Protein AF-A0A7W0UU88-F1 (afdb_monomer)

Secondary structure (DSSP, 8-state):
-HHHHHHHHHHHHHHHHHHHHH-TT-HHHHHHHHHHHHHHHHHHHHHHH-SS-SS-HHHHH-HHHHHHHHHHHHHHHHHHHHHHHHHHIIIIIS---HHHHHHHTTHHHHHHHHHHHHHHHHTTTS-THHHHHHHHHHHHHHHHHHTT--SS--STTHHHHHHHHHHHHHHHHHHHHHHHHHHHHTT--TTHHHHHHHHHHHHHHHHHHHHHHHHHHHHHHHHHHHHHHHHHHHHHHHHHTT--HHHHHHHHHHHHHHHHT---SS-----TT--HHHHHHHHHHHHHHHHHHHHHHHHHHHHHHHHHTT--S-HHHHHHHHHHHHHHTTPPPTT--------------HHHHHHHHHHHHHHHHHHHHHHHHHHHHHHHTTSPPPPPP--------PPPPPPS-------PPPPP---

Foldseek 3Di:
DVVLQVLLLCLLLVLLVCCLVQPCPDPSSVVSPVSSVVSVVVLVCCQVPPPDHPQDPLQVPQLLQVLLLLLLLLLLLLLLLLLVLQLLQCCQQANDDNVRSVVLLVLQQVLLVVCLVVCVVAQQPAQLLVQQQVLLLLLLVLLLLLLPQALYPPDPVSSVSNSSSSNSSSSNCSRNLVSSLSSNQLSDDDPCNVVSNVSSVSSSSNSNSNSNSVLLVLLVVLLVVLCVVLVVVQQVLLVVLVDDSVVSSVLLVQSLCRNSVVDPDPRDDRDPRRDPSSNSSSSVSSSNSSSSSSNVSSVSSNVSSVSSVSSGDRSNNSVVVVVVVCVVVVHPPPPDDDPDDDPDPPPPPPVPVVVVVVVVVVVVVVVVVVVVVVVVVVVVVPDDDDDDDDDDDDDDDDDDDDDDDDDDDDDDDDDDDDD

Structure (mmCIF, N/CA/C/O backbone):
data_AF-A0A7W0UU88-F1
#
_entry.id   AF-A0A7W0UU88-F1
#
loop_
_atom_site.group_PDB
_atom_site.id
_atom_site.type_symbol
_atom_site.label_atom_id
_atom_site.label_alt_id
_atom_site.label_comp_id
_atom_site.label_asym_id
_atom_site.label_entity_id
_atom_site.label_seq_id
_atom_site.pdbx_PDB_ins_code
_atom_site.Cartn_x
_atom_site.Cartn_y
_atom_site.Cartn_z
_atom_site.occupancy
_atom_site.B_iso_or_equiv
_atom_site.auth_seq_id
_atom_site.auth_comp_id
_atom_site.auth_asym_id
_atom_site.auth_atom_id
_atom_site.pdbx_PDB_model_num
ATOM 1 N N . GLY A 1 1 ? -21.255 -17.410 9.764 1.00 83.88 1 GLY A N 1
ATOM 2 C CA . GLY A 1 1 ? -20.301 -16.397 10.251 1.00 83.88 1 GLY A CA 1
ATOM 3 C C . GLY A 1 1 ? -18.876 -16.774 9.902 1.00 83.88 1 GLY A C 1
ATOM 4 O O . GLY A 1 1 ? -18.501 -16.599 8.755 1.00 83.88 1 GLY A O 1
ATOM 5 N N . MET A 1 2 ? -18.113 -17.323 10.853 1.00 85.94 2 MET A N 1
ATOM 6 C CA . MET A 1 2 ? -16.671 -17.599 10.703 1.00 85.94 2 MET A CA 1
ATOM 7 C C . MET A 1 2 ? -16.312 -18.380 9.433 1.00 85.94 2 MET A C 1
ATOM 9 O O . MET A 1 2 ? -15.515 -17.887 8.651 1.00 85.94 2 MET A O 1
ATOM 13 N N . ALA A 1 3 ? -16.967 -19.516 9.167 1.00 91.12 3 ALA A N 1
ATOM 14 C CA . ALA A 1 3 ? -16.687 -20.323 7.974 1.00 91.12 3 ALA A CA 1
ATOM 15 C C . ALA A 1 3 ? -16.827 -19.541 6.652 1.00 91.12 3 ALA A C 1
ATOM 17 O O . ALA A 1 3 ? -15.998 -19.694 5.763 1.00 91.12 3 ALA A O 1
ATOM 18 N N . LEU A 1 4 ? -17.831 -18.658 6.543 1.00 91.94 4 LEU A N 1
ATOM 19 C CA . LEU A 1 4 ? -18.024 -17.814 5.356 1.00 91.94 4 LEU A CA 1
ATOM 20 C C . LEU A 1 4 ? -16.860 -16.837 5.177 1.00 91.94 4 LEU A C 1
ATOM 22 O O . LEU A 1 4 ? -16.365 -16.682 4.069 1.00 91.94 4 LEU A O 1
ATOM 26 N N . LEU A 1 5 ? -16.407 -16.208 6.267 1.00 89.06 5 LEU A N 1
ATOM 27 C CA . LEU A 1 5 ? -15.272 -15.287 6.230 1.00 89.06 5 LEU A CA 1
ATOM 28 C C . LEU A 1 5 ? -13.972 -16.020 5.882 1.00 89.06 5 LEU A C 1
ATOM 30 O O . LEU A 1 5 ? -13.231 -15.557 5.024 1.00 89.06 5 LEU A O 1
ATOM 34 N N . THR A 1 6 ? -13.715 -17.169 6.513 1.00 90.06 6 THR A N 1
ATOM 35 C CA . THR A 1 6 ? -12.522 -17.984 6.251 1.00 90.06 6 THR A CA 1
ATOM 36 C C . THR A 1 6 ? -12.465 -18.422 4.793 1.00 90.06 6 THR A C 1
ATOM 38 O O . THR A 1 6 ? -11.439 -18.232 4.150 1.00 90.06 6 THR A O 1
ATOM 41 N N . LEU A 1 7 ? -13.566 -18.949 4.250 1.00 94.06 7 LEU A N 1
ATOM 42 C CA . LEU A 1 7 ? -13.629 -19.365 2.849 1.00 94.06 7 LEU A CA 1
ATOM 43 C C . LEU A 1 7 ? -13.529 -18.173 1.891 1.00 94.06 7 LEU A C 1
ATOM 45 O O . LEU A 1 7 ? -12.870 -18.294 0.861 1.00 94.06 7 LEU A O 1
ATOM 49 N N . ALA A 1 8 ? -14.129 -17.023 2.223 1.00 91.62 8 ALA A N 1
ATOM 50 C CA . ALA A 1 8 ? -14.027 -15.817 1.402 1.00 91.62 8 ALA A CA 1
ATOM 51 C C . ALA A 1 8 ? -12.578 -15.326 1.308 1.00 91.62 8 ALA A C 1
ATOM 53 O O . ALA A 1 8 ? -12.080 -15.096 0.206 1.00 91.62 8 ALA A O 1
ATOM 54 N N . VAL A 1 9 ? -11.900 -15.200 2.454 1.00 88.50 9 VAL A N 1
ATOM 55 C CA . VAL A 1 9 ? -10.503 -14.754 2.518 1.00 88.50 9 VAL A CA 1
ATOM 56 C C . VAL A 1 9 ? -9.596 -15.770 1.838 1.00 88.50 9 VAL A C 1
ATOM 58 O O . VAL A 1 9 ? -8.817 -15.366 0.988 1.00 88.50 9 VAL A O 1
ATOM 61 N N . PHE A 1 10 ? -9.748 -17.067 2.130 1.00 91.25 10 PHE A N 1
ATOM 62 C CA . PHE A 1 10 ? -8.966 -18.128 1.491 1.00 91.25 10 PHE A CA 1
ATOM 63 C C . PHE A 1 10 ? -9.099 -18.094 -0.034 1.00 91.25 10 PHE A C 1
ATOM 65 O O . PHE A 1 10 ? -8.087 -18.051 -0.728 1.00 91.25 10 PHE A O 1
ATOM 72 N N . SER A 1 11 ? -10.334 -18.057 -0.547 1.00 92.75 11 SER A N 1
ATOM 73 C CA . SER A 1 11 ? -10.597 -18.039 -1.992 1.00 92.75 11 SER A CA 1
ATOM 74 C C . SER A 1 11 ? -9.972 -16.814 -2.653 1.00 92.75 11 SER A C 1
ATOM 76 O O . SER A 1 11 ? -9.356 -16.941 -3.704 1.00 92.75 11 SER A O 1
ATOM 78 N N . LEU A 1 12 ? -10.065 -15.644 -2.009 1.00 89.25 12 LEU A N 1
ATOM 79 C CA . LEU A 1 12 ? -9.449 -14.420 -2.515 1.00 89.25 12 LEU A CA 1
ATOM 80 C C . LEU A 1 12 ? -7.927 -14.510 -2.519 1.00 89.25 12 LEU A C 1
ATOM 82 O O . LEU A 1 12 ? -7.304 -14.269 -3.543 1.00 89.25 12 LEU A O 1
ATOM 86 N N . THR A 1 13 ? -7.316 -14.858 -1.386 1.00 85.31 13 THR A N 1
ATOM 87 C CA . THR A 1 13 ? -5.855 -14.913 -1.271 1.00 85.31 13 THR A CA 1
ATOM 88 C C . THR A 1 13 ? -5.257 -15.973 -2.184 1.00 85.31 13 THR A C 1
ATOM 90 O O . THR A 1 13 ? -4.215 -15.731 -2.779 1.00 85.31 13 THR A O 1
ATOM 93 N N . PHE A 1 14 ? -5.924 -17.122 -2.330 1.00 88.62 14 PHE A N 1
ATOM 94 C CA . PHE A 1 14 ? -5.486 -18.185 -3.228 1.00 88.62 14 PHE A CA 1
ATOM 95 C C . PHE A 1 14 ? -5.596 -17.747 -4.688 1.00 88.62 14 PHE A C 1
ATOM 97 O O . PHE A 1 14 ? -4.634 -17.894 -5.434 1.00 88.62 14 PHE A O 1
ATOM 104 N N . ALA A 1 15 ? -6.733 -17.162 -5.084 1.00 88.69 15 ALA A N 1
ATOM 105 C CA . ALA A 1 15 ? -6.911 -16.649 -6.438 1.00 88.69 15 ALA A CA 1
ATOM 106 C C . ALA A 1 15 ? -5.844 -15.603 -6.779 1.00 88.69 15 ALA A C 1
ATOM 108 O O . ALA A 1 15 ? -5.222 -15.695 -7.825 1.00 88.69 15 ALA A O 1
ATOM 109 N N . LEU A 1 16 ? -5.577 -14.654 -5.878 1.00 82.38 16 LEU A N 1
ATOM 110 C CA . LEU A 1 16 ? -4.577 -13.609 -6.108 1.00 82.38 16 LEU A CA 1
ATOM 111 C C . LEU A 1 16 ? -3.139 -14.144 -6.157 1.00 82.38 16 LEU A C 1
ATOM 113 O O . LEU A 1 16 ? -2.336 -13.631 -6.929 1.00 82.38 16 LEU A O 1
ATOM 117 N N . ALA A 1 17 ? -2.808 -15.157 -5.354 1.00 80.12 17 ALA A N 1
ATOM 118 C CA . ALA A 1 17 ? -1.478 -15.762 -5.363 1.00 80.12 17 ALA A CA 1
ATOM 119 C C . ALA A 1 17 ? -1.219 -16.572 -6.644 1.00 80.12 17 ALA A C 1
ATOM 121 O O . ALA A 1 17 ? -0.128 -16.515 -7.205 1.00 80.12 17 ALA A O 1
ATOM 122 N N . GLU A 1 18 ? -2.227 -17.306 -7.111 1.00 82.94 18 GLU A N 1
ATOM 123 C CA . GLU A 1 18 ? -2.096 -18.244 -8.224 1.00 82.94 18 GLU A CA 1
ATOM 124 C C . GLU A 1 18 ? -2.415 -17.601 -9.589 1.00 82.94 18 GLU A C 1
ATOM 126 O O . GLU A 1 18 ? -2.012 -18.125 -10.628 1.00 82.94 18 GLU A O 1
ATOM 131 N N . ALA A 1 19 ? -3.086 -16.441 -9.608 1.00 76.75 19 ALA A N 1
ATOM 132 C CA . ALA A 1 19 ? -3.447 -15.717 -10.831 1.00 76.75 19 ALA A CA 1
ATOM 133 C C . ALA A 1 19 ? -2.236 -15.400 -11.716 1.00 76.75 19 ALA A C 1
ATOM 135 O O . ALA A 1 19 ? -2.334 -15.493 -12.936 1.00 76.75 19 ALA A O 1
ATOM 136 N N . ASN A 1 20 ? -1.082 -15.082 -11.123 1.00 66.94 20 ASN A N 1
ATOM 137 C CA . ASN A 1 20 ? 0.130 -14.800 -11.897 1.00 66.94 20 ASN A CA 1
ATOM 138 C C . ASN A 1 20 ? 0.717 -16.059 -12.555 1.00 66.94 20 ASN A C 1
ATOM 140 O O . ASN A 1 20 ? 1.281 -15.960 -13.635 1.00 66.94 20 ASN A O 1
ATOM 144 N N . ALA A 1 21 ? 0.566 -17.237 -11.941 1.00 71.44 21 ALA A N 1
ATOM 145 C CA . ALA A 1 21 ? 1.092 -18.490 -12.488 1.00 71.44 21 ALA A CA 1
ATOM 146 C C . ALA A 1 21 ? 0.139 -19.148 -13.501 1.00 71.44 21 ALA A C 1
ATOM 148 O O . ALA A 1 21 ? 0.590 -19.763 -14.464 1.00 71.44 21 ALA A O 1
ATOM 149 N N . ARG A 1 22 ? -1.179 -19.049 -13.278 1.00 78.56 22 ARG A N 1
ATOM 150 C CA . ARG A 1 22 ? -2.211 -19.679 -14.129 1.00 78.56 22 ARG A CA 1
ATOM 151 C C . ARG A 1 22 ? -2.808 -18.753 -15.181 1.00 78.56 22 ARG A C 1
ATOM 153 O O . ARG A 1 22 ? -3.421 -19.234 -16.127 1.00 78.56 22 ARG A O 1
ATOM 160 N N . GLY A 1 23 ? -2.625 -17.448 -15.020 1.00 73.94 23 GLY A N 1
ATOM 161 C CA . GLY A 1 23 ? -3.303 -16.429 -15.805 1.00 73.94 23 GLY A CA 1
ATOM 162 C C . GLY A 1 23 ? -4.611 -15.977 -15.156 1.00 73.94 23 GLY A C 1
ATOM 163 O O . GLY A 1 23 ? -5.307 -16.729 -14.471 1.00 73.94 23 GLY A O 1
ATOM 164 N N . TRP A 1 24 ? -4.951 -14.712 -15.390 1.00 77.56 24 TRP A N 1
ATOM 165 C CA . TRP A 1 24 ? -6.129 -14.057 -14.815 1.00 77.56 24 TRP A CA 1
ATOM 166 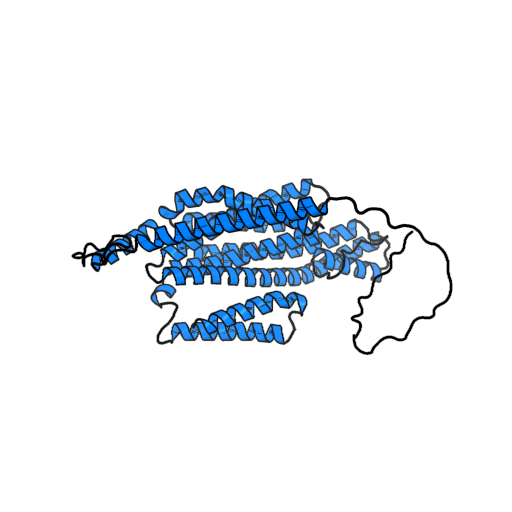C C . TRP A 1 24 ? -7.454 -14.527 -15.437 1.00 77.56 24 TRP A C 1
ATOM 168 O O . TRP A 1 24 ? -8.496 -14.426 -14.790 1.00 77.56 24 TRP A O 1
ATOM 178 N N . ASP A 1 25 ? -7.403 -15.093 -16.646 1.00 85.56 25 ASP A N 1
ATOM 179 C CA . ASP A 1 25 ? -8.559 -15.631 -17.377 1.00 85.56 25 ASP A CA 1
ATOM 180 C C . ASP A 1 25 ? -8.863 -17.104 -17.049 1.00 85.56 25 ASP A C 1
ATOM 182 O O . ASP A 1 25 ? -9.797 -17.695 -17.598 1.00 85.56 25 ASP A O 1
ATOM 186 N N . ASP A 1 26 ? -8.086 -17.725 -16.155 1.00 89.94 26 ASP A N 1
ATOM 187 C CA . ASP A 1 26 ? -8.308 -19.108 -15.747 1.00 89.94 26 ASP A CA 1
ATOM 188 C C . ASP A 1 26 ? -9.662 -19.259 -15.025 1.00 89.94 26 ASP A C 1
ATOM 190 O O . ASP A 1 26 ? -10.012 -18.514 -14.102 1.00 89.94 26 ASP A O 1
ATOM 194 N N . ALA A 1 27 ? -10.441 -20.262 -15.442 1.00 93.31 27 ALA A N 1
ATOM 195 C CA . ALA A 1 27 ? -11.796 -20.479 -14.945 1.00 93.31 27 ALA A CA 1
ATOM 196 C C . ALA A 1 27 ? -11.852 -20.713 -13.424 1.00 93.31 27 ALA A C 1
ATOM 198 O O . ALA A 1 27 ? -12.820 -20.300 -12.781 1.00 93.31 27 ALA A O 1
ATOM 199 N N . LEU A 1 28 ? -10.828 -21.341 -12.829 1.00 92.56 28 LEU A N 1
ATOM 200 C CA . LEU A 1 28 ? -10.741 -21.528 -11.381 1.00 92.56 28 LEU A CA 1
ATOM 201 C C . LEU A 1 28 ? -10.487 -20.193 -10.677 1.00 92.56 28 LEU A C 1
ATOM 203 O O . LEU A 1 28 ? -11.112 -19.931 -9.650 1.00 92.56 28 LEU A O 1
ATOM 207 N N . ILE A 1 29 ? -9.606 -19.347 -11.217 1.00 92.25 29 ILE A N 1
ATOM 208 C CA . ILE A 1 29 ? -9.311 -18.022 -10.652 1.00 92.25 29 ILE A CA 1
ATOM 209 C C . ILE A 1 29 ? -10.574 -17.158 -10.660 1.00 92.25 29 ILE A C 1
ATOM 211 O O . ILE A 1 29 ? -10.965 -16.628 -9.617 1.00 92.25 29 ILE A O 1
ATOM 215 N N . LEU A 1 30 ? -11.282 -17.099 -11.791 1.00 91.75 30 LEU A N 1
ATOM 216 C CA . LEU A 1 30 ? -12.551 -16.374 -11.902 1.00 91.75 30 LEU A CA 1
ATOM 217 C C . LEU A 1 30 ? -13.620 -16.931 -10.952 1.00 91.75 30 LEU A C 1
ATOM 219 O O . LEU A 1 30 ? -14.304 -16.158 -10.274 1.00 91.75 30 LEU A O 1
ATOM 223 N N . PHE A 1 31 ? -13.734 -18.259 -10.846 1.00 94.88 31 PHE A N 1
ATOM 224 C CA . PHE A 1 31 ? -14.651 -18.914 -9.912 1.00 94.88 31 PHE A CA 1
ATOM 225 C C . PHE A 1 31 ? -14.337 -18.562 -8.454 1.00 94.88 31 PHE A C 1
ATOM 227 O O . PHE A 1 31 ? -15.247 -18.245 -7.689 1.00 94.88 31 PHE A O 1
ATOM 234 N N . LEU A 1 32 ? -13.063 -18.575 -8.056 1.00 94.12 32 LEU A N 1
ATOM 235 C CA . LEU A 1 32 ? -12.641 -18.247 -6.694 1.00 94.12 32 LEU A CA 1
ATOM 236 C C . LEU A 1 32 ? -12.815 -16.759 -6.369 1.00 94.12 32 LEU A C 1
ATOM 238 O O . LEU A 1 32 ? -13.223 -16.433 -5.252 1.00 94.12 32 LEU A O 1
ATOM 242 N N . LEU A 1 33 ? -12.573 -15.858 -7.327 1.00 91.12 33 LEU A N 1
ATOM 243 C CA . LEU A 1 33 ? -12.826 -14.423 -7.164 1.00 91.12 33 LEU A CA 1
ATOM 244 C C . LEU A 1 33 ? -14.322 -14.144 -6.976 1.00 91.12 33 LEU A C 1
ATOM 246 O O . LEU A 1 33 ? -14.715 -13.497 -6.003 1.00 91.12 33 LEU A O 1
ATOM 250 N N . GLN A 1 34 ? -15.174 -14.688 -7.850 1.00 92.88 34 GLN A N 1
ATOM 251 C CA . GLN A 1 34 ? -16.630 -14.559 -7.730 1.00 92.88 34 GLN A CA 1
ATOM 252 C C . GLN A 1 34 ? -17.143 -15.217 -6.444 1.00 92.88 34 GLN A C 1
ATOM 254 O O . GLN A 1 34 ? -17.921 -14.617 -5.700 1.00 92.88 34 GLN A O 1
ATOM 259 N N . GLY A 1 35 ? -16.658 -16.423 -6.140 1.00 94.38 35 GLY A N 1
ATOM 260 C CA . GLY A 1 35 ? -16.965 -17.155 -4.917 1.00 94.38 35 GLY A CA 1
ATOM 261 C C . GLY A 1 35 ? -16.590 -16.362 -3.669 1.00 94.38 35 GLY A C 1
ATOM 262 O O . GLY A 1 35 ? -17.391 -16.281 -2.741 1.00 94.38 35 GLY A O 1
ATOM 263 N N . SER A 1 36 ? -15.432 -15.698 -3.660 1.00 92.56 36 SER A N 1
ATOM 264 C CA . SER A 1 36 ? -15.028 -14.826 -2.558 1.00 92.56 36 SER A CA 1
ATOM 265 C C . SER A 1 36 ? -15.994 -13.657 -2.362 1.00 92.56 36 SER A C 1
ATOM 267 O O . SER A 1 36 ? -16.445 -13.425 -1.238 1.00 92.56 36 SER A O 1
ATOM 269 N N . VAL A 1 37 ? -16.379 -12.964 -3.441 1.00 91.62 37 VAL A N 1
ATOM 270 C CA . VAL A 1 37 ? -17.346 -11.854 -3.379 1.00 91.62 37 VAL A CA 1
ATOM 271 C C . VAL A 1 37 ? -18.696 -12.334 -2.840 1.00 91.62 37 VAL A C 1
ATOM 273 O O . VAL A 1 37 ? -19.267 -11.706 -1.945 1.00 91.62 37 VAL A O 1
ATOM 276 N N . LEU A 1 38 ? -19.188 -13.480 -3.320 1.00 95.00 38 LEU A N 1
ATOM 277 C CA . LEU A 1 38 ? -20.444 -14.075 -2.858 1.00 95.00 38 LEU A CA 1
ATOM 278 C C . LEU A 1 38 ? -20.373 -14.502 -1.386 1.00 95.00 38 LEU A C 1
ATOM 280 O O . LEU A 1 38 ? -21.288 -14.207 -0.616 1.00 95.00 38 LEU A O 1
ATOM 284 N N . LEU A 1 39 ? -19.282 -15.147 -0.963 1.00 94.88 39 LEU A N 1
ATOM 285 C CA . LEU A 1 39 ? -19.062 -15.567 0.424 1.00 94.88 39 LEU A CA 1
ATOM 286 C C . LEU A 1 39 ? -18.913 -14.366 1.367 1.00 94.88 39 LEU A C 1
ATOM 288 O O . LEU A 1 39 ? -19.453 -14.392 2.476 1.00 94.88 39 LEU A O 1
ATOM 292 N N . ALA A 1 40 ? -18.249 -13.294 0.930 1.00 89.50 40 ALA A N 1
ATOM 293 C CA . ALA A 1 40 ? -18.153 -12.038 1.668 1.00 89.50 40 ALA A CA 1
ATOM 294 C C . ALA A 1 40 ? -19.526 -11.355 1.801 1.00 89.50 40 ALA A C 1
ATOM 296 O O . ALA A 1 40 ? -19.892 -10.906 2.891 1.00 89.50 40 ALA A O 1
ATOM 297 N N . GLY A 1 41 ? -20.329 -11.345 0.732 1.00 90.31 41 GLY A N 1
ATOM 298 C CA . GLY A 1 41 ? -21.714 -10.871 0.757 1.00 90.31 41 GLY A CA 1
ATOM 299 C C . GLY A 1 41 ? -22.594 -11.697 1.701 1.00 90.31 41 GLY A C 1
ATOM 300 O O . GLY A 1 41 ? -23.303 -11.143 2.544 1.00 90.31 41 GLY A O 1
ATOM 301 N N . ALA A 1 42 ? -22.486 -13.025 1.645 1.00 92.31 42 ALA A N 1
ATOM 302 C CA . ALA A 1 42 ? -23.179 -13.936 2.551 1.00 92.31 42 ALA A CA 1
ATOM 303 C C . ALA A 1 42 ? -22.738 -13.739 4.010 1.00 92.31 42 ALA A C 1
ATOM 305 O O . ALA A 1 42 ? -23.571 -13.753 4.919 1.00 92.31 42 ALA A O 1
ATOM 306 N N . PHE A 1 43 ? -21.445 -13.502 4.255 1.00 89.75 43 PHE A N 1
ATOM 307 C CA . PHE A 1 43 ? -20.937 -13.140 5.575 1.00 89.75 43 PHE A CA 1
ATOM 308 C C . PHE A 1 43 ? -21.565 -11.834 6.063 1.00 89.75 43 PHE A C 1
ATOM 310 O O . PHE A 1 43 ? -22.091 -11.800 7.175 1.00 89.75 43 PHE A O 1
ATOM 317 N N . TYR A 1 44 ? -21.578 -10.788 5.234 1.00 88.75 44 TYR A N 1
ATOM 318 C CA . TYR A 1 44 ? -22.187 -9.503 5.572 1.00 88.75 44 TYR A CA 1
ATOM 319 C C . TYR A 1 44 ? -23.675 -9.647 5.924 1.00 88.75 44 TYR A C 1
ATOM 321 O O . TYR A 1 44 ? -24.115 -9.166 6.971 1.00 88.75 44 TYR A O 1
ATOM 329 N N . LEU A 1 45 ? -24.444 -10.375 5.109 1.00 89.62 45 LEU A N 1
ATOM 330 C CA . LEU A 1 45 ? -25.856 -10.663 5.379 1.00 89.62 45 LEU A CA 1
ATOM 331 C C . LEU A 1 45 ? -26.032 -11.480 6.668 1.00 89.62 45 LEU A C 1
ATOM 333 O O . LEU A 1 45 ? -26.908 -11.170 7.476 1.00 89.62 45 LEU A O 1
ATOM 337 N N . SER A 1 46 ? -25.160 -12.464 6.909 1.00 89.44 46 SER A N 1
ATOM 338 C CA . SER A 1 46 ? -25.146 -13.266 8.138 1.00 89.44 46 SER A CA 1
ATOM 339 C C . SER A 1 46 ? -24.871 -12.416 9.382 1.00 89.44 46 SER A C 1
ATOM 341 O O . SER A 1 46 ? -25.516 -12.641 10.405 1.00 89.44 46 SER A O 1
ATOM 343 N N . GLN A 1 47 ? -23.981 -11.420 9.312 1.00 88.19 47 GLN A N 1
ATOM 344 C CA . GLN A 1 47 ? -23.743 -10.486 10.422 1.00 88.19 47 GLN A CA 1
ATOM 345 C C . GLN A 1 47 ? -24.886 -9.476 10.591 1.00 88.19 47 GLN A C 1
ATOM 347 O O . GLN A 1 47 ? -25.204 -9.072 11.709 1.00 88.19 47 GLN A O 1
ATOM 352 N N . ARG A 1 48 ? -25.535 -9.063 9.496 1.00 85.00 48 ARG A N 1
ATOM 353 C CA . ARG A 1 48 ? -26.622 -8.076 9.534 1.00 85.00 48 ARG A CA 1
ATOM 354 C C . ARG A 1 48 ? -27.933 -8.662 10.064 1.00 85.00 48 ARG A C 1
ATOM 356 O O . ARG A 1 48 ? -28.599 -7.999 10.864 1.00 85.00 48 ARG A O 1
ATOM 363 N N . TYR A 1 49 ? -28.296 -9.873 9.641 1.00 85.88 49 TYR A N 1
ATOM 364 C CA . TYR A 1 49 ? -29.605 -10.490 9.900 1.00 85.88 49 TYR A CA 1
ATOM 365 C C . TYR A 1 49 ? -29.562 -11.736 10.804 1.00 85.88 49 TYR A C 1
ATOM 367 O O . TYR A 1 49 ? -30.614 -12.252 11.171 1.00 85.88 49 TYR A O 1
ATOM 375 N N . GLY A 1 50 ? -28.379 -12.236 11.178 1.00 82.06 50 GLY A N 1
ATOM 376 C CA . GLY A 1 50 ? -28.241 -13.434 12.013 1.00 82.06 50 GLY A CA 1
ATOM 377 C C . GLY A 1 50 ? -28.670 -13.243 13.475 1.00 82.06 50 GLY A C 1
ATOM 378 O O . GLY A 1 50 ? -28.596 -12.143 14.018 1.00 82.06 50 GLY A O 1
ATOM 379 N N . ARG A 1 51 ? -29.077 -14.344 14.130 1.00 79.75 51 ARG A N 1
ATOM 380 C CA . ARG A 1 51 ? -29.495 -14.372 15.553 1.00 79.75 51 ARG A CA 1
ATOM 381 C C . ARG A 1 51 ? -28.338 -14.152 16.535 1.00 79.75 51 ARG A C 1
ATOM 383 O O . ARG A 1 51 ? -28.557 -13.573 17.589 1.00 79.75 51 ARG A O 1
ATOM 390 N N . TRP A 1 52 ? -27.127 -14.580 16.173 1.00 79.25 52 TRP A N 1
ATOM 391 C CA . TRP A 1 52 ? -25.916 -14.481 16.999 1.00 79.25 52 TRP A CA 1
ATOM 392 C C . TRP A 1 52 ? -24.749 -13.939 16.157 1.00 79.25 52 TRP A C 1
ATOM 394 O O . TRP A 1 52 ? -23.895 -14.714 15.715 1.00 79.25 52 TRP A O 1
ATOM 404 N N . PRO A 1 53 ? -24.747 -12.635 15.819 1.00 81.44 53 PRO A N 1
ATOM 405 C CA . PRO A 1 53 ? -23.689 -12.052 15.006 1.00 81.44 53 PRO A CA 1
ATOM 406 C C . PRO A 1 53 ? -22.366 -12.071 15.774 1.00 81.44 53 PRO A C 1
ATOM 408 O O . PRO A 1 53 ? -22.309 -11.713 16.947 1.00 81.44 53 PRO A O 1
ATOM 411 N N . MET A 1 54 ? -21.301 -12.475 15.084 1.00 82.12 54 MET A N 1
ATOM 412 C CA . MET A 1 54 ? -19.945 -12.472 15.631 1.00 82.12 54 MET A CA 1
ATOM 413 C C . MET A 1 54 ? -19.464 -11.037 15.843 1.00 82.12 54 MET A C 1
ATOM 415 O O . MET A 1 54 ? -18.853 -10.741 16.857 1.00 82.12 54 MET A O 1
ATOM 419 N N . ILE A 1 55 ? -19.761 -10.145 14.892 1.00 83.38 55 ILE A N 1
ATOM 420 C CA . ILE A 1 55 ? -19.445 -8.720 14.993 1.00 83.38 55 ILE A CA 1
ATOM 421 C C . ILE A 1 55 ? -20.696 -8.006 15.498 1.00 83.38 55 ILE A C 1
ATOM 423 O O . ILE A 1 55 ? -21.692 -7.896 14.777 1.00 83.38 55 ILE A O 1
ATOM 427 N N . THR A 1 56 ? -20.664 -7.525 16.740 1.00 82.50 56 THR A N 1
ATOM 428 C CA . THR A 1 56 ? -21.818 -6.850 17.337 1.00 82.50 56 THR A CA 1
ATOM 429 C C . THR A 1 56 ? -22.170 -5.579 16.557 1.00 82.50 56 THR A C 1
ATOM 431 O O . THR A 1 56 ? -21.316 -4.861 16.028 1.00 82.50 56 THR A O 1
ATOM 434 N N . ARG A 1 57 ? -23.468 -5.251 16.473 1.00 80.75 57 ARG A N 1
ATOM 435 C CA . ARG A 1 57 ? -23.921 -4.015 15.802 1.00 80.75 57 ARG A CA 1
ATOM 436 C C . ARG A 1 57 ? -23.343 -2.757 16.457 1.00 80.75 57 ARG A C 1
ATOM 438 O O . ARG A 1 57 ? -23.174 -1.751 15.773 1.00 80.75 57 ARG A O 1
ATOM 445 N N . ALA A 1 58 ? -23.056 -2.814 17.758 1.00 81.94 58 ALA A N 1
ATOM 446 C CA . ALA A 1 58 ? -22.381 -1.748 18.490 1.00 81.94 58 ALA A CA 1
ATOM 447 C C . ALA A 1 58 ? -20.965 -1.513 17.943 1.00 81.94 58 ALA A C 1
ATOM 449 O O . ALA A 1 58 ? -20.607 -0.371 17.654 1.00 81.94 58 ALA A O 1
ATOM 450 N N . LEU A 1 59 ? -20.216 -2.592 17.694 1.00 82.69 59 LEU A N 1
ATOM 451 C CA . LEU A 1 59 ? -18.866 -2.531 17.151 1.00 82.69 59 LEU A CA 1
ATOM 452 C C . LEU A 1 59 ? -18.832 -1.979 15.718 1.00 82.69 59 LEU A C 1
ATOM 454 O O . LEU A 1 59 ? -18.048 -1.078 15.424 1.00 82.69 59 LEU A O 1
ATOM 458 N N . MET A 1 60 ? -19.750 -2.418 14.849 1.00 83.31 60 MET A N 1
ATOM 459 C CA . MET A 1 60 ? -19.872 -1.865 13.488 1.00 83.31 60 MET A CA 1
ATOM 460 C C . MET A 1 60 ? -20.288 -0.385 13.469 1.00 83.31 60 MET A C 1
ATOM 462 O O . MET A 1 60 ? -19.937 0.353 12.555 1.00 83.31 60 MET A O 1
ATOM 466 N N . LYS A 1 61 ? -21.056 0.073 14.466 1.00 86.12 61 LYS A N 1
ATOM 467 C CA . LYS A 1 61 ? -21.441 1.489 14.596 1.00 86.12 61 LYS A CA 1
ATOM 468 C C . LYS A 1 61 ? -20.347 2.345 15.234 1.00 86.12 61 LYS A C 1
ATOM 470 O O . LYS A 1 61 ? -20.416 3.574 15.160 1.00 86.12 61 LYS A O 1
ATOM 475 N N . ASN A 1 62 ? -19.339 1.730 15.850 1.00 89.25 62 ASN A N 1
ATOM 476 C CA . ASN A 1 62 ? -18.224 2.449 16.436 1.00 89.25 62 ASN A CA 1
ATOM 477 C C . ASN A 1 62 ? -17.334 3.018 15.318 1.00 89.25 62 ASN A C 1
ATOM 479 O O . ASN A 1 62 ? -16.598 2.299 14.638 1.00 89.25 62 ASN A O 1
ATOM 483 N N . LYS A 1 63 ? -17.410 4.341 15.130 1.00 89.94 63 LYS A N 1
ATOM 484 C CA . LYS A 1 63 ? -16.663 5.070 14.092 1.00 89.94 63 LYS A CA 1
ATOM 485 C C . LYS A 1 63 ? -15.148 4.935 14.242 1.00 89.94 63 LYS A C 1
ATOM 487 O O . LYS A 1 63 ? -14.446 4.971 13.234 1.00 89.94 63 LYS A O 1
ATOM 492 N N . GLN A 1 64 ? -14.648 4.786 15.469 1.00 90.69 64 GLN A N 1
ATOM 493 C CA . GLN A 1 64 ? -13.223 4.593 15.720 1.00 90.69 64 GLN A CA 1
ATOM 494 C C . GLN A 1 64 ? -12.786 3.188 15.303 1.00 90.69 64 GLN A C 1
ATOM 496 O O . GLN A 1 64 ? -11.803 3.062 14.583 1.00 90.69 64 GLN A O 1
ATOM 501 N N . PHE A 1 65 ? -13.548 2.152 15.664 1.00 90.94 65 PHE A N 1
ATOM 502 C CA . PHE A 1 65 ? -13.253 0.779 15.246 1.00 90.94 65 PHE A CA 1
ATOM 503 C C . PHE A 1 65 ? -13.339 0.613 13.724 1.00 90.94 65 PHE A C 1
ATOM 505 O O . PHE A 1 65 ? -12.412 0.113 13.089 1.00 90.94 65 PHE A O 1
ATOM 512 N N . THR A 1 66 ? -14.434 1.072 13.118 1.00 92.00 66 THR A N 1
ATOM 513 C CA . THR A 1 66 ? -14.648 0.952 11.669 1.00 92.00 66 THR A CA 1
ATOM 514 C C . THR A 1 66 ? -13.640 1.788 10.885 1.00 92.00 66 THR A C 1
ATOM 516 O O . THR A 1 66 ? -13.088 1.315 9.894 1.00 92.00 66 THR A O 1
ATOM 519 N N . GLY A 1 67 ? -13.340 3.008 11.345 1.00 93.62 67 GLY A N 1
ATOM 520 C CA . GLY A 1 67 ? -12.331 3.853 10.712 1.00 93.62 67 GLY A CA 1
ATOM 521 C C . GLY A 1 67 ? -10.914 3.308 10.861 1.00 93.62 67 GLY A C 1
ATOM 522 O O . GLY A 1 67 ? -10.180 3.312 9.882 1.00 93.62 67 GLY A O 1
ATOM 523 N N . ALA A 1 68 ? -10.549 2.742 12.016 1.00 94.12 68 ALA A N 1
ATOM 524 C CA . ALA A 1 68 ? -9.258 2.078 12.186 1.00 94.12 68 ALA A CA 1
ATOM 525 C C . ALA A 1 68 ? -9.111 0.879 11.236 1.00 94.12 68 ALA A C 1
ATOM 527 O O . ALA A 1 68 ? -8.122 0.778 10.520 1.00 94.12 68 ALA A O 1
ATOM 528 N N . ASN A 1 69 ? -10.115 0.003 11.147 1.00 94.94 69 ASN A N 1
ATOM 529 C CA . ASN A 1 69 ? -10.051 -1.143 10.236 1.00 94.94 69 ASN A CA 1
ATOM 530 C C . ASN A 1 69 ? -10.038 -0.725 8.758 1.00 94.94 69 ASN A C 1
ATOM 532 O O . ASN A 1 69 ? -9.269 -1.276 7.979 1.00 94.94 69 ASN A O 1
ATOM 536 N N . THR A 1 70 ? -10.824 0.284 8.373 1.00 96.25 70 THR A N 1
ATOM 537 C CA . THR A 1 70 ? -10.824 0.799 6.991 1.00 96.25 70 THR A CA 1
ATOM 538 C C . THR A 1 70 ? -9.486 1.454 6.645 1.00 96.25 70 THR A C 1
ATOM 540 O O . THR A 1 70 ? -8.924 1.192 5.583 1.00 96.25 70 THR A O 1
ATOM 543 N N . ALA A 1 71 ? -8.934 2.250 7.567 1.00 96.75 71 ALA A N 1
ATOM 544 C CA . ALA A 1 71 ? -7.600 2.816 7.423 1.00 96.75 71 ALA A CA 1
ATOM 545 C C . ALA A 1 71 ? -6.540 1.715 7.306 1.00 96.75 71 ALA A C 1
ATOM 547 O O . ALA A 1 71 ? -5.658 1.843 6.469 1.00 96.75 71 ALA A O 1
ATOM 548 N N . MET A 1 72 ? -6.649 0.624 8.078 1.00 96.94 72 MET A N 1
ATOM 549 C CA . MET A 1 72 ? -5.730 -0.517 8.010 1.00 96.94 72 MET A CA 1
ATOM 550 C C . MET A 1 72 ? -5.762 -1.204 6.643 1.00 96.94 72 MET A C 1
ATOM 552 O O . MET A 1 72 ? -4.697 -1.503 6.116 1.00 96.94 72 MET A O 1
ATOM 556 N N . VAL A 1 73 ? -6.946 -1.436 6.058 1.00 96.75 73 VAL A N 1
ATOM 557 C CA . VAL A 1 73 ? -7.067 -2.033 4.713 1.00 96.75 73 VAL A CA 1
ATOM 558 C C . VAL A 1 73 ? -6.359 -1.161 3.677 1.00 96.75 73 VAL A C 1
ATOM 560 O O . VAL A 1 73 ? -5.522 -1.656 2.931 1.00 96.75 73 VAL A O 1
ATOM 563 N N . LEU A 1 74 ? -6.662 0.139 3.657 1.00 98.00 74 LEU A N 1
ATOM 564 C CA . LEU A 1 74 ? -6.114 1.091 2.685 1.00 98.00 74 LEU A CA 1
ATOM 565 C C . LEU A 1 74 ? -4.605 1.307 2.861 1.00 98.00 74 LEU A C 1
ATOM 567 O O . LEU A 1 74 ? -3.850 1.294 1.890 1.00 98.00 74 LEU A O 1
ATOM 571 N N . PHE A 1 75 ? -4.159 1.437 4.111 1.00 97.94 75 PHE A N 1
ATOM 572 C CA . PHE A 1 75 ? -2.746 1.486 4.473 1.00 97.94 75 PHE A CA 1
ATOM 573 C C . PHE A 1 75 ? -2.012 0.223 4.021 1.00 97.94 75 PHE A C 1
ATOM 575 O O . PHE A 1 75 ? -0.981 0.330 3.367 1.00 97.94 75 PHE A O 1
ATOM 582 N N . ALA A 1 76 ? -2.535 -0.963 4.345 1.00 97.12 76 ALA A N 1
ATOM 583 C CA . ALA A 1 76 ? -1.908 -2.227 3.984 1.00 97.12 76 ALA A CA 1
ATOM 584 C C . ALA A 1 76 ? -1.868 -2.417 2.463 1.00 97.12 76 ALA A C 1
ATOM 586 O O . ALA A 1 76 ? -0.861 -2.889 1.943 1.00 97.12 76 ALA A O 1
ATOM 587 N N . ALA A 1 77 ? -2.918 -1.994 1.754 1.00 96.25 77 ALA A N 1
ATOM 588 C CA . ALA A 1 77 ? -2.962 -2.052 0.302 1.00 96.25 77 ALA A CA 1
ATOM 589 C C . ALA A 1 77 ? -1.847 -1.224 -0.343 1.00 96.25 77 ALA A C 1
ATOM 591 O O . ALA A 1 77 ? -1.079 -1.745 -1.150 1.00 96.25 77 ALA A O 1
ATOM 592 N N . GLY A 1 78 ? -1.705 0.040 0.057 1.00 96.62 78 GLY A N 1
ATOM 593 C CA . GLY A 1 78 ? -0.640 0.885 -0.474 1.00 96.62 78 GLY A CA 1
ATOM 594 C C . GLY A 1 78 ? 0.752 0.464 -0.001 1.00 96.62 78 GLY A C 1
ATOM 595 O O . GLY A 1 78 ? 1.667 0.391 -0.810 1.00 96.62 78 GLY A O 1
ATOM 596 N N . ALA A 1 79 ? 0.927 0.138 1.283 1.00 96.31 79 ALA A N 1
ATOM 597 C CA . ALA A 1 79 ? 2.239 -0.174 1.848 1.00 96.31 79 ALA A CA 1
ATOM 598 C C . ALA A 1 79 ? 2.805 -1.509 1.343 1.00 96.31 79 ALA A C 1
ATOM 600 O O . ALA A 1 79 ? 3.918 -1.543 0.825 1.00 96.31 79 ALA A O 1
ATOM 601 N N . PHE A 1 80 ? 2.060 -2.613 1.472 1.00 94.75 80 PHE A N 1
ATOM 602 C CA . PHE A 1 80 ? 2.563 -3.930 1.061 1.00 94.75 80 PHE A CA 1
ATOM 603 C C . PHE A 1 80 ? 2.578 -4.088 -0.458 1.00 94.75 80 PHE A C 1
ATOM 605 O O . PHE A 1 80 ? 3.507 -4.692 -0.989 1.00 94.75 80 PHE A O 1
ATOM 612 N N . GLY A 1 81 ? 1.609 -3.489 -1.156 1.00 93.88 81 GLY A N 1
ATOM 613 C CA . GLY A 1 81 ? 1.642 -3.416 -2.611 1.00 93.88 81 GLY A CA 1
ATOM 614 C C . GLY A 1 81 ? 2.867 -2.645 -3.117 1.00 93.88 81 GLY A C 1
ATOM 615 O O . GLY A 1 81 ? 3.551 -3.113 -4.021 1.00 93.88 81 GLY A O 1
ATOM 616 N N . ALA A 1 82 ? 3.201 -1.505 -2.504 1.00 95.25 82 ALA A N 1
ATOM 617 C CA . ALA A 1 82 ? 4.392 -0.751 -2.883 1.00 95.25 82 ALA A CA 1
ATOM 618 C C . ALA A 1 82 ? 5.696 -1.480 -2.557 1.00 95.25 82 ALA A C 1
ATOM 620 O O . ALA A 1 82 ? 6.618 -1.419 -3.357 1.00 95.25 82 ALA A O 1
ATOM 621 N N . LEU A 1 83 ? 5.790 -2.178 -1.419 1.00 95.19 83 LEU A N 1
ATOM 622 C CA . LEU A 1 83 ? 6.971 -2.993 -1.107 1.00 95.19 83 LEU A CA 1
ATOM 623 C C . LEU A 1 83 ? 7.175 -4.110 -2.132 1.00 95.19 83 LEU A C 1
ATOM 625 O O . LEU A 1 83 ? 8.309 -4.389 -2.512 1.00 95.19 83 LEU A O 1
ATOM 629 N N . PHE A 1 84 ? 6.083 -4.713 -2.607 1.00 93.25 84 PHE A N 1
ATOM 630 C CA . PHE A 1 84 ? 6.139 -5.683 -3.693 1.00 93.25 84 PHE A CA 1
ATOM 631 C C . PHE A 1 84 ? 6.635 -5.042 -4.997 1.00 93.25 84 PHE A C 1
ATOM 633 O O . PHE A 1 84 ? 7.601 -5.532 -5.576 1.00 93.25 84 PHE A O 1
ATOM 640 N N . LEU A 1 85 ? 6.056 -3.908 -5.416 1.00 93.00 85 LEU A N 1
ATOM 641 C CA . LEU A 1 85 ? 6.540 -3.165 -6.589 1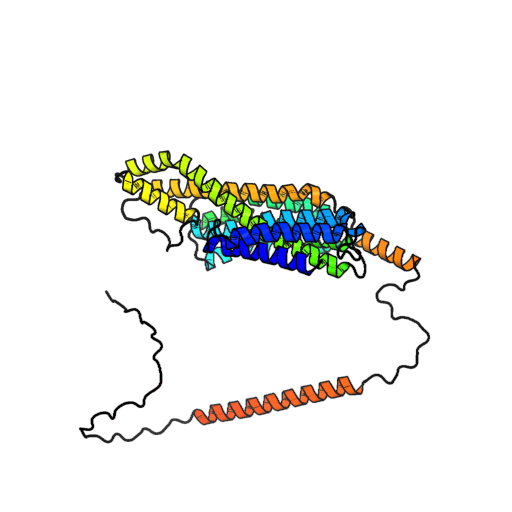.00 93.00 85 LEU A CA 1
ATOM 642 C C . LEU A 1 85 ? 8.006 -2.753 -6.454 1.00 93.00 85 LEU A C 1
ATOM 644 O O . LEU A 1 85 ? 8.741 -2.790 -7.428 1.00 93.00 85 LEU A O 1
ATOM 648 N N . LEU A 1 86 ? 8.446 -2.378 -5.258 1.00 94.00 86 LEU A N 1
ATOM 649 C CA . LEU A 1 86 ? 9.817 -1.951 -5.022 1.00 94.00 86 LEU A CA 1
ATOM 650 C C . LEU A 1 86 ? 10.811 -3.108 -5.138 1.00 94.00 86 LEU A C 1
ATOM 652 O O . LEU A 1 86 ? 11.895 -2.938 -5.686 1.00 94.00 86 LEU A O 1
ATOM 656 N N . SER A 1 87 ? 10.403 -4.301 -4.701 1.00 92.81 87 SER A N 1
ATOM 657 C CA . SER A 1 87 ? 11.136 -5.535 -4.975 1.00 92.81 87 SER A CA 1
ATOM 658 C C . SER A 1 87 ? 11.246 -5.800 -6.479 1.00 92.81 87 SER A C 1
ATOM 660 O O . SER A 1 87 ? 12.323 -6.163 -6.943 1.00 92.81 87 SER A O 1
ATOM 662 N N . LEU A 1 88 ? 10.162 -5.592 -7.239 1.00 90.75 88 LEU A N 1
ATOM 663 C CA . LEU A 1 88 ? 10.178 -5.725 -8.700 1.00 90.75 88 LEU A CA 1
ATOM 664 C C . LEU A 1 88 ? 11.061 -4.666 -9.368 1.00 90.75 88 LEU A C 1
ATOM 666 O O . LEU A 1 88 ? 11.787 -4.997 -10.292 1.00 90.75 88 LEU A O 1
ATOM 670 N N . VAL A 1 89 ? 11.070 -3.422 -8.885 1.00 90.56 89 VAL A N 1
ATOM 671 C CA . VAL A 1 89 ? 11.983 -2.381 -9.384 1.00 90.56 89 VAL A CA 1
ATOM 672 C C . VAL A 1 89 ? 13.434 -2.807 -9.193 1.00 90.56 89 VAL A C 1
ATOM 674 O O . VAL A 1 89 ? 14.206 -2.777 -10.145 1.00 90.56 89 VAL A O 1
ATOM 677 N N . PHE A 1 90 ? 13.821 -3.242 -7.993 1.00 90.81 90 PHE A N 1
ATOM 678 C CA . PHE A 1 90 ? 15.208 -3.639 -7.761 1.00 90.81 90 PHE A CA 1
ATOM 679 C C . PHE A 1 90 ? 15.617 -4.840 -8.617 1.00 90.81 90 PHE A C 1
ATOM 681 O O . PHE A 1 90 ? 16.701 -4.822 -9.189 1.00 90.81 90 PHE A O 1
ATOM 688 N N . GLN A 1 91 ? 14.746 -5.836 -8.769 1.00 90.00 91 GLN A N 1
ATOM 689 C CA . GLN A 1 91 ? 15.059 -7.037 -9.548 1.00 90.00 91 GLN A CA 1
ATOM 690 C C . GLN A 1 91 ? 15.007 -6.790 -11.059 1.00 90.00 91 GLN A C 1
ATOM 692 O O . GLN A 1 91 ? 15.976 -7.044 -11.764 1.00 90.00 91 GLN A O 1
ATOM 697 N N . ASN A 1 92 ? 13.899 -6.250 -11.560 1.00 87.62 92 ASN A N 1
ATOM 698 C CA . ASN A 1 92 ? 13.629 -6.166 -12.994 1.00 87.62 92 ASN A CA 1
ATOM 699 C C . ASN A 1 92 ? 14.248 -4.914 -13.616 1.00 87.62 92 ASN A C 1
ATOM 701 O O . ASN A 1 92 ? 14.848 -4.980 -14.684 1.00 87.62 92 ASN A O 1
ATOM 705 N N . LEU A 1 93 ? 14.123 -3.766 -12.943 1.00 85.44 93 LEU A N 1
ATOM 706 C CA . LEU A 1 93 ? 14.599 -2.489 -13.472 1.00 85.44 93 LEU A CA 1
ATOM 707 C C . LEU A 1 93 ? 16.098 -2.304 -13.203 1.00 85.44 93 LEU A C 1
ATOM 709 O O . LEU A 1 93 ? 16.869 -2.000 -14.110 1.00 85.44 93 LEU A O 1
ATOM 713 N N . TRP A 1 94 ? 16.527 -2.520 -11.958 1.00 86.75 94 TRP A N 1
ATOM 714 C CA . TRP A 1 94 ? 17.927 -2.336 -11.553 1.00 86.75 94 TRP A CA 1
ATOM 715 C C . TRP A 1 94 ? 18.771 -3.599 -11.683 1.00 86.75 94 TRP A C 1
ATOM 717 O O . TRP A 1 94 ? 19.997 -3.517 -11.643 1.00 86.75 94 TRP A O 1
ATOM 727 N N . GLY A 1 95 ? 18.145 -4.754 -11.910 1.00 85.31 95 GLY A N 1
ATOM 728 C CA . GLY A 1 95 ? 18.879 -5.976 -12.190 1.00 85.31 95 GLY A CA 1
ATOM 729 C C . GLY A 1 95 ? 19.519 -6.645 -10.989 1.00 85.31 95 GLY A C 1
ATOM 730 O O . GLY A 1 95 ? 20.459 -7.410 -11.178 1.00 85.31 95 GLY A O 1
ATOM 731 N N . TYR A 1 96 ? 19.076 -6.304 -9.783 1.00 88.44 96 TYR A N 1
ATOM 732 C CA . TYR A 1 96 ? 19.587 -6.889 -8.554 1.00 88.44 96 TYR A CA 1
ATOM 733 C C . TYR A 1 96 ? 19.170 -8.350 -8.464 1.00 88.44 96 TYR A C 1
ATOM 735 O O . TYR A 1 96 ? 18.025 -8.708 -8.757 1.00 88.44 96 TYR A O 1
ATOM 743 N N . ASP A 1 97 ? 20.067 -9.184 -7.953 1.00 88.88 97 ASP A N 1
ATOM 744 C CA . ASP A 1 97 ? 19.689 -10.533 -7.564 1.00 88.88 97 ASP A CA 1
ATOM 745 C C . ASP A 1 97 ? 18.627 -10.497 -6.453 1.00 88.88 97 ASP A C 1
ATOM 747 O O . ASP A 1 97 ? 18.510 -9.547 -5.672 1.00 88.88 97 ASP A O 1
ATOM 751 N N . HIS A 1 98 ? 17.882 -11.593 -6.297 1.00 87.94 98 HIS A N 1
ATOM 752 C CA . HIS A 1 98 ? 16.864 -11.737 -5.250 1.00 87.94 98 HIS A CA 1
ATOM 753 C C . HIS A 1 98 ? 17.390 -11.400 -3.840 1.00 87.94 98 HIS A C 1
ATOM 755 O O . HIS A 1 98 ? 16.661 -10.840 -3.017 1.00 87.94 98 HIS A O 1
ATOM 761 N N . TRP A 1 99 ? 18.653 -11.740 -3.551 1.00 91.25 99 TRP A N 1
ATOM 762 C CA . TRP A 1 99 ? 19.282 -11.449 -2.263 1.00 91.25 99 TRP A CA 1
ATOM 763 C C . TRP A 1 99 ? 19.641 -9.962 -2.121 1.00 91.25 99 TRP A C 1
ATOM 765 O O . TRP A 1 99 ? 19.411 -9.382 -1.061 1.00 91.25 99 TRP A O 1
ATOM 775 N N . GLU A 1 100 ? 20.129 -9.323 -3.184 1.00 90.00 100 GLU A N 1
ATOM 776 C CA . GLU A 1 100 ? 20.475 -7.896 -3.216 1.00 90.00 100 GLU A CA 1
ATOM 777 C C . GLU A 1 100 ? 19.229 -7.026 -3.089 1.00 90.00 100 GLU A C 1
ATOM 779 O O . GLU A 1 100 ? 19.203 -6.097 -2.283 1.00 90.00 100 GLU A O 1
ATOM 784 N N . ALA A 1 101 ? 18.155 -7.375 -3.802 1.00 90.75 101 ALA A N 1
ATOM 785 C CA . ALA A 1 101 ? 16.867 -6.697 -3.699 1.00 90.75 101 ALA A CA 1
ATOM 786 C C . ALA A 1 101 ? 16.303 -6.755 -2.269 1.00 90.75 101 ALA A C 1
ATOM 788 O O . ALA A 1 101 ? 15.766 -5.766 -1.764 1.00 90.75 101 ALA A O 1
ATOM 789 N N . ALA A 1 102 ? 16.468 -7.887 -1.577 1.00 92.12 102 ALA A N 1
ATOM 790 C CA . ALA A 1 102 ? 16.073 -8.011 -0.177 1.00 92.12 102 ALA A CA 1
ATOM 791 C C . ALA A 1 102 ? 16.924 -7.120 0.748 1.00 92.12 102 ALA A C 1
ATOM 793 O O . ALA A 1 102 ? 16.378 -6.468 1.643 1.00 92.12 102 ALA A O 1
ATOM 794 N N . LEU A 1 103 ? 18.243 -7.045 0.526 1.00 94.12 103 LEU A N 1
ATOM 795 C CA . LEU A 1 103 ? 19.130 -6.155 1.285 1.00 94.12 103 LEU A CA 1
ATOM 796 C C . LEU A 1 103 ? 18.827 -4.673 1.025 1.00 94.12 103 LEU A C 1
ATOM 798 O O . LEU A 1 103 ? 18.828 -3.875 1.963 1.00 94.12 103 LEU A O 1
ATOM 802 N N . ALA A 1 104 ? 18.499 -4.313 -0.214 1.00 92.81 104 ALA A N 1
ATOM 803 C CA . ALA A 1 104 ? 18.116 -2.960 -0.608 1.00 92.81 104 ALA A CA 1
ATOM 804 C C . ALA A 1 104 ? 16.838 -2.470 0.104 1.00 92.81 104 ALA A C 1
ATOM 806 O O . ALA A 1 104 ? 16.627 -1.270 0.266 1.00 92.81 104 ALA A O 1
ATOM 807 N N . LEU A 1 105 ? 15.989 -3.380 0.595 1.00 95.56 105 LEU A N 1
ATOM 808 C CA . LEU A 1 105 ? 14.779 -3.041 1.351 1.00 95.56 105 LEU A CA 1
ATOM 809 C C . LEU A 1 105 ? 15.007 -2.873 2.863 1.00 95.56 105 LEU A C 1
ATOM 811 O O . LEU A 1 105 ? 14.118 -2.359 3.545 1.00 95.56 105 LEU A O 1
ATOM 815 N N . ILE A 1 106 ? 16.179 -3.235 3.404 1.00 96.19 106 ILE A N 1
ATOM 816 C CA . ILE A 1 106 ? 16.510 -3.144 4.844 1.00 96.19 106 ILE A CA 1
ATOM 817 C C . ILE A 1 106 ? 16.232 -1.770 5.478 1.00 96.19 106 ILE A C 1
ATOM 819 O O . ILE A 1 106 ? 15.785 -1.738 6.632 1.00 96.19 106 ILE A O 1
ATOM 823 N N . PRO A 1 107 ? 16.446 -0.623 4.804 1.00 95.81 107 PRO A N 1
ATOM 824 C CA . PRO A 1 107 ? 16.167 0.670 5.419 1.00 95.81 107 PRO A CA 1
ATOM 825 C C . PRO A 1 107 ? 14.713 0.831 5.885 1.00 95.81 107 PRO A C 1
ATOM 827 O O . PRO A 1 107 ? 14.472 1.546 6.858 1.00 95.81 107 PRO A O 1
ATOM 830 N N . VAL A 1 108 ? 13.748 0.142 5.265 1.00 96.69 108 VAL A N 1
ATOM 831 C CA . VAL A 1 108 ? 12.329 0.201 5.651 1.00 96.69 108 VAL A CA 1
ATOM 832 C C . VAL A 1 108 ? 12.100 -0.318 7.083 1.00 96.69 108 VAL A C 1
ATOM 834 O O . VAL A 1 108 ? 11.644 0.463 7.924 1.00 96.69 108 VAL A O 1
ATOM 837 N N . PRO A 1 109 ? 12.411 -1.585 7.433 1.00 95.62 109 PRO A N 1
ATOM 838 C CA . PRO A 1 109 ? 12.250 -2.068 8.803 1.00 95.62 109 PRO A CA 1
ATOM 839 C C . PRO A 1 109 ? 13.180 -1.364 9.799 1.00 95.62 109 PRO A C 1
ATOM 841 O O . PRO A 1 109 ? 12.760 -1.124 10.930 1.00 95.62 109 PRO A O 1
ATOM 844 N N . VAL A 1 110 ? 14.400 -0.980 9.399 1.00 97.06 110 VAL A N 1
ATOM 845 C CA . VAL A 1 110 ? 15.338 -0.258 10.282 1.00 97.06 110 VAL A CA 1
ATOM 846 C C . VAL A 1 110 ? 14.758 1.089 10.707 1.00 97.06 110 VAL A C 1
ATOM 848 O O . VAL A 1 110 ? 14.677 1.385 11.898 1.00 97.06 110 VAL A O 1
ATOM 851 N N . THR A 1 111 ? 14.296 1.900 9.757 1.00 95.62 111 THR A N 1
ATOM 852 C CA . THR A 1 111 ? 13.697 3.206 10.073 1.00 95.62 111 THR A CA 1
ATOM 853 C C . THR A 1 111 ? 12.374 3.065 10.818 1.00 95.62 111 THR A C 1
ATOM 855 O O . THR A 1 111 ? 12.129 3.814 11.765 1.00 95.62 111 THR A O 1
ATOM 858 N N . GLY A 1 112 ? 11.563 2.054 10.489 1.00 93.81 112 GLY A N 1
ATOM 859 C CA . GLY A 1 112 ? 10.365 1.721 11.259 1.00 93.81 112 GLY A CA 1
ATOM 860 C C . GLY A 1 112 ? 10.673 1.398 12.726 1.00 93.81 112 GLY A C 1
ATOM 861 O O . GLY A 1 112 ? 10.008 1.917 13.624 1.00 93.81 112 GLY A O 1
ATOM 862 N N . MET A 1 113 ? 11.721 0.607 12.982 1.00 93.50 113 MET A N 1
ATOM 863 C CA . MET A 1 113 ? 12.183 0.269 14.332 1.00 93.50 113 MET A CA 1
ATOM 864 C C . MET A 1 113 ? 12.705 1.498 15.088 1.00 93.50 113 MET A C 1
ATOM 866 O O . MET A 1 113 ? 12.380 1.676 16.262 1.00 93.50 113 MET A O 1
ATOM 870 N N . LEU A 1 114 ? 13.462 2.374 14.420 1.00 94.38 114 LEU A N 1
ATOM 871 C CA . LEU A 1 114 ? 14.008 3.597 15.023 1.00 94.38 114 LEU A CA 1
ATOM 872 C C . LEU A 1 114 ? 12.921 4.572 15.486 1.00 94.38 114 LEU A C 1
ATOM 874 O O . LEU A 1 114 ? 13.094 5.276 16.480 1.00 94.38 114 LEU A O 1
ATOM 878 N N . VAL A 1 115 ? 11.790 4.606 14.785 1.00 91.06 115 VAL A N 1
ATOM 879 C CA . VAL A 1 115 ? 10.676 5.512 15.090 1.00 91.06 115 VAL A CA 1
ATOM 880 C C . VAL A 1 115 ? 9.691 4.913 16.097 1.00 91.06 115 VAL A C 1
ATOM 882 O O . VAL A 1 115 ? 8.926 5.637 16.738 1.00 91.06 115 VAL A O 1
ATOM 885 N N . TRP A 1 116 ? 9.743 3.602 16.323 1.00 82.62 116 TRP A N 1
ATOM 886 C CA . TRP A 1 116 ? 8.829 2.900 17.220 1.00 82.62 116 TRP A CA 1
ATOM 887 C C . TRP A 1 116 ? 8.766 3.453 18.665 1.00 82.62 116 TRP A C 1
ATOM 889 O O . TRP A 1 116 ? 7.659 3.553 19.207 1.00 82.62 116 TRP A O 1
ATOM 899 N N . PRO A 1 117 ? 9.864 3.929 19.297 1.00 85.00 117 PRO A N 1
ATOM 900 C CA . PRO A 1 117 ? 9.810 4.561 20.620 1.00 85.00 117 PRO A CA 1
ATOM 901 C C . PRO A 1 117 ? 8.913 5.807 20.699 1.00 85.00 117 PRO A C 1
ATOM 903 O O . PRO A 1 117 ? 8.383 6.112 21.773 1.00 85.00 117 PRO A O 1
ATOM 906 N N . LEU A 1 118 ? 8.707 6.527 19.585 1.00 78.38 118 LEU A N 1
ATOM 907 C CA . LEU A 1 118 ? 7.781 7.666 19.546 1.00 78.38 118 LEU A CA 1
ATOM 908 C C . LEU A 1 118 ? 6.331 7.224 19.767 1.00 78.38 118 LEU A C 1
ATOM 910 O O . LEU A 1 118 ? 5.545 7.974 20.350 1.00 78.38 118 LEU A O 1
ATOM 914 N N . ILE A 1 119 ? 5.991 5.998 19.360 1.00 78.44 119 ILE A N 1
ATOM 915 C CA . ILE A 1 119 ? 4.689 5.402 19.650 1.00 78.44 119 ILE A CA 1
ATOM 916 C C . ILE A 1 119 ? 4.588 5.052 21.122 1.00 78.44 119 ILE A C 1
ATOM 918 O O . ILE A 1 119 ? 3.628 5.471 21.752 1.00 78.44 119 ILE A O 1
ATOM 922 N N . GLY A 1 120 ? 5.575 4.365 21.700 1.00 72.19 120 GLY A N 1
ATOM 923 C CA . GLY A 1 120 ? 5.527 3.973 23.114 1.00 72.19 120 GLY A CA 1
ATOM 924 C C . GLY A 1 120 ? 5.285 5.154 24.066 1.00 72.19 120 GLY A C 1
ATOM 925 O O . GLY A 1 120 ? 4.474 5.057 24.980 1.00 72.19 120 GLY A O 1
ATOM 926 N N . LYS A 1 121 ? 5.914 6.309 23.803 1.00 74.31 121 LYS A N 1
ATOM 927 C CA . LYS A 1 121 ? 5.749 7.528 24.620 1.00 74.31 121 LYS A CA 1
ATOM 928 C C . LYS A 1 121 ? 4.410 8.252 24.409 1.00 74.31 121 LYS A C 1
ATOM 930 O O . LYS A 1 121 ? 3.974 8.987 25.291 1.00 74.31 121 LYS A O 1
ATOM 935 N N . GLY A 1 122 ? 3.787 8.101 23.238 1.00 71.69 122 GLY A N 1
ATOM 936 C CA . GLY A 1 122 ? 2.585 8.848 22.844 1.00 71.69 122 GLY A CA 1
ATOM 937 C C . GLY A 1 122 ? 1.298 8.025 22.772 1.00 71.69 122 GLY A C 1
ATOM 938 O O . GLY A 1 122 ? 0.221 8.613 22.767 1.00 71.69 122 GLY A O 1
ATOM 939 N N . ALA A 1 123 ? 1.387 6.696 22.714 1.00 70.06 123 ALA A N 1
ATOM 940 C CA . ALA A 1 123 ? 0.263 5.814 22.412 1.00 70.06 123 ALA A CA 1
ATOM 941 C C . ALA A 1 123 ? -0.831 5.869 23.476 1.00 70.06 123 ALA A C 1
ATOM 943 O O . ALA A 1 123 ? -2.003 5.843 23.122 1.00 70.06 123 ALA A O 1
ATOM 944 N N . ASP A 1 124 ? -0.467 5.985 24.754 1.00 70.12 124 ASP A N 1
ATOM 945 C CA . ASP A 1 124 ? -1.446 5.982 25.845 1.00 70.12 124 ASP A CA 1
ATOM 946 C C . ASP A 1 124 ? -2.105 7.351 26.062 1.00 70.12 124 ASP A C 1
ATOM 948 O O . ASP A 1 124 ? -3.275 7.422 26.445 1.00 70.12 124 ASP A O 1
ATOM 952 N N . THR A 1 125 ? -1.386 8.441 25.781 1.00 76.44 125 THR A N 1
ATOM 953 C CA . THR A 1 125 ? -1.814 9.811 26.111 1.00 76.44 125 THR A CA 1
ATOM 954 C C . THR A 1 125 ? -2.389 10.577 24.923 1.00 76.44 125 THR A C 1
ATOM 956 O O . THR A 1 125 ? -3.213 11.472 25.117 1.00 76.44 125 THR A O 1
ATOM 959 N N . ARG A 1 126 ? -1.998 10.242 23.686 1.00 84.12 126 ARG A N 1
ATOM 960 C CA . ARG A 1 126 ? -2.442 10.945 22.476 1.00 84.12 126 ARG A CA 1
ATOM 961 C C . ARG A 1 126 ? -3.483 10.135 21.701 1.00 84.12 126 ARG A C 1
ATOM 963 O O . ARG A 1 126 ? -3.378 8.914 21.605 1.00 84.12 126 ARG A O 1
ATOM 970 N N . PRO A 1 127 ? -4.472 10.798 21.075 1.00 85.81 127 PRO A N 1
ATOM 971 C CA . PRO A 1 127 ? -5.332 10.161 20.088 1.00 85.81 127 PRO A CA 1
ATOM 972 C C . PRO A 1 127 ? -4.502 9.506 18.969 1.00 85.81 127 PRO A C 1
ATOM 974 O O . PRO A 1 127 ? -3.667 10.197 18.375 1.00 85.81 127 PRO A O 1
ATOM 977 N N . PRO A 1 128 ? -4.764 8.240 18.592 1.00 87.44 128 PRO A N 1
ATOM 978 C CA . PRO A 1 128 ? -3.976 7.540 17.573 1.00 87.44 128 PRO A CA 1
ATOM 979 C C . PRO A 1 128 ? -3.903 8.267 16.225 1.00 87.44 128 PRO A C 1
ATOM 981 O O . PRO A 1 128 ? -2.881 8.217 15.539 1.00 87.44 128 PRO A O 1
ATOM 984 N N . ARG A 1 129 ? -4.946 9.033 15.868 1.00 91.38 129 ARG A N 1
ATOM 985 C CA . ARG A 1 129 ? -4.954 9.877 14.661 1.00 91.38 129 ARG A CA 1
ATOM 986 C C . ARG A 1 129 ? -3.798 10.883 14.595 1.00 91.38 129 ARG A C 1
ATOM 988 O O . ARG A 1 129 ? -3.367 11.213 13.497 1.00 91.38 129 ARG A O 1
ATOM 995 N N . GLN A 1 130 ? -3.323 11.392 15.737 1.00 91.50 130 GLN A N 1
ATOM 996 C CA . GLN A 1 130 ? -2.270 12.418 15.780 1.00 91.50 130 GLN A CA 1
ATOM 997 C C . GLN A 1 130 ? -0.912 11.862 15.353 1.00 91.50 130 GLN A C 1
ATOM 999 O O . GLN A 1 130 ? -0.074 12.621 14.883 1.00 91.50 130 GLN A O 1
ATOM 1004 N N . LEU A 1 131 ? -0.712 10.551 15.500 1.00 91.69 131 LEU A N 1
ATOM 1005 C CA . LEU A 1 131 ? 0.480 9.854 15.030 1.00 91.69 131 LEU A CA 1
ATOM 1006 C C . LEU A 1 131 ? 0.255 9.290 13.621 1.00 91.69 131 LEU A C 1
ATOM 1008 O O . LEU A 1 131 ? 1.085 9.484 12.738 1.00 91.69 131 LEU A O 1
ATOM 1012 N N . ALA A 1 132 ? -0.898 8.657 13.379 1.00 93.75 132 ALA A N 1
ATOM 1013 C CA . ALA A 1 132 ? -1.179 7.982 12.113 1.00 93.75 132 ALA A CA 1
ATOM 1014 C C . ALA A 1 132 ? -1.271 8.936 10.910 1.00 93.75 132 ALA A C 1
ATOM 1016 O O . ALA A 1 132 ? -0.695 8.654 9.867 1.00 93.75 132 ALA A O 1
ATOM 1017 N N . VAL A 1 133 ? -1.979 10.065 11.028 1.00 96.00 133 VAL A N 1
ATOM 1018 C CA . VAL A 1 133 ? -2.200 10.988 9.898 1.00 96.00 133 VAL A CA 1
ATOM 1019 C C . VAL A 1 133 ? -0.899 11.584 9.339 1.00 96.00 133 VAL A C 1
ATOM 1021 O O . VAL A 1 133 ? -0.711 11.487 8.128 1.00 96.00 133 VAL A O 1
ATOM 1024 N N . PRO A 1 134 ? 0.009 12.178 10.143 1.00 96.06 134 PRO A N 1
ATOM 1025 C CA . PRO A 1 134 ? 1.263 12.697 9.597 1.00 96.06 134 PRO A CA 1
ATOM 1026 C C . PRO A 1 134 ? 2.133 11.586 9.003 1.00 96.06 134 PRO A C 1
ATOM 1028 O O . PRO A 1 134 ? 2.725 11.788 7.950 1.00 96.06 134 PRO A O 1
ATOM 1031 N N . ALA A 1 135 ? 2.155 10.396 9.608 1.00 96.06 135 ALA A N 1
ATOM 1032 C CA . ALA A 1 135 ? 2.911 9.267 9.074 1.00 96.06 135 ALA A CA 1
ATOM 1033 C C . ALA A 1 135 ? 2.354 8.732 7.744 1.00 96.06 135 ALA A C 1
ATOM 1035 O O . ALA A 1 135 ? 3.135 8.390 6.862 1.00 96.06 135 ALA A O 1
ATOM 1036 N N . LEU A 1 136 ? 1.026 8.714 7.561 1.00 97.69 136 LEU A N 1
ATOM 1037 C CA . LEU A 1 136 ? 0.395 8.399 6.272 1.00 97.69 136 LEU A CA 1
ATOM 1038 C C . LEU A 1 136 ? 0.817 9.399 5.187 1.00 97.69 136 LEU A C 1
ATOM 1040 O O . LEU A 1 136 ? 1.112 8.993 4.069 1.00 97.69 136 LEU A O 1
ATOM 1044 N N . ILE A 1 137 ? 0.877 10.694 5.515 1.00 98.06 137 ILE A N 1
ATOM 1045 C CA . ILE A 1 137 ? 1.310 11.736 4.572 1.00 98.06 137 ILE A CA 1
ATOM 1046 C C . ILE A 1 137 ? 2.791 11.561 4.224 1.00 98.06 137 ILE A C 1
ATOM 1048 O O . ILE A 1 137 ? 3.133 11.565 3.048 1.00 98.06 137 ILE A O 1
ATOM 1052 N N . ILE A 1 138 ? 3.656 11.353 5.223 1.00 97.88 138 ILE A N 1
ATOM 1053 C CA . ILE A 1 138 ? 5.090 11.096 5.010 1.00 97.88 138 ILE A CA 1
ATOM 1054 C C . ILE A 1 138 ? 5.281 9.872 4.111 1.00 97.88 138 ILE A C 1
ATOM 1056 O O . ILE A 1 138 ? 6.028 9.935 3.140 1.00 97.88 138 ILE A O 1
ATOM 1060 N N . MET A 1 139 ? 4.559 8.783 4.381 1.00 98.25 139 MET A N 1
ATOM 1061 C CA . MET A 1 139 ? 4.619 7.582 3.554 1.00 98.25 139 MET A CA 1
ATOM 1062 C C . MET A 1 139 ? 4.152 7.847 2.125 1.00 98.25 139 MET A C 1
ATOM 1064 O O . MET A 1 139 ? 4.805 7.406 1.190 1.00 98.25 139 MET A O 1
ATOM 1068 N N . ALA A 1 140 ? 3.057 8.588 1.941 1.00 98.12 140 ALA A N 1
ATOM 1069 C CA . ALA A 1 140 ? 2.574 8.953 0.614 1.00 98.12 140 ALA A CA 1
ATOM 1070 C C . ALA A 1 140 ? 3.601 9.790 -0.163 1.00 98.12 140 ALA A C 1
ATOM 1072 O O . ALA A 1 140 ? 3.790 9.551 -1.350 1.00 98.12 140 ALA A O 1
ATOM 1073 N N . VAL A 1 141 ? 4.307 10.714 0.499 1.00 97.88 141 VAL A N 1
ATOM 1074 C CA . VAL A 1 141 ? 5.421 11.460 -0.113 1.00 97.88 141 VAL A CA 1
ATOM 1075 C C . VAL A 1 141 ? 6.554 10.514 -0.508 1.00 97.88 141 VAL A C 1
ATOM 1077 O O . VAL A 1 141 ? 7.039 10.605 -1.630 1.00 97.88 141 VAL A O 1
ATOM 1080 N N . GLY A 1 142 ? 6.925 9.566 0.357 1.00 97.00 142 GLY A N 1
ATOM 1081 C CA . GLY A 1 142 ? 7.923 8.540 0.039 1.00 97.00 142 GLY A CA 1
ATOM 1082 C C . GLY A 1 142 ? 7.527 7.666 -1.151 1.00 97.00 142 GLY A C 1
ATOM 1083 O O . GLY A 1 142 ? 8.353 7.376 -2.006 1.00 97.00 142 GLY A O 1
ATOM 1084 N N . LEU A 1 143 ? 6.252 7.295 -1.259 1.00 96.81 143 LEU A N 1
ATOM 1085 C CA . LEU A 1 143 ? 5.727 6.545 -2.401 1.00 96.81 143 LEU A CA 1
ATOM 1086 C C . LEU A 1 143 ? 5.755 7.382 -3.686 1.00 96.81 143 LEU A C 1
ATOM 1088 O O . LEU A 1 143 ? 6.213 6.909 -4.719 1.00 96.81 143 LEU A O 1
ATOM 1092 N N . VAL A 1 144 ? 5.346 8.650 -3.628 1.00 96.50 144 VAL A N 1
ATOM 1093 C CA . VAL A 1 144 ? 5.453 9.562 -4.779 1.00 96.50 144 VAL A CA 1
ATOM 1094 C C . VAL A 1 144 ? 6.914 9.780 -5.181 1.00 96.50 144 VAL A C 1
ATOM 1096 O O . VAL A 1 144 ? 7.200 9.841 -6.372 1.00 96.50 144 VAL A O 1
ATOM 1099 N N . TRP A 1 145 ? 7.849 9.820 -4.229 1.00 94.81 145 TRP A N 1
ATOM 1100 C CA . TRP A 1 145 ? 9.287 9.905 -4.506 1.00 94.81 145 TRP A CA 1
ATOM 1101 C C . TRP A 1 145 ? 9.765 8.762 -5.409 1.00 94.81 145 TRP A C 1
ATOM 1103 O O . TRP A 1 145 ? 10.491 8.999 -6.372 1.00 94.81 145 TRP A O 1
ATOM 1113 N N . PHE A 1 146 ? 9.275 7.539 -5.177 1.00 90.38 146 PHE A N 1
ATOM 1114 C CA . PHE A 1 146 ? 9.580 6.384 -6.028 1.00 90.38 146 PHE A CA 1
ATOM 1115 C C . PHE A 1 146 ? 9.060 6.499 -7.460 1.00 90.38 146 PHE A C 1
ATOM 1117 O O . PHE A 1 146 ? 9.576 5.838 -8.354 1.00 90.38 146 PHE A O 1
ATOM 1124 N N . SER A 1 147 ? 8.101 7.392 -7.711 1.00 89.06 147 SER A N 1
ATOM 1125 C CA . SER A 1 147 ? 7.633 7.675 -9.071 1.00 89.06 147 SER A CA 1
ATOM 1126 C C . SER A 1 147 ? 8.653 8.442 -9.915 1.00 89.06 147 SER A C 1
ATOM 1128 O O . SER A 1 147 ? 8.428 8.615 -11.109 1.00 89.06 147 SER A O 1
ATOM 1130 N N . PHE A 1 148 ? 9.739 8.923 -9.301 1.00 86.12 148 PHE A N 1
ATOM 1131 C CA . PHE A 1 148 ? 10.781 9.715 -9.951 1.00 86.12 148 PHE A CA 1
ATOM 1132 C C . PHE A 1 148 ? 12.155 9.028 -9.972 1.00 86.12 148 PHE A C 1
ATOM 1134 O O . PHE A 1 148 ? 13.145 9.648 -10.349 1.00 86.12 148 PHE A O 1
ATOM 1141 N N . VAL A 1 149 ? 12.230 7.748 -9.613 1.00 81.62 149 VAL A N 1
ATOM 1142 C CA . VAL A 1 149 ? 13.495 7.004 -9.487 1.00 81.62 149 VAL A CA 1
ATOM 1143 C C . VAL A 1 149 ? 14.179 6.776 -10.841 1.00 81.62 149 VAL A C 1
ATOM 1145 O O . VAL A 1 149 ? 13.470 6.710 -11.847 1.00 81.62 149 VAL A O 1
ATOM 1148 N N . PRO A 1 150 ? 15.525 6.693 -10.892 1.00 79.12 150 PRO A N 1
ATOM 1149 C CA . PRO A 1 150 ? 16.260 6.384 -12.120 1.00 79.12 150 PRO A CA 1
ATOM 1150 C C . PRO A 1 150 ? 15.808 5.077 -12.785 1.00 79.12 150 PRO A C 1
ATOM 1152 O O . PRO A 1 150 ? 15.510 4.093 -12.101 1.00 79.12 150 PRO A O 1
ATOM 1155 N N . SER A 1 151 ? 15.768 5.080 -14.120 1.00 75.75 151 SER A N 1
ATOM 1156 C CA . SER A 1 151 ? 15.388 3.926 -14.946 1.00 75.75 151 SER A CA 1
ATOM 1157 C C . SER A 1 151 ? 16.444 2.824 -14.970 1.00 75.75 151 SER A C 1
ATOM 1159 O O . SER A 1 151 ? 16.100 1.666 -15.157 1.00 75.75 151 SER A O 1
ATOM 1161 N N . THR A 1 152 ? 17.711 3.154 -14.743 1.00 69.56 152 THR A N 1
ATOM 1162 C CA . THR A 1 152 ? 18.819 2.200 -14.646 1.00 69.56 152 THR A CA 1
ATOM 1163 C C . THR A 1 152 ? 19.697 2.564 -13.450 1.00 69.56 152 THR A C 1
ATOM 1165 O O . THR A 1 152 ? 19.781 3.731 -13.065 1.00 69.56 152 THR A O 1
ATOM 1168 N N . SER A 1 153 ? 20.318 1.559 -12.825 1.00 72.62 153 SER A N 1
ATOM 1169 C CA . SER A 1 153 ? 21.378 1.777 -11.835 1.00 72.62 153 SER A CA 1
ATOM 1170 C C . SER A 1 153 ? 22.716 1.660 -12.558 1.00 72.62 153 SER A C 1
ATOM 1172 O O . SER A 1 153 ? 23.220 0.560 -12.768 1.00 72.62 153 SER A O 1
ATOM 1174 N N . GLU A 1 154 ? 23.265 2.792 -12.988 1.00 68.06 154 GLU A N 1
ATOM 1175 C CA . GLU A 1 154 ? 24.590 2.846 -13.619 1.00 68.06 154 GLU A CA 1
ATOM 1176 C C . GLU A 1 154 ? 25.694 2.973 -12.555 1.00 68.06 154 GLU A C 1
ATOM 1178 O O . GLU A 1 154 ? 26.873 2.740 -12.824 1.00 68.06 154 GLU A O 1
ATOM 1183 N N . SER A 1 155 ? 25.339 3.337 -11.316 1.00 70.75 155 SER A N 1
ATOM 1184 C CA . SER A 1 155 ? 26.284 3.497 -10.211 1.00 70.75 155 SER A CA 1
ATOM 1185 C C . SER A 1 155 ? 25.684 3.182 -8.839 1.00 70.75 155 SER A C 1
ATOM 1187 O O . SER A 1 155 ? 24.508 3.410 -8.573 1.00 70.75 155 SER A O 1
ATOM 1189 N N . TRP A 1 156 ? 26.539 2.767 -7.894 1.00 70.62 156 TRP A N 1
ATOM 1190 C CA . TRP A 1 156 ? 26.171 2.598 -6.473 1.00 70.62 156 TRP A CA 1
ATOM 1191 C C . TRP A 1 156 ? 25.573 3.871 -5.843 1.00 70.62 156 TRP A C 1
ATOM 1193 O O . TRP A 1 156 ? 24.832 3.800 -4.863 1.00 70.62 156 TRP A O 1
ATOM 1203 N N . TRP A 1 157 ? 25.879 5.041 -6.409 1.00 75.69 157 TRP A N 1
ATOM 1204 C CA . TRP A 1 157 ? 25.334 6.332 -5.994 1.00 75.69 157 TRP A CA 1
ATOM 1205 C C . TRP A 1 157 ? 23.824 6.463 -6.235 1.00 75.69 157 TRP A C 1
ATOM 1207 O O . TRP A 1 157 ? 23.161 7.167 -5.472 1.00 75.69 157 TRP A O 1
ATOM 1217 N N . ASP A 1 158 ? 23.260 5.736 -7.203 1.00 79.06 158 ASP A N 1
ATOM 1218 C CA . ASP A 1 158 ? 21.825 5.775 -7.515 1.00 79.06 158 ASP A CA 1
ATOM 1219 C C . ASP A 1 158 ? 20.980 5.245 -6.350 1.00 79.06 158 ASP A C 1
ATOM 1221 O O . ASP A 1 158 ? 19.873 5.724 -6.089 1.00 79.06 158 ASP A O 1
ATOM 1225 N N . TYR A 1 159 ? 21.541 4.330 -5.553 1.00 85.25 159 TYR A N 1
ATOM 1226 C CA . TYR A 1 159 ? 20.889 3.840 -4.343 1.00 85.25 159 TYR A CA 1
ATOM 1227 C C . TYR A 1 159 ? 20.694 4.948 -3.289 1.00 85.25 159 TYR A C 1
ATOM 1229 O O . TYR A 1 159 ? 19.700 4.961 -2.556 1.00 85.25 159 TYR A O 1
ATOM 1237 N N . LEU A 1 160 ? 21.584 5.945 -3.227 1.00 87.25 160 LEU A N 1
ATOM 1238 C CA . LEU A 1 160 ? 21.410 7.067 -2.298 1.00 87.25 160 LEU A CA 1
ATOM 1239 C C . LEU A 1 160 ? 20.200 7.941 -2.652 1.00 87.25 160 LEU A C 1
ATOM 1241 O O . LEU A 1 160 ? 19.646 8.594 -1.768 1.00 87.25 160 LEU A O 1
ATOM 1245 N N . ILE A 1 161 ? 19.751 7.922 -3.910 1.00 87.00 161 ILE A N 1
ATOM 1246 C CA . ILE A 1 161 ? 18.581 8.675 -4.379 1.00 87.00 161 ILE A CA 1
ATOM 1247 C C . ILE A 1 161 ? 17.279 8.036 -3.870 1.00 87.00 161 ILE A C 1
ATOM 1249 O O . ILE A 1 161 ? 16.314 8.747 -3.575 1.00 87.00 161 ILE A O 1
ATOM 1253 N N . VAL A 1 162 ? 17.241 6.707 -3.710 1.00 89.50 162 VAL A N 1
ATOM 1254 C CA . VAL A 1 162 ? 16.053 5.981 -3.215 1.00 89.50 162 VAL A CA 1
ATOM 1255 C C . VAL A 1 162 ? 15.964 5.916 -1.692 1.00 89.50 162 VAL A C 1
ATOM 1257 O O . VAL A 1 162 ? 14.863 5.771 -1.152 1.00 89.50 162 VAL A O 1
ATOM 1260 N N . LEU A 1 163 ? 17.089 6.069 -0.983 1.00 92.38 163 LEU A N 1
ATOM 1261 C CA . LEU A 1 163 ? 17.142 6.018 0.483 1.00 92.38 163 LEU A CA 1
ATOM 1262 C C . LEU A 1 163 ? 16.112 6.930 1.176 1.00 92.38 163 LEU A C 1
ATOM 1264 O O . LEU A 1 163 ? 15.408 6.435 2.061 1.00 92.38 163 LEU A O 1
ATOM 1268 N N . PRO A 1 164 ? 15.942 8.214 0.796 1.00 94.50 164 PRO A N 1
ATOM 1269 C CA . PRO A 1 164 ? 14.911 9.070 1.379 1.00 94.50 164 PRO A CA 1
ATOM 1270 C C . PRO A 1 164 ? 13.507 8.469 1.252 1.00 94.50 164 PRO A C 1
ATOM 1272 O O . PRO A 1 164 ? 12.781 8.402 2.244 1.00 94.50 164 PRO A O 1
ATOM 1275 N N . GLY A 1 165 ? 13.154 7.942 0.076 1.00 95.19 165 GLY A N 1
ATOM 1276 C CA . GLY A 1 165 ? 11.880 7.260 -0.151 1.00 95.19 165 GLY A CA 1
ATOM 1277 C C . GLY A 1 165 ? 11.704 6.041 0.758 1.00 95.19 165 GLY A C 1
ATOM 1278 O O . GLY A 1 165 ? 10.677 5.920 1.430 1.00 95.19 165 GLY A O 1
ATOM 1279 N N . LEU A 1 166 ? 12.722 5.172 0.847 1.00 96.25 166 LEU A N 1
ATOM 1280 C CA . LEU A 1 166 ? 12.707 3.994 1.730 1.00 96.25 166 LEU A CA 1
ATOM 1281 C C . LEU A 1 166 ? 12.493 4.391 3.192 1.00 96.25 166 LEU A C 1
ATOM 1283 O O . LEU A 1 166 ? 11.695 3.772 3.899 1.00 96.25 166 LEU A O 1
ATOM 1287 N N . THR A 1 167 ? 13.176 5.446 3.643 1.00 96.81 167 THR A N 1
ATOM 1288 C CA . THR A 1 167 ? 13.049 5.928 5.021 1.00 96.81 167 THR A CA 1
ATOM 1289 C C . THR A 1 167 ? 11.648 6.461 5.307 1.00 96.81 167 THR A C 1
ATOM 1291 O O . THR A 1 167 ? 11.067 6.127 6.335 1.00 96.81 167 THR A O 1
ATOM 1294 N N . MET A 1 168 ? 11.051 7.221 4.385 1.00 97.75 168 MET A N 1
ATOM 1295 C CA . MET A 1 168 ? 9.683 7.728 4.522 1.00 97.75 168 MET A CA 1
ATOM 1296 C C . MET A 1 168 ? 8.652 6.594 4.572 1.00 97.75 168 MET A C 1
ATOM 1298 O O . MET A 1 168 ? 7.723 6.640 5.384 1.00 97.75 168 MET A O 1
ATOM 1302 N N . ILE A 1 169 ? 8.840 5.549 3.758 1.00 97.38 169 ILE A N 1
ATOM 1303 C CA . ILE A 1 169 ? 8.011 4.337 3.796 1.00 97.38 169 ILE A CA 1
ATOM 1304 C C . ILE A 1 169 ? 8.152 3.619 5.141 1.00 97.38 169 ILE A C 1
ATOM 1306 O O . ILE A 1 169 ? 7.145 3.273 5.762 1.00 97.38 169 ILE A O 1
ATOM 1310 N N . GLY A 1 170 ? 9.379 3.442 5.634 1.00 96.75 170 GLY A N 1
ATOM 1311 C CA . GLY A 1 170 ? 9.634 2.804 6.924 1.00 96.75 170 GLY A CA 1
ATOM 1312 C C . GLY A 1 170 ? 9.079 3.584 8.117 1.00 96.75 170 GLY A C 1
ATOM 1313 O O . GLY A 1 170 ? 8.458 2.986 8.995 1.00 96.75 170 GLY A O 1
ATOM 1314 N N . ILE A 1 171 ? 9.181 4.919 8.115 1.00 96.50 171 ILE A N 1
ATOM 1315 C CA . ILE A 1 171 ? 8.514 5.798 9.095 1.00 96.50 171 ILE A CA 1
ATOM 1316 C C . ILE A 1 171 ? 6.995 5.568 9.068 1.00 96.50 171 ILE A C 1
ATOM 1318 O O . ILE A 1 171 ? 6.365 5.396 10.115 1.00 96.50 171 ILE A O 1
ATOM 1322 N N . GLY A 1 172 ? 6.408 5.528 7.870 1.00 96.00 172 GLY A N 1
ATOM 1323 C CA . GLY A 1 172 ? 4.996 5.224 7.655 1.00 96.00 172 GLY A CA 1
ATOM 1324 C C . GLY A 1 172 ? 4.574 3.892 8.263 1.00 96.00 172 GLY A C 1
ATOM 1325 O O . GLY A 1 172 ? 3.658 3.844 9.085 1.00 96.00 172 GLY A O 1
ATOM 1326 N N . LEU A 1 173 ? 5.275 2.817 7.902 1.00 95.06 173 LEU A N 1
ATOM 1327 C CA . LEU A 1 173 ? 5.035 1.467 8.413 1.00 95.06 173 LEU A CA 1
ATOM 1328 C C . LEU A 1 173 ? 5.186 1.387 9.934 1.00 95.06 173 LEU A C 1
ATOM 1330 O O . LEU A 1 173 ? 4.299 0.863 10.611 1.00 95.06 173 LEU A O 1
ATOM 1334 N N . GLY A 1 174 ? 6.268 1.953 10.469 1.00 93.56 174 GLY A N 1
ATOM 1335 C CA . GLY A 1 174 ? 6.579 1.944 11.896 1.00 93.56 174 GLY A CA 1
ATOM 1336 C C . GLY A 1 174 ? 5.577 2.720 12.749 1.00 93.56 174 GLY A C 1
ATOM 1337 O O . GLY A 1 174 ? 5.352 2.349 13.900 1.00 93.56 174 GLY A O 1
ATOM 1338 N N . ILE A 1 175 ? 4.933 3.761 12.200 1.00 93.81 175 ILE A N 1
ATOM 1339 C CA . ILE A 1 175 ? 3.963 4.572 12.948 1.00 93.81 175 ILE A CA 1
ATOM 1340 C C . ILE A 1 175 ? 2.512 4.134 12.720 1.00 93.81 175 ILE A C 1
ATOM 1342 O O . ILE A 1 175 ? 1.732 3.985 13.669 1.00 93.81 175 ILE A O 1
ATOM 1346 N N . VAL A 1 176 ? 2.096 3.981 11.464 1.00 94.38 176 VAL A N 1
ATOM 1347 C CA . VAL A 1 176 ? 0.681 3.787 11.121 1.00 94.38 176 VAL A CA 1
ATOM 1348 C C . VAL A 1 176 ? 0.196 2.421 11.581 1.00 94.38 176 VAL A C 1
ATOM 1350 O O . VAL A 1 176 ? -0.906 2.323 12.130 1.00 94.38 176 VAL A O 1
ATOM 1353 N N . PHE A 1 177 ? 1.014 1.377 11.422 1.00 91.62 177 PHE A N 1
ATOM 1354 C CA . PHE A 1 177 ? 0.610 0.027 11.792 1.00 91.62 177 PHE A CA 1
ATOM 1355 C C . PHE A 1 177 ? 0.291 -0.096 13.296 1.00 91.62 177 PHE A C 1
ATOM 1357 O O . PHE A 1 177 ? -0.831 -0.505 13.623 1.00 91.62 177 PHE A O 1
ATOM 1364 N N . PRO A 1 178 ? 1.163 0.322 14.237 1.00 90.31 178 PRO A N 1
ATOM 1365 C CA . PRO A 1 178 ? 0.821 0.276 15.657 1.00 90.31 178 PRO A CA 1
ATOM 1366 C C . PRO A 1 178 ? -0.294 1.259 16.025 1.00 90.31 178 PRO A C 1
ATOM 1368 O O . PRO A 1 178 ? -1.180 0.902 16.796 1.00 90.31 178 PRO A O 1
ATOM 1371 N N . SER A 1 179 ? -0.307 2.469 15.454 1.00 91.06 179 SER A N 1
ATOM 1372 C CA . SER A 1 179 ? -1.332 3.479 15.770 1.00 91.06 179 SER A CA 1
ATOM 1373 C C . SER A 1 179 ? -2.739 2.990 15.428 1.00 91.06 179 SER A C 1
ATOM 1375 O O . SER A 1 179 ? -3.675 3.159 16.207 1.00 91.06 179 SER A O 1
ATOM 1377 N N . THR A 1 180 ? -2.892 2.332 14.282 1.00 90.75 180 THR A N 1
ATOM 1378 C CA . THR A 1 180 ? -4.183 1.793 13.845 1.00 90.75 180 THR A CA 1
ATOM 1379 C C . THR A 1 180 ? -4.616 0.598 14.702 1.00 90.75 180 THR A C 1
ATOM 1381 O O . THR A 1 180 ? -5.789 0.491 15.054 1.00 90.75 180 THR A O 1
ATOM 1384 N N . ASN A 1 181 ? -3.668 -0.251 15.126 1.00 89.94 181 ASN A N 1
ATOM 1385 C CA . ASN A 1 181 ? -3.926 -1.324 16.095 1.00 89.94 181 ASN A CA 1
ATOM 1386 C C . ASN A 1 181 ? -4.412 -0.767 17.438 1.00 89.94 181 ASN A C 1
ATOM 1388 O O . ASN A 1 181 ? -5.432 -1.211 17.960 1.00 89.94 181 ASN A O 1
ATOM 1392 N N . VAL A 1 182 ? -3.722 0.243 17.970 1.00 88.06 182 VAL A N 1
ATOM 1393 C CA . VAL A 1 182 ? -4.110 0.936 19.204 1.00 88.06 182 VAL A CA 1
ATOM 1394 C C . VAL A 1 182 ? -5.495 1.576 19.060 1.00 88.06 182 VAL A C 1
ATOM 1396 O O . VAL A 1 182 ? -6.324 1.458 19.958 1.00 88.06 182 VAL A O 1
ATOM 1399 N N . GLY A 1 183 ? -5.783 2.205 17.917 1.00 87.25 183 GLY A N 1
ATOM 1400 C CA . GLY A 1 183 ? -7.085 2.809 17.635 1.00 87.25 183 GLY A CA 1
ATOM 1401 C C . GLY A 1 183 ? -8.232 1.803 17.585 1.00 87.25 183 GLY A C 1
ATOM 1402 O O . GLY A 1 183 ? -9.292 2.080 18.149 1.00 87.25 183 GLY A O 1
ATOM 1403 N N . ALA A 1 184 ? -8.020 0.645 16.957 1.00 87.94 184 ALA A N 1
ATOM 1404 C CA . ALA A 1 184 ? -9.015 -0.418 16.864 1.00 87.94 184 ALA A CA 1
ATOM 1405 C C . ALA A 1 184 ? -9.226 -1.140 18.202 1.00 87.94 184 ALA A C 1
ATOM 1407 O O . ALA A 1 184 ? -10.365 -1.320 18.624 1.00 87.94 184 ALA A O 1
ATOM 1408 N N . MET A 1 185 ? -8.145 -1.521 18.888 1.00 86.00 185 MET A N 1
ATOM 1409 C CA . MET A 1 185 ? -8.230 -2.232 20.169 1.00 86.00 185 MET A CA 1
ATOM 1410 C C . MET A 1 185 ? -8.725 -1.328 21.299 1.00 86.00 185 MET A C 1
ATOM 1412 O O . MET A 1 185 ? -9.473 -1.783 22.151 1.00 86.00 185 MET A O 1
ATOM 1416 N N . GLY A 1 186 ? -8.395 -0.034 21.281 1.00 81.31 186 GLY A N 1
ATOM 1417 C CA . GLY A 1 186 ? -8.917 0.941 22.245 1.00 81.31 186 GLY A CA 1
ATOM 1418 C C . GLY A 1 186 ? -10.403 1.279 22.064 1.00 81.31 186 GLY A C 1
ATOM 1419 O O . GLY A 1 186 ? -10.931 2.110 22.795 1.00 81.31 186 GLY A O 1
ATOM 1420 N N . ALA A 1 187 ? -11.078 0.690 21.073 1.00 77.50 187 ALA A N 1
ATOM 1421 C CA . ALA A 1 187 ? -12.502 0.887 20.817 1.00 77.50 187 ALA A CA 1
ATOM 1422 C C . ALA A 1 187 ? -13.391 -0.222 21.412 1.00 77.50 187 ALA A C 1
ATOM 1424 O O . ALA A 1 187 ? -14.615 -0.117 21.302 1.00 77.50 187 ALA A O 1
ATOM 1425 N N . VAL A 1 188 ? -12.784 -1.264 21.994 1.00 79.44 188 VAL A N 1
ATOM 1426 C CA . VAL A 1 188 ? -13.442 -2.462 22.536 1.00 79.44 188 VAL A CA 1
ATOM 1427 C C . VAL A 1 188 ? -12.912 -2.806 23.925 1.00 79.44 188 VAL A C 1
ATOM 1429 O O . VAL A 1 188 ? -11.768 -2.491 24.248 1.00 79.44 188 VAL A O 1
ATOM 1432 N N . SER A 1 189 ? -13.718 -3.505 24.725 1.00 72.50 189 SER A N 1
ATOM 1433 C CA . SER A 1 189 ? -13.328 -3.964 26.058 1.00 72.50 189 SER A CA 1
ATOM 1434 C C . SER A 1 189 ? -13.781 -5.392 26.356 1.00 72.50 189 SER A C 1
ATOM 1436 O O . SER A 1 189 ? -14.664 -5.947 25.700 1.00 72.50 189 SER A O 1
ATOM 1438 N N . GLY A 1 190 ? -13.113 -6.024 27.325 1.00 73.31 190 GLY A N 1
ATOM 1439 C CA . GLY A 1 190 ? -13.435 -7.374 27.788 1.00 73.31 190 GLY A CA 1
ATOM 1440 C C . GLY A 1 190 ? -13.279 -8.454 26.710 1.00 73.31 190 GLY A C 1
ATOM 1441 O O . GLY A 1 190 ? -12.248 -8.553 26.045 1.00 73.31 190 GLY A O 1
ATOM 1442 N N . GLN A 1 191 ? -14.310 -9.285 26.554 1.00 69.38 191 GLN A N 1
ATOM 1443 C CA . GLN A 1 191 ? -14.291 -10.482 25.701 1.00 69.38 191 GLN A CA 1
ATOM 1444 C C . GLN A 1 191 ? -14.218 -10.178 24.190 1.00 69.38 191 GLN A C 1
ATOM 1446 O O . GLN A 1 191 ? -13.852 -11.055 23.410 1.00 69.38 191 GLN A O 1
ATOM 1451 N N . GLU A 1 192 ? -14.502 -8.944 23.755 1.00 77.56 192 GLU A N 1
ATOM 1452 C CA . GLU A 1 192 ? -14.428 -8.552 22.337 1.00 77.56 192 GLU A CA 1
ATOM 1453 C C . GLU A 1 192 ? -12.991 -8.242 21.861 1.00 77.56 192 GLU A C 1
ATOM 1455 O O . GLU A 1 192 ? -12.759 -8.102 20.659 1.00 77.56 192 GLU A O 1
ATOM 1460 N N . LEU A 1 193 ? -12.001 -8.174 22.764 1.00 82.31 193 LEU A N 1
ATOM 1461 C CA . LEU A 1 193 ? -10.618 -7.801 22.426 1.00 82.31 193 LEU A CA 1
ATOM 1462 C C . LEU A 1 193 ? -9.958 -8.789 21.445 1.00 82.31 193 LEU A C 1
ATOM 1464 O O . LEU A 1 193 ? -9.323 -8.380 20.470 1.00 82.31 193 LEU A O 1
ATOM 1468 N N . GLY A 1 194 ? -10.146 -10.095 21.673 1.00 84.06 194 GLY A N 1
ATOM 1469 C CA . GLY A 1 194 ? -9.619 -11.143 20.792 1.00 84.06 194 GLY A CA 1
ATOM 1470 C C . GLY A 1 194 ? -10.240 -11.089 19.395 1.00 84.06 194 GLY A C 1
ATOM 1471 O O . GLY A 1 194 ? -9.537 -11.181 18.388 1.00 84.06 194 GLY A O 1
ATOM 1472 N N . LEU A 1 195 ? -11.552 -10.839 19.328 1.00 84.81 195 LEU A N 1
ATOM 1473 C CA . LEU A 1 195 ? -12.270 -10.636 18.072 1.00 84.81 195 LEU A CA 1
ATOM 1474 C C . LEU A 1 195 ? -11.748 -9.401 17.322 1.00 84.81 195 LEU A C 1
ATOM 1476 O O . LEU A 1 195 ? -11.475 -9.482 16.126 1.00 84.81 195 LEU A O 1
ATOM 1480 N N . ALA A 1 196 ? -11.582 -8.271 18.011 1.00 86.44 196 ALA A N 1
ATOM 1481 C CA . ALA A 1 196 ? -11.075 -7.036 17.420 1.00 86.44 196 ALA A CA 1
ATOM 1482 C C . ALA A 1 196 ? -9.671 -7.209 16.828 1.00 86.44 196 ALA A C 1
ATOM 1484 O O . ALA A 1 196 ? -9.436 -6.787 15.697 1.00 86.44 196 ALA A O 1
ATOM 1485 N N . SER A 1 197 ? -8.764 -7.877 17.549 1.00 88.56 197 SER A N 1
ATOM 1486 C CA . SER A 1 197 ? -7.424 -8.205 17.044 1.00 88.56 197 SER A CA 1
ATOM 1487 C C . SER A 1 197 ? -7.493 -9.068 15.777 1.00 88.56 197 SER A C 1
ATOM 1489 O O . SER A 1 197 ? -6.845 -8.759 14.772 1.00 88.56 197 SER A O 1
ATOM 1491 N N . GLY A 1 198 ? -8.356 -10.090 15.775 1.00 89.12 198 GLY A N 1
ATOM 1492 C CA . GLY A 1 198 ? -8.602 -10.930 14.603 1.00 89.12 198 GLY A CA 1
ATOM 1493 C C . GLY A 1 198 ? -9.110 -10.139 13.395 1.00 89.12 198 GLY A C 1
ATOM 1494 O O . GLY A 1 198 ? -8.626 -10.341 12.279 1.00 89.12 198 GLY A O 1
ATOM 1495 N N . ILE A 1 199 ? -10.032 -9.193 13.606 1.00 89.75 199 ILE A N 1
ATOM 1496 C CA . ILE A 1 199 ? -10.559 -8.326 12.542 1.00 89.75 199 ILE A CA 1
ATOM 1497 C C . ILE A 1 199 ? -9.458 -7.416 11.989 1.00 89.75 199 ILE A C 1
ATOM 1499 O O . ILE A 1 199 ? -9.315 -7.338 10.773 1.00 89.75 199 ILE A O 1
ATOM 1503 N N . VAL A 1 200 ? -8.634 -6.797 12.839 1.00 91.06 200 VAL A N 1
ATOM 1504 C CA . VAL A 1 200 ? -7.527 -5.930 12.394 1.00 91.06 200 VAL A CA 1
ATOM 1505 C C . VAL A 1 200 ? -6.488 -6.717 11.597 1.00 91.06 200 VAL A C 1
ATOM 1507 O O . VAL A 1 200 ? -6.014 -6.257 10.557 1.00 91.06 200 VAL A O 1
ATOM 1510 N N . ASN A 1 201 ? -6.143 -7.922 12.052 1.00 90.88 201 ASN A N 1
ATOM 1511 C CA . ASN A 1 201 ? -5.214 -8.795 11.342 1.00 90.88 201 ASN A CA 1
ATOM 1512 C C . ASN A 1 201 ? -5.777 -9.236 9.982 1.00 90.88 201 ASN A C 1
ATOM 1514 O O . ASN A 1 201 ? -5.062 -9.208 8.982 1.00 90.88 201 ASN A O 1
ATOM 1518 N N . THR A 1 202 ? -7.066 -9.579 9.935 1.00 89.56 202 THR A N 1
ATOM 1519 C CA . THR A 1 202 ? -7.765 -9.935 8.692 1.00 89.56 202 THR A CA 1
ATOM 1520 C C . THR A 1 202 ? -7.826 -8.742 7.740 1.00 89.56 202 THR A C 1
ATOM 1522 O O . THR A 1 202 ? -7.497 -8.884 6.569 1.00 89.56 202 THR A O 1
ATOM 1525 N N . ALA A 1 203 ? -8.168 -7.551 8.240 1.00 91.56 203 ALA A N 1
ATOM 1526 C CA . ALA A 1 203 ? -8.177 -6.304 7.479 1.00 91.56 203 ALA A CA 1
ATOM 1527 C C . ALA A 1 203 ? -6.797 -5.996 6.880 1.00 91.56 203 ALA A C 1
ATOM 1529 O O . ALA A 1 203 ? -6.704 -5.620 5.713 1.00 91.56 203 ALA A O 1
ATOM 1530 N N . ARG A 1 204 ? -5.718 -6.215 7.644 1.00 94.12 204 ARG A N 1
ATOM 1531 C CA . ARG A 1 204 ? -4.345 -6.059 7.148 1.00 94.12 204 ARG A CA 1
ATOM 1532 C C . ARG A 1 204 ? -4.024 -7.039 6.023 1.00 94.12 204 ARG A C 1
ATOM 1534 O O . ARG A 1 204 ? -3.518 -6.609 4.995 1.00 94.12 204 ARG A O 1
ATOM 1541 N N . GLN A 1 205 ? -4.290 -8.331 6.213 1.00 90.00 205 GLN A N 1
ATOM 1542 C CA . GLN A 1 205 ? -3.993 -9.350 5.197 1.00 90.00 205 GLN A CA 1
ATOM 1543 C C . GLN A 1 205 ? -4.807 -9.129 3.923 1.00 90.00 205 GLN A C 1
ATOM 1545 O O . GLN A 1 205 ? -4.263 -9.182 2.825 1.00 90.00 205 GLN A O 1
ATOM 1550 N N . LEU A 1 206 ? -6.092 -8.815 4.083 1.00 88.75 206 LEU A N 1
ATOM 1551 C CA . LEU A 1 206 ? -6.982 -8.497 2.978 1.00 88.75 206 LEU A CA 1
ATOM 1552 C C . LEU A 1 206 ? -6.501 -7.258 2.216 1.00 88.75 206 LEU A C 1
ATOM 1554 O O . LEU A 1 206 ? -6.415 -7.290 0.994 1.00 88.75 206 LEU A O 1
ATOM 1558 N N . GLY A 1 207 ? -6.146 -6.192 2.939 1.00 92.25 207 GLY A N 1
ATOM 1559 C CA . GLY A 1 207 ? -5.575 -4.986 2.350 1.00 92.25 207 GLY A CA 1
ATOM 1560 C C . GLY A 1 207 ? -4.287 -5.277 1.589 1.00 92.25 207 GLY A C 1
ATOM 1561 O O . GLY A 1 207 ? -4.188 -4.899 0.431 1.00 92.25 207 GLY A O 1
ATOM 1562 N N . ALA A 1 208 ? -3.343 -6.007 2.188 1.00 91.94 208 ALA A N 1
ATOM 1563 C CA . ALA A 1 208 ? -2.083 -6.374 1.542 1.00 91.94 208 ALA A CA 1
ATOM 1564 C C . ALA A 1 208 ? -2.304 -7.157 0.237 1.00 91.94 208 ALA A C 1
ATOM 1566 O O . ALA A 1 208 ? -1.746 -6.791 -0.793 1.00 91.94 208 ALA A O 1
ATOM 1567 N N . ALA A 1 209 ? -3.159 -8.185 0.264 1.00 86.50 209 ALA A N 1
ATOM 1568 C CA . ALA A 1 209 ? -3.458 -8.997 -0.911 1.00 86.50 209 ALA A CA 1
ATOM 1569 C C . ALA A 1 209 ? -4.124 -8.171 -2.025 1.00 86.50 209 ALA A C 1
ATOM 1571 O O . ALA A 1 209 ? -3.662 -8.186 -3.164 1.00 86.50 209 ALA A O 1
ATOM 1572 N N . LEU A 1 210 ? -5.164 -7.397 -1.688 1.00 87.94 210 LEU A N 1
ATOM 1573 C CA . LEU A 1 210 ? -5.847 -6.517 -2.642 1.00 87.94 210 LEU A CA 1
ATOM 1574 C C . LEU A 1 210 ? -4.913 -5.442 -3.203 1.00 87.94 210 LEU A C 1
ATOM 1576 O O . LEU A 1 210 ? -4.978 -5.135 -4.387 1.00 87.94 210 LEU A O 1
ATOM 1580 N N . GLY A 1 211 ? -4.044 -4.875 -2.368 1.00 91.56 211 GLY A N 1
ATOM 1581 C CA . GLY A 1 211 ? -3.076 -3.86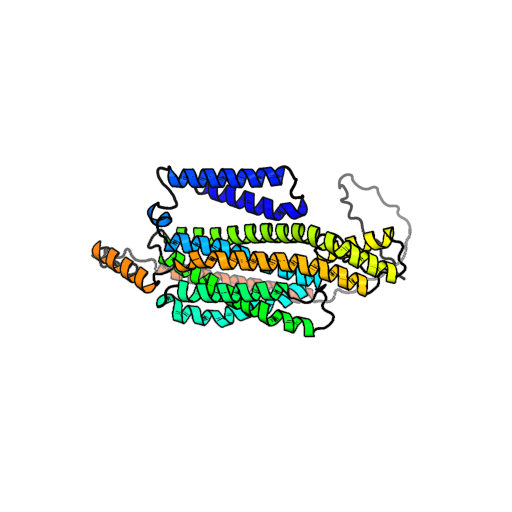7 -2.777 1.00 91.56 211 GLY A CA 1
ATOM 1582 C C . GLY A 1 211 ? -2.071 -4.395 -3.781 1.00 91.56 211 GLY A C 1
ATOM 1583 O O . GLY A 1 211 ? -1.905 -3.792 -4.833 1.00 91.56 211 GLY A O 1
ATOM 1584 N N . ILE A 1 212 ? -1.450 -5.541 -3.492 1.00 90.06 212 ILE A N 1
ATOM 1585 C CA . ILE A 1 212 ? -0.523 -6.190 -4.427 1.00 90.06 212 ILE A CA 1
ATOM 1586 C C . ILE A 1 212 ? -1.233 -6.447 -5.760 1.00 90.06 212 ILE A C 1
ATOM 1588 O O . ILE A 1 212 ? -0.745 -6.018 -6.798 1.00 90.06 212 ILE A O 1
ATOM 1592 N N . ALA A 1 213 ? -2.420 -7.053 -5.729 1.00 85.50 213 ALA A N 1
ATOM 1593 C CA . ALA A 1 213 ? -3.186 -7.353 -6.935 1.00 85.50 213 ALA A CA 1
ATOM 1594 C C . ALA A 1 213 ? -3.523 -6.102 -7.764 1.00 85.50 213 ALA A C 1
ATOM 1596 O O . ALA A 1 213 ? -3.276 -6.070 -8.967 1.00 85.50 213 ALA A O 1
ATOM 1597 N N . LEU A 1 214 ? -4.057 -5.056 -7.127 1.00 89.31 214 LEU A N 1
ATOM 1598 C CA . LEU A 1 214 ? -4.447 -3.818 -7.807 1.00 89.31 214 LEU A CA 1
ATOM 1599 C C . LEU A 1 214 ? -3.243 -3.052 -8.354 1.00 89.31 214 LEU A C 1
ATOM 1601 O O . LEU A 1 214 ? -3.322 -2.489 -9.444 1.00 89.31 214 LEU A O 1
ATOM 1605 N N . LEU A 1 215 ? -2.133 -3.016 -7.620 1.00 91.56 215 LEU A N 1
ATOM 1606 C CA . LEU A 1 215 ? -0.931 -2.323 -8.069 1.00 91.56 215 LEU A CA 1
ATOM 1607 C C . LEU A 1 215 ? -0.199 -3.079 -9.175 1.00 91.56 215 LEU A C 1
ATOM 1609 O O . LEU A 1 215 ? 0.306 -2.437 -10.088 1.00 91.56 215 LEU A O 1
ATOM 1613 N N . VAL A 1 216 ? -0.199 -4.413 -9.151 1.00 87.31 216 VAL A N 1
ATOM 1614 C CA . VAL A 1 216 ? 0.296 -5.228 -10.270 1.00 87.31 216 VAL A CA 1
ATOM 1615 C C . VAL A 1 216 ? -0.592 -5.045 -11.498 1.00 87.31 216 VAL A C 1
ATOM 1617 O O . VAL A 1 216 ? -0.080 -4.796 -12.582 1.00 87.31 216 VAL A O 1
ATOM 1620 N N . ALA A 1 217 ? -1.919 -5.066 -11.344 1.00 85.94 217 ALA A N 1
ATOM 1621 C CA . ALA A 1 217 ? -2.831 -4.770 -12.449 1.00 85.94 217 ALA A CA 1
ATOM 1622 C C . ALA A 1 217 ? -2.617 -3.349 -13.006 1.00 85.94 217 ALA A C 1
ATOM 1624 O O . ALA A 1 217 ? -2.647 -3.146 -14.221 1.00 85.94 217 ALA A O 1
ATOM 1625 N N . THR A 1 218 ? -2.349 -2.375 -12.128 1.00 90.06 218 THR A N 1
ATOM 1626 C CA . THR A 1 218 ? -1.984 -1.004 -12.518 1.00 90.06 218 THR A CA 1
ATOM 1627 C C . THR A 1 218 ? -0.675 -0.991 -13.294 1.00 90.06 218 THR A C 1
ATOM 1629 O O . THR A 1 218 ? -0.624 -0.343 -14.331 1.00 90.06 218 THR A O 1
ATOM 1632 N N . LEU A 1 219 ? 0.354 -1.709 -12.830 1.00 88.56 219 LEU A N 1
ATOM 1633 C CA . LEU A 1 219 ? 1.635 -1.838 -13.522 1.00 88.56 219 LEU A CA 1
ATOM 1634 C C . LEU A 1 219 ? 1.431 -2.417 -14.923 1.00 88.56 219 LEU A C 1
ATOM 1636 O O . LEU A 1 219 ? 1.812 -1.770 -15.883 1.00 88.56 219 LEU A O 1
ATOM 1640 N N . ILE A 1 220 ? 0.749 -3.560 -15.052 1.00 85.31 220 ILE A N 1
ATOM 1641 C CA . ILE A 1 220 ? 0.477 -4.212 -16.346 1.00 85.31 220 ILE A CA 1
ATOM 1642 C C . ILE A 1 220 ? -0.267 -3.264 -17.296 1.00 85.31 220 ILE A C 1
ATOM 1644 O O . ILE A 1 220 ? 0.099 -3.116 -18.460 1.00 85.31 220 ILE A O 1
ATOM 1648 N N . THR A 1 221 ? -1.300 -2.588 -16.791 1.00 86.19 221 THR A N 1
ATOM 1649 C CA . THR A 1 221 ? -2.098 -1.648 -17.587 1.00 86.19 221 THR A CA 1
ATOM 1650 C C . THR A 1 221 ? -1.265 -0.43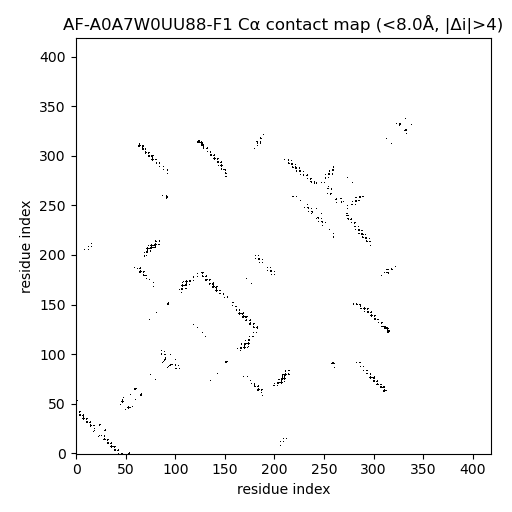6 -18.010 1.00 86.19 221 THR A C 1
ATOM 1652 O O . THR A 1 221 ? -1.274 -0.056 -19.178 1.00 86.19 221 THR A O 1
ATOM 1655 N N . ALA A 1 222 ? -0.521 0.161 -17.076 1.00 89.00 222 ALA A N 1
ATOM 1656 C CA . ALA A 1 222 ? 0.351 1.299 -17.340 1.00 89.00 222 ALA A CA 1
ATOM 1657 C C . ALA A 1 222 ? 1.467 0.928 -18.318 1.00 89.00 222 ALA A C 1
ATOM 1659 O O . ALA A 1 222 ? 1.753 1.714 -19.209 1.00 89.00 222 ALA A O 1
ATOM 1660 N N . SER A 1 223 ? 2.023 -0.278 -18.204 1.00 84.06 223 SER A N 1
ATOM 1661 C CA . SER A 1 223 ? 3.022 -0.827 -19.113 1.00 84.06 223 SER A CA 1
ATOM 1662 C C . SER A 1 223 ? 2.512 -0.912 -20.551 1.00 84.06 223 SER A C 1
ATOM 1664 O O . SER A 1 223 ? 3.239 -0.562 -21.473 1.00 84.06 223 SER A O 1
ATOM 1666 N N . GLY A 1 224 ? 1.253 -1.310 -20.760 1.00 83.56 224 GLY A N 1
ATOM 1667 C CA . GLY A 1 224 ? 0.640 -1.287 -22.091 1.00 83.56 224 GLY A CA 1
ATOM 1668 C C . GLY A 1 224 ? 0.577 0.123 -22.688 1.00 83.56 224 GLY A C 1
ATOM 1669 O O . GLY A 1 224 ? 0.916 0.314 -23.852 1.00 83.56 224 GLY A O 1
ATOM 1670 N N . TYR A 1 225 ? 0.200 1.121 -21.881 1.00 86.12 225 TYR A N 1
ATOM 1671 C CA . TYR A 1 225 ? 0.149 2.516 -22.326 1.00 86.12 225 TYR A CA 1
ATOM 1672 C C . TYR A 1 225 ? 1.536 3.119 -22.561 1.00 86.12 225 TYR A C 1
ATOM 1674 O O . TYR A 1 225 ? 1.746 3.750 -23.591 1.00 86.12 225 TYR A O 1
ATOM 1682 N N . THR A 1 226 ? 2.481 2.952 -21.629 1.00 85.81 226 THR A N 1
ATOM 1683 C CA . THR A 1 226 ? 3.822 3.543 -21.757 1.00 85.81 226 THR A CA 1
ATOM 1684 C C . THR A 1 226 ? 4.595 2.930 -22.909 1.00 85.81 226 THR A C 1
ATOM 1686 O O . THR A 1 226 ? 5.287 3.662 -23.608 1.00 85.81 226 THR A O 1
ATOM 1689 N N . LEU A 1 227 ? 4.425 1.629 -23.164 1.00 81.75 227 LEU A N 1
ATOM 1690 C CA . LEU A 1 227 ? 5.006 0.990 -24.337 1.00 81.75 227 LEU A CA 1
ATOM 1691 C C . LEU A 1 227 ? 4.437 1.577 -25.629 1.00 81.75 227 LEU A C 1
ATOM 1693 O O . LEU A 1 227 ? 5.209 1.859 -26.531 1.00 81.75 227 LEU A O 1
ATOM 1697 N N . GLU A 1 228 ? 3.119 1.790 -25.724 1.00 84.19 228 GLU A N 1
ATOM 1698 C CA . GLU A 1 228 ? 2.502 2.389 -26.917 1.00 84.19 228 GLU A CA 1
ATOM 1699 C C . GLU A 1 228 ? 3.071 3.777 -27.227 1.00 84.19 228 GLU A C 1
ATOM 1701 O O . GLU A 1 228 ? 3.381 4.053 -28.381 1.00 84.19 228 GLU A O 1
ATOM 1706 N N . TYR A 1 229 ? 3.253 4.621 -26.206 1.00 81.12 229 TYR A N 1
ATOM 1707 C CA . TYR A 1 229 ? 3.852 5.948 -26.375 1.00 81.12 229 TYR A CA 1
ATOM 1708 C C . TYR A 1 229 ? 5.339 5.883 -26.729 1.00 81.12 229 TYR A C 1
ATOM 1710 O O . TYR A 1 229 ? 5.785 6.628 -27.589 1.00 81.12 229 TYR A O 1
ATOM 1718 N N . ALA A 1 230 ? 6.088 4.974 -26.105 1.00 78.81 230 ALA A N 1
ATOM 1719 C CA . ALA A 1 230 ? 7.520 4.831 -26.338 1.00 78.81 230 ALA A CA 1
ATOM 1720 C C . ALA A 1 230 ? 7.858 4.120 -27.658 1.00 78.81 230 ALA A C 1
ATOM 1722 O O . ALA A 1 230 ? 9.026 4.052 -28.020 1.00 78.81 230 ALA A O 1
ATOM 1723 N N . LYS A 1 231 ? 6.879 3.555 -28.384 1.00 78.75 231 LYS A N 1
ATOM 1724 C CA . LYS A 1 231 ? 7.137 2.843 -29.648 1.00 78.75 231 LYS A CA 1
ATOM 1725 C C . LYS A 1 231 ? 7.851 3.717 -30.671 1.00 78.75 231 LYS A C 1
ATOM 1727 O O . LYS A 1 231 ? 8.773 3.217 -31.301 1.00 78.75 231 LYS A O 1
ATOM 1732 N N . GLU A 1 232 ? 7.418 4.965 -30.847 1.00 77.62 232 GLU A N 1
ATOM 1733 C CA . GLU A 1 232 ? 8.039 5.887 -31.808 1.00 77.62 232 GLU A CA 1
ATOM 1734 C C . GLU A 1 232 ? 9.485 6.189 -31.397 1.00 77.62 232 GLU A C 1
ATOM 1736 O O . GLU A 1 232 ? 10.392 5.947 -32.185 1.00 77.62 232 GLU A O 1
ATOM 1741 N N . ASP A 1 233 ? 9.717 6.545 -30.130 1.00 76.94 233 ASP A N 1
ATOM 1742 C CA . ASP A 1 233 ? 11.061 6.820 -29.600 1.00 76.94 233 ASP A CA 1
ATOM 1743 C C . ASP A 1 233 ? 11.995 5.593 -29.686 1.00 76.94 233 ASP A C 1
ATOM 1745 O O . ASP A 1 233 ? 13.172 5.709 -30.025 1.00 76.94 233 ASP A O 1
ATOM 1749 N N . ILE A 1 234 ? 11.474 4.387 -29.423 1.00 72.19 234 ILE A N 1
ATOM 1750 C CA . ILE A 1 234 ? 12.223 3.126 -29.538 1.00 72.19 234 ILE A CA 1
ATOM 1751 C C . ILE A 1 234 ? 12.542 2.807 -31.003 1.00 72.19 234 ILE A C 1
ATOM 1753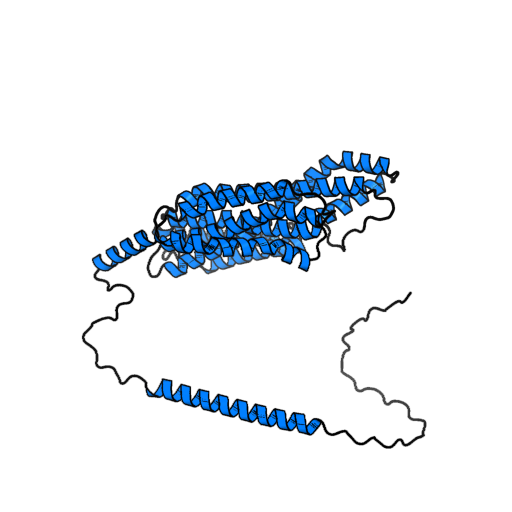 O O . ILE A 1 234 ? 13.619 2.281 -31.288 1.00 72.19 234 ILE A O 1
ATOM 1757 N N . ILE A 1 235 ? 11.625 3.074 -31.937 1.00 74.44 235 ILE A N 1
ATOM 1758 C CA . ILE A 1 235 ? 11.876 2.893 -33.373 1.00 74.44 235 ILE A CA 1
ATOM 1759 C C . ILE A 1 235 ? 12.946 3.887 -33.831 1.00 74.44 235 ILE A C 1
ATOM 1761 O O . ILE A 1 235 ? 13.935 3.457 -34.416 1.00 74.44 235 ILE A O 1
ATOM 1765 N N . ASP A 1 236 ? 12.822 5.164 -33.469 1.00 75.50 236 ASP A N 1
ATOM 1766 C CA . ASP A 1 236 ? 13.781 6.216 -33.822 1.00 75.50 236 ASP A CA 1
ATOM 1767 C C . ASP A 1 236 ? 15.185 5.945 -33.251 1.00 75.50 236 ASP A C 1
ATOM 1769 O O . ASP A 1 236 ? 16.198 6.188 -33.915 1.00 75.50 236 ASP A O 1
ATOM 1773 N N . ALA A 1 237 ? 15.272 5.419 -32.024 1.00 70.56 237 ALA A N 1
ATOM 1774 C CA . ALA A 1 237 ? 16.536 5.004 -31.414 1.00 70.56 237 ALA A CA 1
ATOM 1775 C C . ALA A 1 237 ? 17.144 3.772 -32.108 1.00 70.56 237 ALA A C 1
ATOM 1777 O O . ALA A 1 237 ? 18.363 3.674 -32.243 1.00 70.56 237 ALA A O 1
ATOM 1778 N N . ASN A 1 238 ? 16.315 2.833 -32.569 1.00 70.31 238 ASN A N 1
ATOM 1779 C CA . ASN A 1 238 ? 16.783 1.644 -33.281 1.00 70.31 238 ASN A CA 1
ATOM 1780 C C . ASN A 1 238 ? 17.171 1.923 -34.740 1.00 70.31 238 ASN A C 1
ATOM 1782 O O . ASN A 1 238 ? 18.095 1.284 -35.244 1.00 70.31 238 ASN A O 1
ATOM 1786 N N . ASP A 1 239 ? 16.515 2.879 -35.400 1.00 69.31 239 ASP A N 1
ATOM 1787 C CA . ASP A 1 239 ? 16.889 3.355 -36.735 1.00 69.31 239 ASP A CA 1
ATOM 1788 C C . ASP A 1 239 ? 18.295 3.977 -36.709 1.00 69.31 239 ASP A C 1
ATOM 1790 O O . ASP A 1 239 ? 19.102 3.741 -37.609 1.00 69.31 239 ASP A O 1
ATOM 1794 N N . GLN A 1 240 ? 18.634 4.698 -35.632 1.00 68.62 240 GLN A N 1
ATOM 1795 C CA . GLN A 1 240 ? 19.996 5.191 -35.385 1.00 68.62 240 GLN A CA 1
ATOM 1796 C C . GLN A 1 240 ? 21.012 4.061 -35.156 1.00 68.62 240 GLN A C 1
ATOM 1798 O O . GLN A 1 240 ? 22.190 4.234 -35.463 1.00 68.62 240 GLN A O 1
ATOM 1803 N N . ALA A 1 241 ? 20.564 2.908 -34.655 1.00 64.56 241 ALA A N 1
ATOM 1804 C CA . ALA A 1 241 ? 21.387 1.724 -34.409 1.00 64.56 241 ALA A CA 1
ATOM 1805 C C . ALA A 1 241 ? 21.513 0.786 -35.633 1.00 64.56 241 ALA A C 1
ATOM 1807 O O . ALA A 1 241 ? 22.083 -0.298 -35.514 1.00 64.56 241 ALA A O 1
ATOM 1808 N N . GLU A 1 242 ? 20.982 1.177 -36.800 1.00 71.31 242 GLU A N 1
ATOM 1809 C CA . GLU A 1 242 ? 21.005 0.407 -38.059 1.00 71.31 242 GLU A CA 1
ATOM 1810 C C . GLU A 1 242 ? 20.384 -1.007 -37.962 1.00 71.31 242 GLU A C 1
ATOM 1812 O O . GLU A 1 242 ? 20.678 -1.899 -38.767 1.00 71.31 242 GLU A O 1
ATOM 1817 N N . LEU A 1 243 ? 19.493 -1.242 -36.992 1.00 69.69 243 LEU A N 1
ATOM 1818 C CA . LEU A 1 243 ? 18.796 -2.520 -36.847 1.00 69.69 243 LEU A CA 1
ATOM 1819 C C . LEU A 1 243 ? 17.625 -2.637 -37.843 1.00 69.69 243 LEU A C 1
ATOM 1821 O O . LEU A 1 243 ? 16.868 -1.685 -38.017 1.00 69.69 243 LEU A O 1
ATOM 1825 N N . PRO A 1 244 ? 17.378 -3.818 -38.452 1.00 74.38 244 PRO A N 1
ATOM 1826 C CA . PRO A 1 244 ? 16.160 -4.054 -39.223 1.00 74.38 244 PRO A CA 1
ATOM 1827 C C . PRO A 1 244 ? 14.901 -3.784 -38.369 1.00 74.38 244 PRO A C 1
ATOM 1829 O O . PRO A 1 244 ? 14.818 -4.333 -37.263 1.00 74.38 244 PRO A O 1
ATOM 1832 N N . PRO A 1 245 ? 13.889 -3.042 -38.869 1.00 68.81 245 PRO A N 1
ATOM 1833 C CA . PRO A 1 245 ? 12.746 -2.582 -38.065 1.00 68.81 245 PRO A CA 1
ATOM 1834 C C . PRO A 1 245 ? 11.977 -3.703 -37.352 1.00 68.81 245 PRO A C 1
ATOM 1836 O O . PRO A 1 245 ? 11.543 -3.562 -36.209 1.00 68.81 245 PRO A O 1
ATOM 1839 N N . GLU A 1 246 ? 11.843 -4.860 -38.007 1.00 69.94 246 GLU A N 1
ATOM 1840 C CA . GLU A 1 246 ? 11.157 -6.029 -37.444 1.00 69.94 246 GLU A CA 1
ATOM 1841 C C . GLU A 1 246 ? 11.920 -6.645 -36.259 1.00 69.94 246 GLU A C 1
ATOM 1843 O O . GLU A 1 246 ? 11.312 -7.131 -35.303 1.00 69.94 246 GLU A O 1
ATOM 1848 N N . MET A 1 247 ? 13.255 -6.600 -36.294 1.00 71.06 247 MET A N 1
ATOM 1849 C CA . MET A 1 247 ? 14.108 -7.119 -35.225 1.00 71.06 247 MET A CA 1
ATOM 1850 C C . MET A 1 247 ? 14.212 -6.119 -34.069 1.00 71.06 247 MET A C 1
ATOM 1852 O O . MET A 1 247 ? 14.099 -6.515 -32.911 1.00 71.06 247 MET A O 1
ATOM 1856 N N . ALA A 1 248 ? 14.346 -4.832 -34.389 1.00 68.62 248 ALA A N 1
ATOM 1857 C CA . ALA A 1 248 ? 14.372 -3.711 -33.453 1.00 68.62 248 ALA A CA 1
ATOM 1858 C C . ALA A 1 248 ? 13.149 -3.685 -32.524 1.00 68.62 248 ALA A C 1
ATOM 1860 O O . ALA A 1 248 ? 13.280 -3.716 -31.297 1.00 68.62 248 ALA A O 1
ATOM 1861 N N . LEU A 1 249 ? 11.947 -3.725 -33.107 1.00 73.62 249 LEU A N 1
ATOM 1862 C CA . LEU A 1 249 ? 10.705 -3.695 -32.341 1.00 73.62 249 LEU A CA 1
ATOM 1863 C C . LEU A 1 249 ? 10.543 -4.953 -31.471 1.00 73.62 249 LEU A C 1
ATOM 1865 O O . LEU A 1 249 ? 10.155 -4.860 -30.308 1.00 73.62 249 LEU A O 1
ATOM 1869 N N . GLY A 1 250 ? 10.878 -6.133 -32.005 1.00 76.31 250 GLY A N 1
ATOM 1870 C CA . GLY A 1 250 ? 10.818 -7.389 -31.255 1.00 76.31 250 GLY A CA 1
ATOM 1871 C C . GLY A 1 250 ? 11.783 -7.430 -30.063 1.00 76.31 250 GLY A C 1
ATOM 1872 O O . GLY A 1 250 ? 11.418 -7.928 -28.996 1.00 76.31 250 GLY A O 1
ATOM 1873 N N . LEU A 1 251 ? 12.993 -6.886 -30.223 1.00 75.62 251 LEU A N 1
ATOM 1874 C CA . LEU A 1 251 ? 13.987 -6.753 -29.154 1.00 75.62 251 LEU A CA 1
ATOM 1875 C C . LEU A 1 251 ? 13.548 -5.731 -28.100 1.00 75.62 251 LEU A C 1
ATOM 1877 O O . LEU A 1 251 ? 13.578 -6.050 -26.913 1.00 75.62 251 LEU A O 1
ATOM 1881 N N . GLY A 1 252 ? 13.051 -4.563 -28.521 1.00 74.88 252 GLY A N 1
ATOM 1882 C CA . GLY A 1 252 ? 12.517 -3.539 -27.620 1.00 74.88 252 GLY A CA 1
ATOM 1883 C C . GLY A 1 252 ? 11.339 -4.048 -26.785 1.00 74.88 252 GLY A C 1
ATOM 1884 O O . GLY A 1 252 ? 11.321 -3.875 -25.569 1.00 74.88 252 GLY A O 1
ATOM 1885 N N . MET A 1 253 ? 10.395 -4.778 -27.393 1.00 78.56 253 MET A N 1
ATOM 1886 C CA . MET A 1 253 ? 9.279 -5.390 -26.656 1.00 78.56 253 MET A CA 1
ATOM 1887 C C . MET A 1 253 ? 9.745 -6.435 -25.635 1.00 78.56 253 MET A C 1
ATOM 1889 O O . MET A 1 253 ? 9.186 -6.512 -24.541 1.00 78.56 253 MET A O 1
ATOM 1893 N N . ARG A 1 254 ? 10.762 -7.243 -25.965 1.00 79.12 254 ARG A N 1
ATOM 1894 C CA . ARG A 1 254 ? 11.330 -8.227 -25.027 1.00 79.12 254 ARG A CA 1
ATOM 1895 C C . ARG A 1 254 ? 12.065 -7.553 -23.877 1.00 79.12 254 ARG A C 1
ATOM 1897 O O . ARG A 1 254 ? 11.824 -7.918 -22.732 1.00 79.12 254 ARG A O 1
ATOM 1904 N N . ALA A 1 255 ? 12.896 -6.555 -24.167 1.00 77.44 255 ALA A N 1
ATOM 1905 C CA . ALA A 1 255 ? 13.583 -5.769 -23.149 1.00 77.44 255 ALA A CA 1
ATOM 1906 C C . ALA A 1 255 ? 12.577 -5.057 -22.228 1.00 77.44 255 ALA A C 1
ATOM 1908 O O . ALA A 1 255 ? 12.712 -5.099 -21.009 1.00 77.44 255 ALA A O 1
ATOM 1909 N N . PHE A 1 256 ? 11.502 -4.492 -22.785 1.00 81.25 256 PHE A N 1
ATOM 1910 C CA . PHE A 1 256 ? 10.427 -3.890 -22.000 1.00 81.25 256 PHE A CA 1
ATOM 1911 C C . PHE A 1 256 ? 9.725 -4.911 -21.103 1.00 81.25 256 PHE A C 1
ATOM 1913 O O . PHE A 1 256 ? 9.465 -4.637 -19.930 1.00 81.25 256 PHE A O 1
ATOM 1920 N N . ALA A 1 257 ? 9.412 -6.094 -21.640 1.00 79.88 257 ALA A N 1
ATOM 1921 C CA . ALA A 1 257 ? 8.821 -7.179 -20.866 1.00 79.88 257 ALA A CA 1
ATOM 1922 C C . ALA A 1 257 ? 9.740 -7.609 -19.713 1.00 79.88 257 ALA A C 1
ATOM 1924 O O . ALA A 1 257 ? 9.248 -7.914 -18.630 1.00 79.88 257 ALA A O 1
ATOM 1925 N N . ASP A 1 258 ? 11.056 -7.581 -19.911 1.00 81.56 258 ASP A N 1
ATOM 1926 C CA . ASP A 1 258 ? 12.040 -7.871 -18.869 1.00 81.56 258 ASP A CA 1
ATOM 1927 C C . ASP A 1 258 ? 12.053 -6.788 -17.782 1.00 81.56 258 ASP A C 1
ATOM 1929 O O . ASP A 1 258 ? 11.788 -7.084 -16.618 1.00 81.56 258 ASP A O 1
ATOM 1933 N N . TYR A 1 259 ? 12.199 -5.512 -18.157 1.00 80.38 259 TYR A N 1
ATOM 1934 C CA . TYR A 1 259 ? 12.198 -4.394 -17.205 1.00 80.38 259 TYR A CA 1
ATOM 1935 C C . TYR A 1 259 ? 10.876 -4.251 -16.431 1.00 80.38 259 TYR A C 1
ATOM 1937 O O . TYR A 1 259 ? 10.869 -3.919 -15.243 1.00 80.38 259 TYR A O 1
ATOM 1945 N N . SER A 1 260 ? 9.739 -4.519 -17.075 1.00 78.62 260 SER A N 1
ATOM 1946 C CA . SER A 1 260 ? 8.412 -4.481 -16.440 1.00 78.62 260 SER A CA 1
ATOM 1947 C C . SER A 1 260 ? 8.084 -5.730 -15.611 1.00 78.62 260 SER A C 1
ATOM 1949 O O . SER A 1 260 ? 7.102 -5.718 -14.869 1.00 78.62 260 SER A O 1
ATOM 1951 N N . GLY A 1 261 ? 8.896 -6.793 -15.692 1.00 76.00 261 GLY A N 1
ATOM 1952 C CA . GLY A 1 261 ? 8.656 -8.059 -14.992 1.00 76.00 261 GLY A CA 1
ATOM 1953 C C . GLY A 1 261 ? 7.601 -8.965 -15.630 1.00 76.00 261 GLY A C 1
ATOM 1954 O O . GLY A 1 261 ? 7.102 -9.873 -14.972 1.00 76.00 261 GLY A O 1
ATOM 1955 N N . ALA A 1 262 ? 7.226 -8.714 -16.886 1.00 71.94 262 ALA A N 1
ATOM 1956 C CA . ALA A 1 262 ? 6.349 -9.584 -17.673 1.00 71.94 262 ALA A CA 1
ATOM 1957 C C . ALA A 1 262 ? 7.098 -10.791 -18.287 1.00 71.94 262 ALA A C 1
ATOM 1959 O O . ALA A 1 262 ? 6.486 -11.800 -18.652 1.00 71.94 262 ALA A O 1
ATOM 1960 N N . SER A 1 263 ? 8.424 -10.695 -18.394 1.00 65.38 263 SER A N 1
ATOM 1961 C CA . SER A 1 263 ? 9.344 -11.767 -18.784 1.00 65.38 263 SER A CA 1
ATOM 1962 C C . SER A 1 263 ? 9.347 -12.902 -17.752 1.00 65.38 263 SER A C 1
ATOM 1964 O O . SER A 1 263 ? 9.473 -12.665 -16.555 1.00 65.38 263 SER A O 1
ATOM 1966 N N . HIS A 1 264 ? 9.196 -14.147 -18.214 1.00 56.25 264 HIS A N 1
ATOM 1967 C CA . HIS A 1 264 ? 9.277 -15.360 -17.380 1.00 56.25 264 HIS A CA 1
ATOM 1968 C C . HIS A 1 264 ? 10.591 -16.140 -17.600 1.00 56.25 264 HIS A C 1
ATOM 1970 O O . HIS A 1 264 ? 10.737 -17.259 -17.105 1.00 56.25 264 HIS A O 1
ATOM 1976 N N . SER A 1 265 ? 11.519 -15.594 -18.392 1.00 55.97 265 SER A N 1
ATOM 1977 C CA . SER A 1 265 ? 12.796 -16.221 -18.755 1.00 55.97 265 SER A CA 1
ATOM 1978 C C . SER A 1 265 ? 13.972 -15.600 -17.998 1.00 55.97 265 SER A C 1
ATOM 1980 O O . SER A 1 265 ? 13.810 -14.595 -17.314 1.00 55.97 265 SER A O 1
ATOM 1982 N N . GLU A 1 266 ? 15.161 -16.200 -18.123 1.00 59.94 266 GLU A N 1
ATOM 1983 C CA . GLU A 1 266 ? 16.416 -15.547 -17.728 1.00 59.94 266 GLU A CA 1
ATOM 1984 C C . GLU A 1 266 ? 16.495 -14.142 -18.344 1.00 59.94 266 GLU A C 1
ATOM 1986 O O . GLU A 1 266 ? 16.007 -13.930 -19.462 1.00 59.94 266 GLU A O 1
ATOM 1991 N N . ARG A 1 267 ? 17.070 -13.201 -17.578 1.00 63.94 267 ARG A N 1
ATOM 1992 C CA . ARG A 1 267 ? 17.182 -11.784 -17.937 1.00 63.94 267 ARG A CA 1
ATOM 1993 C C . ARG A 1 267 ? 17.675 -11.657 -19.371 1.00 63.94 267 ARG A C 1
ATOM 1995 O O . ARG A 1 267 ? 18.659 -12.297 -19.747 1.00 63.94 267 ARG A O 1
ATOM 2002 N N . PHE A 1 268 ? 16.982 -10.857 -20.169 1.00 64.25 268 PHE A N 1
ATOM 2003 C CA . PHE A 1 268 ? 17.318 -10.706 -21.573 1.00 64.25 268 PHE A CA 1
ATOM 2004 C C . PHE A 1 268 ? 18.646 -9.952 -21.693 1.00 64.25 268 PHE A C 1
ATOM 2006 O O . PHE A 1 268 ? 18.703 -8.733 -21.535 1.00 64.25 268 PHE A O 1
ATOM 2013 N N . GLU A 1 269 ? 19.729 -10.681 -21.962 1.00 61.69 269 GLU A N 1
ATOM 2014 C CA . GLU A 1 269 ? 20.995 -10.064 -22.338 1.00 61.69 269 GLU A CA 1
ATOM 2015 C C . GLU A 1 269 ? 20.820 -9.404 -23.706 1.00 61.69 269 GLU A C 1
ATOM 2017 O O . GLU A 1 269 ? 20.513 -10.062 -24.705 1.00 61.69 269 GLU A O 1
ATOM 2022 N N . LEU A 1 270 ? 20.979 -8.081 -23.732 1.00 65.62 270 LEU A N 1
ATOM 2023 C CA . LEU A 1 270 ? 20.908 -7.288 -24.949 1.00 65.62 270 LEU A CA 1
ATOM 2024 C C . LEU A 1 270 ? 21.945 -7.828 -25.944 1.00 65.62 270 LEU A C 1
ATOM 2026 O O . LEU A 1 270 ? 23.151 -7.767 -25.706 1.00 65.62 270 LEU A O 1
ATOM 2030 N N . GLY A 1 271 ? 21.461 -8.428 -27.033 1.00 58.62 271 GLY A N 1
ATOM 2031 C CA . GLY A 1 271 ? 22.316 -9.018 -28.058 1.00 58.62 271 GLY A CA 1
ATOM 2032 C C . GLY A 1 271 ? 23.151 -7.964 -28.804 1.00 58.62 271 GLY A C 1
ATOM 2033 O O . GLY A 1 271 ? 22.823 -6.775 -28.767 1.00 58.62 271 GLY A O 1
ATOM 2034 N N . PRO A 1 272 ? 24.207 -8.380 -29.530 1.00 53.75 272 PRO A N 1
ATOM 2035 C CA . PRO A 1 272 ? 25.032 -7.464 -30.315 1.00 53.75 272 PRO A CA 1
ATOM 2036 C C . PRO A 1 272 ? 24.173 -6.668 -31.313 1.00 53.75 272 PRO A C 1
ATOM 2038 O O . PRO A 1 272 ? 23.505 -7.268 -32.154 1.00 53.75 272 PRO A O 1
ATOM 2041 N N . GLY A 1 273 ? 24.194 -5.334 -31.214 1.00 56.91 273 GLY A N 1
ATOM 2042 C CA . GLY A 1 273 ? 23.468 -4.415 -32.104 1.00 56.91 273 GLY A CA 1
ATOM 2043 C C . GLY A 1 273 ? 22.308 -3.645 -31.461 1.00 56.91 273 GLY A C 1
ATOM 2044 O O . GLY A 1 273 ? 21.842 -2.688 -32.062 1.00 56.91 273 GLY A O 1
ATOM 2045 N N . PHE A 1 274 ? 21.855 -4.006 -30.255 1.00 68.38 274 PHE A N 1
ATOM 2046 C CA . PHE A 1 274 ? 20.901 -3.179 -29.505 1.00 68.38 274 PHE A CA 1
ATOM 2047 C C . PHE A 1 274 ? 21.660 -2.085 -28.747 1.00 68.38 274 PHE A C 1
ATOM 2049 O O . PHE A 1 274 ? 22.393 -2.386 -27.803 1.00 68.38 274 PHE A O 1
ATOM 2056 N N . ASP A 1 275 ? 21.538 -0.838 -29.202 1.00 69.56 275 AS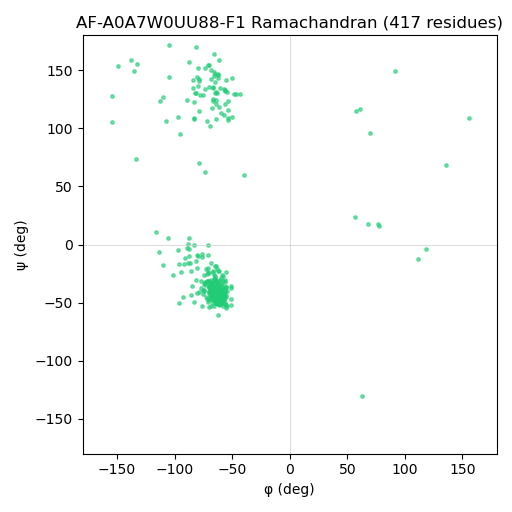P A N 1
ATOM 2057 C CA . ASP A 1 275 ? 22.313 0.278 -28.659 1.00 69.56 275 ASP A CA 1
ATOM 2058 C C . ASP A 1 275 ? 21.854 0.677 -27.244 1.00 69.56 275 ASP A C 1
ATOM 2060 O O . ASP A 1 275 ? 20.704 0.478 -26.837 1.00 69.56 275 ASP A O 1
ATOM 2064 N N . GLU A 1 276 ? 22.769 1.278 -26.486 1.00 72.19 276 GLU A N 1
ATOM 2065 C CA . GLU A 1 276 ? 22.564 1.732 -25.110 1.00 72.19 276 GLU A CA 1
ATOM 2066 C C . GLU A 1 276 ? 21.403 2.738 -25.006 1.00 72.19 276 GLU A C 1
ATOM 2068 O O . GLU A 1 276 ? 20.670 2.752 -24.014 1.00 72.19 276 GLU A O 1
ATOM 2073 N N . ILE A 1 277 ? 21.182 3.537 -26.056 1.00 70.75 277 ILE A N 1
ATOM 2074 C CA . ILE A 1 277 ? 20.080 4.504 -26.148 1.00 70.75 277 ILE A CA 1
ATOM 2075 C C . ILE A 1 277 ? 18.723 3.785 -26.166 1.00 70.75 277 ILE A C 1
ATOM 2077 O O . ILE A 1 277 ? 17.857 4.095 -25.349 1.00 70.75 277 ILE A O 1
ATOM 2081 N N . ALA A 1 278 ? 18.553 2.773 -27.022 1.00 70.69 278 ALA A N 1
ATOM 2082 C CA . ALA A 1 278 ? 17.309 2.005 -27.105 1.00 70.69 278 ALA A CA 1
ATOM 2083 C C . ALA A 1 278 ? 17.007 1.262 -25.789 1.00 70.69 278 ALA A C 1
ATOM 2085 O O . ALA A 1 278 ? 15.850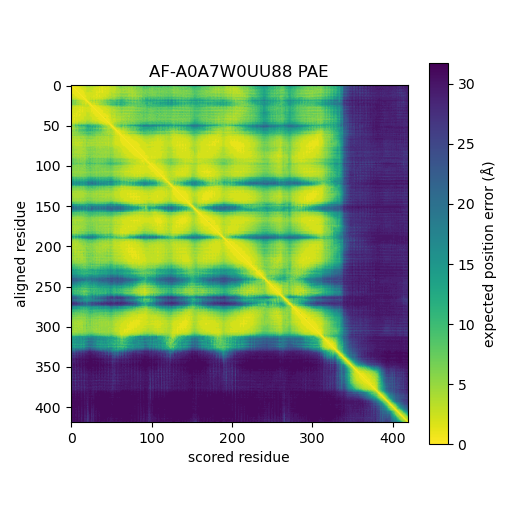 1.166 -25.366 1.00 70.69 278 ALA A O 1
ATOM 2086 N N . ALA A 1 279 ? 18.044 0.791 -25.089 1.00 74.38 279 ALA A N 1
ATOM 2087 C CA . ALA A 1 279 ? 17.911 0.190 -23.762 1.00 74.38 279 ALA A CA 1
ATOM 2088 C C . ALA A 1 279 ? 17.451 1.193 -22.701 1.00 74.38 279 ALA A C 1
ATOM 2090 O O . ALA A 1 279 ? 16.546 0.884 -21.921 1.00 74.38 279 ALA A O 1
ATOM 2091 N N . ARG A 1 280 ? 18.024 2.402 -22.695 1.00 78.44 280 ARG A N 1
ATOM 2092 C CA . ARG A 1 280 ? 17.635 3.476 -21.772 1.00 78.44 280 ARG A CA 1
ATOM 2093 C C . ARG A 1 280 ? 16.196 3.935 -21.986 1.00 78.44 280 ARG A C 1
ATOM 2095 O O . ARG A 1 280 ? 15.478 4.071 -20.997 1.00 78.44 280 ARG A O 1
ATOM 2102 N N . GLU A 1 281 ? 15.760 4.105 -23.234 1.00 79.94 281 GLU A N 1
ATOM 2103 C CA . GLU A 1 281 ? 14.373 4.481 -23.554 1.00 79.94 281 GLU A CA 1
ATOM 2104 C C . GLU A 1 281 ? 13.382 3.394 -23.117 1.00 79.94 281 GLU A C 1
ATOM 2106 O O . GLU A 1 281 ? 12.384 3.660 -22.441 1.00 79.94 281 GLU A O 1
ATOM 2111 N N . THR A 1 282 ? 13.712 2.130 -23.389 1.00 81.06 282 THR A N 1
ATOM 2112 C CA . THR A 1 282 ? 12.879 0.991 -22.984 1.00 81.06 282 THR A CA 1
ATOM 2113 C C . THR A 1 282 ? 12.773 0.872 -21.456 1.00 81.06 282 THR A C 1
ATOM 2115 O O . THR A 1 282 ? 11.683 0.667 -20.909 1.00 81.06 282 THR A O 1
ATOM 2118 N N . ALA A 1 283 ? 13.891 1.045 -20.742 1.00 82.94 283 ALA A N 1
ATOM 2119 C CA . ALA A 1 283 ? 13.916 1.077 -19.282 1.00 82.94 283 ALA A CA 1
ATOM 2120 C C . ALA A 1 283 ? 13.151 2.292 -18.722 1.00 82.94 283 ALA A C 1
ATOM 2122 O O . ALA A 1 283 ? 12.467 2.177 -17.703 1.00 82.94 283 ALA A O 1
ATOM 2123 N N . GLY A 1 284 ? 13.218 3.447 -19.393 1.00 84.56 284 GLY A N 1
ATOM 2124 C CA . GLY A 1 284 ? 12.455 4.655 -19.067 1.00 84.56 284 GLY A CA 1
ATOM 2125 C C . GLY A 1 284 ? 10.945 4.429 -19.128 1.00 84.56 284 GLY A C 1
ATOM 2126 O O . GLY A 1 284 ? 10.232 4.706 -18.159 1.00 84.56 284 GLY A O 1
ATOM 2127 N N . ALA A 1 285 ? 10.462 3.819 -20.210 1.00 85.62 285 ALA A N 1
ATOM 2128 C CA . ALA A 1 285 ? 9.051 3.477 -20.374 1.00 85.62 285 ALA A CA 1
ATOM 2129 C C . ALA A 1 285 ? 8.552 2.489 -19.299 1.00 85.62 285 ALA A C 1
ATOM 2131 O O . ALA A 1 285 ? 7.432 2.620 -18.787 1.00 85.62 285 ALA A O 1
ATOM 2132 N N . ALA A 1 286 ? 9.377 1.504 -18.923 1.00 86.69 286 ALA A N 1
ATOM 2133 C CA . ALA A 1 286 ? 9.056 0.566 -17.847 1.00 86.69 286 ALA A CA 1
ATOM 2134 C C . ALA A 1 286 ? 9.050 1.257 -16.472 1.00 86.69 286 ALA A C 1
ATOM 2136 O O . ALA A 1 286 ? 8.131 1.057 -15.672 1.00 86.69 286 ALA A O 1
ATOM 2137 N N . ARG A 1 287 ? 10.029 2.131 -16.209 1.00 91.00 287 ARG A N 1
ATOM 2138 C CA . ARG A 1 287 ? 10.098 2.968 -15.003 1.00 91.00 287 ARG A CA 1
ATOM 2139 C C . ARG A 1 287 ? 8.835 3.804 -14.830 1.00 91.00 287 ARG A C 1
ATOM 2141 O O . ARG A 1 287 ? 8.305 3.888 -13.720 1.00 91.00 287 ARG A O 1
ATOM 2148 N N . ASP A 1 288 ? 8.324 4.398 -15.902 1.00 90.50 288 ASP A N 1
ATOM 2149 C CA . ASP A 1 288 ? 7.110 5.212 -15.839 1.00 90.50 288 ASP A CA 1
ATOM 2150 C C . ASP A 1 288 ? 5.864 4.385 -15.495 1.00 90.50 288 ASP A C 1
ATOM 2152 O O . ASP A 1 288 ? 4.994 4.860 -14.752 1.00 90.50 288 ASP A O 1
ATOM 2156 N N . ALA A 1 289 ? 5.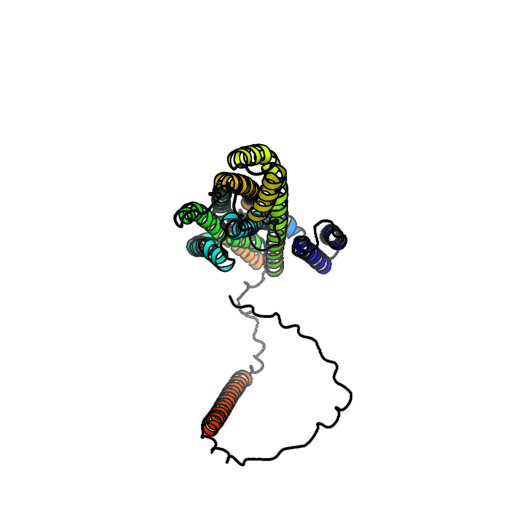810 3.122 -15.930 1.00 90.25 289 ALA A N 1
ATOM 2157 C CA . ALA A 1 289 ? 4.763 2.187 -15.527 1.00 90.25 289 ALA A CA 1
ATOM 2158 C C . ALA A 1 289 ? 4.819 1.874 -14.018 1.00 90.25 289 ALA A C 1
ATOM 2160 O O . ALA A 1 289 ? 3.796 1.970 -13.329 1.00 90.25 289 ALA A O 1
ATOM 2161 N N . TYR A 1 290 ? 6.010 1.610 -13.460 1.00 92.94 290 TYR A N 1
ATOM 2162 C CA . TYR A 1 290 ? 6.184 1.500 -12.002 1.00 92.94 290 TYR A CA 1
ATOM 2163 C C . TYR A 1 290 ? 5.783 2.788 -11.280 1.00 92.94 290 TYR A C 1
ATOM 2165 O O . TYR A 1 290 ? 5.143 2.735 -10.226 1.00 92.94 290 TYR A O 1
ATOM 2173 N N . GLY A 1 291 ? 6.098 3.949 -11.860 1.00 94.19 291 GLY A N 1
ATOM 2174 C CA . GLY A 1 291 ? 5.712 5.246 -11.319 1.00 94.19 291 GLY A CA 1
ATOM 2175 C C . GLY A 1 291 ? 4.199 5.393 -11.146 1.00 94.19 291 GLY A C 1
ATOM 2176 O O . GLY A 1 291 ? 3.742 5.875 -10.108 1.00 94.19 291 GLY A O 1
ATOM 2177 N N . TRP A 1 292 ? 3.392 4.912 -12.094 1.00 93.88 292 TRP A N 1
ATOM 2178 C CA . TRP A 1 292 ? 1.935 4.850 -11.927 1.00 93.88 292 TRP A CA 1
ATOM 2179 C C . TRP A 1 292 ? 1.504 3.935 -10.780 1.00 93.88 292 TRP A C 1
ATOM 2181 O O . TRP A 1 292 ? 0.638 4.321 -9.989 1.00 93.88 292 TRP A O 1
ATOM 2191 N N . GLY A 1 293 ? 2.148 2.776 -10.631 1.00 94.50 293 GLY A N 1
ATOM 2192 C CA . GLY A 1 293 ? 1.936 1.883 -9.491 1.00 94.50 293 GLY A CA 1
ATOM 2193 C C . GLY A 1 293 ? 2.195 2.576 -8.147 1.00 94.50 293 GLY A C 1
ATOM 2194 O O . GLY A 1 293 ? 1.346 2.548 -7.254 1.00 94.50 293 GLY A O 1
ATOM 2195 N N . PHE A 1 294 ? 3.314 3.289 -8.008 1.00 96.75 294 PHE A N 1
ATOM 2196 C CA . PHE A 1 294 ? 3.630 4.020 -6.778 1.00 96.75 294 PHE A CA 1
ATOM 2197 C C . PHE A 1 294 ? 2.691 5.203 -6.505 1.00 96.75 294 PHE A C 1
ATOM 2199 O O . PHE A 1 294 ? 2.326 5.437 -5.350 1.00 96.75 294 PHE A O 1
ATOM 2206 N N . ARG A 1 295 ? 2.227 5.916 -7.540 1.00 96.88 295 ARG A N 1
ATOM 2207 C CA . ARG A 1 295 ? 1.192 6.959 -7.396 1.00 96.88 295 ARG A CA 1
ATOM 2208 C C . ARG A 1 295 ? -0.128 6.374 -6.894 1.00 96.88 295 ARG A C 1
ATOM 2210 O O . ARG A 1 295 ? -0.744 6.955 -6.001 1.00 96.88 295 ARG A O 1
ATOM 2217 N N . MET A 1 296 ? -0.542 5.213 -7.406 1.00 96.81 296 MET A N 1
ATOM 2218 C CA . MET A 1 296 ? -1.744 4.521 -6.924 1.00 96.81 296 MET A CA 1
ATOM 2219 C C . MET A 1 296 ? -1.575 4.007 -5.492 1.00 96.81 296 MET A C 1
ATOM 2221 O O . MET A 1 296 ? -2.504 4.113 -4.688 1.00 96.81 296 MET A O 1
ATOM 2225 N N . ALA A 1 297 ? -0.379 3.541 -5.126 1.00 97.31 297 ALA A N 1
ATOM 2226 C CA . ALA A 1 297 ? -0.061 3.196 -3.745 1.00 97.31 297 ALA A CA 1
ATOM 2227 C C . ALA A 1 297 ? -0.180 4.417 -2.820 1.00 97.31 297 ALA A C 1
ATOM 2229 O O . ALA A 1 297 ? -0.824 4.345 -1.772 1.00 97.31 297 ALA A O 1
ATOM 2230 N N . ALA A 1 298 ? 0.389 5.557 -3.224 1.00 97.81 298 ALA A N 1
ATOM 2231 C CA . ALA A 1 298 ? 0.296 6.811 -2.483 1.00 97.81 298 ALA A CA 1
ATOM 2232 C C . ALA A 1 298 ? -1.161 7.265 -2.332 1.00 97.81 298 ALA A C 1
ATOM 2234 O O . ALA A 1 298 ? -1.574 7.661 -1.241 1.00 97.81 298 ALA A O 1
ATOM 2235 N N . LEU A 1 299 ? -1.965 7.146 -3.392 1.00 97.75 299 LEU A N 1
ATOM 2236 C CA . LEU A 1 299 ? -3.393 7.443 -3.354 1.00 97.75 299 LEU A CA 1
ATOM 2237 C C . LEU A 1 299 ? -4.128 6.542 -2.355 1.00 97.75 299 LEU A C 1
ATOM 2239 O O . LEU A 1 299 ? -4.879 7.055 -1.529 1.00 97.75 299 LEU A O 1
ATOM 2243 N N . ALA A 1 300 ? -3.883 5.228 -2.366 1.00 97.00 300 ALA A N 1
ATOM 2244 C CA . ALA A 1 300 ? -4.482 4.296 -1.407 1.00 97.00 300 ALA A CA 1
ATOM 2245 C C . ALA A 1 300 ? -4.150 4.681 0.047 1.00 97.00 300 ALA A C 1
ATOM 2247 O O . ALA A 1 300 ? -5.029 4.710 0.911 1.00 97.00 300 ALA A O 1
ATOM 2248 N N . VAL A 1 301 ? -2.902 5.071 0.309 1.00 97.31 301 VAL A N 1
ATOM 2249 C CA . VAL A 1 301 ? -2.447 5.542 1.626 1.00 97.31 301 VAL A CA 1
ATOM 2250 C C . VAL A 1 301 ? -3.119 6.858 2.019 1.00 97.31 301 VAL A C 1
ATOM 2252 O O . VAL A 1 301 ? -3.578 7.006 3.153 1.00 97.31 301 VAL A O 1
ATOM 2255 N N . LEU A 1 302 ? -3.233 7.815 1.098 1.00 97.81 302 LEU A N 1
ATOM 2256 C CA . LEU A 1 302 ? -3.913 9.086 1.351 1.00 97.81 302 LEU A CA 1
ATOM 2257 C C . LEU A 1 302 ? -5.416 8.897 1.579 1.00 97.81 302 LEU A C 1
ATOM 2259 O O . LEU A 1 302 ? -5.991 9.557 2.446 1.00 97.81 302 LEU A O 1
ATOM 2263 N N . LEU A 1 303 ? -6.047 7.947 0.886 1.00 97.75 303 LEU A N 1
ATOM 2264 C CA . LEU A 1 303 ? -7.439 7.565 1.121 1.00 97.75 303 LEU A CA 1
ATOM 2265 C C . LEU A 1 303 ? -7.654 6.994 2.530 1.00 97.75 303 LEU A C 1
ATOM 2267 O O . LEU A 1 303 ? -8.764 7.090 3.051 1.00 97.75 303 LEU A O 1
ATOM 2271 N N . ALA A 1 304 ? -6.615 6.473 3.194 1.00 96.88 304 ALA A N 1
ATOM 2272 C CA . ALA A 1 304 ? -6.696 6.039 4.589 1.00 96.88 304 ALA A CA 1
ATOM 2273 C C . ALA A 1 304 ? -6.815 7.214 5.582 1.00 96.88 304 ALA A C 1
ATOM 2275 O O . ALA A 1 304 ? -7.351 7.038 6.679 1.00 96.88 304 ALA A O 1
ATOM 2276 N N . VAL A 1 305 ? -6.361 8.423 5.222 1.00 97.25 305 VAL A N 1
ATOM 2277 C CA . VAL A 1 305 ? -6.341 9.612 6.097 1.00 97.25 305 VAL A CA 1
ATOM 2278 C C . VAL A 1 305 ? -7.715 9.978 6.682 1.00 97.25 305 VAL A C 1
ATOM 2280 O O . VAL A 1 305 ? -7.796 10.139 7.905 1.00 97.25 305 VAL A O 1
ATOM 2283 N N . PRO A 1 306 ? -8.807 10.128 5.901 1.00 96.62 306 PRO A N 1
ATOM 2284 C CA . PRO A 1 306 ? -10.121 10.452 6.462 1.00 96.62 306 PRO A CA 1
ATOM 2285 C C . PRO A 1 306 ? -10.612 9.406 7.472 1.00 96.62 306 PRO A C 1
ATOM 2287 O O . PRO A 1 306 ? -11.220 9.772 8.479 1.00 96.62 306 PRO A O 1
ATOM 2290 N N . PHE A 1 307 ? -10.296 8.128 7.262 1.00 95.50 307 PHE A N 1
ATOM 2291 C CA . PHE A 1 307 ? -10.656 7.053 8.187 1.00 95.50 307 PHE A CA 1
ATOM 2292 C C . PHE A 1 307 ? -9.767 7.051 9.429 1.00 95.50 307 PHE A C 1
ATOM 2294 O O . PHE A 1 307 ? -10.264 6.913 10.544 1.00 95.50 307 PHE A O 1
ATOM 2301 N N . ALA A 1 308 ? -8.472 7.321 9.276 1.00 92.44 308 ALA A N 1
ATOM 2302 C CA . ALA A 1 308 ? -7.568 7.466 10.407 1.00 92.44 308 ALA A CA 1
ATOM 2303 C C . ALA A 1 308 ? -7.956 8.648 11.313 1.00 92.44 308 ALA A C 1
ATOM 2305 O O . ALA A 1 308 ? -7.803 8.578 12.533 1.00 92.44 308 ALA A O 1
ATOM 2306 N N . ARG A 1 309 ? -8.534 9.720 10.750 1.00 93.31 309 ARG A N 1
ATOM 2307 C CA . ARG A 1 309 ? -9.027 10.881 11.515 1.00 93.31 309 ARG A CA 1
ATOM 2308 C C . ARG A 1 309 ? -10.163 10.545 12.484 1.00 93.31 309 ARG A C 1
ATOM 2310 O O . ARG A 1 309 ? -10.350 11.298 13.446 1.00 93.31 309 ARG A O 1
ATOM 2317 N N . THR A 1 310 ? -10.885 9.437 12.290 1.00 90.88 310 THR A N 1
ATOM 2318 C CA . THR A 1 310 ? -11.948 9.007 13.215 1.00 90.88 310 THR A CA 1
ATOM 2319 C C . THR A 1 310 ? -11.406 8.378 14.505 1.00 90.88 310 THR A C 1
ATOM 2321 O O . THR A 1 310 ? -12.168 8.209 15.458 1.00 90.88 310 THR A O 1
ATOM 2324 N N . MET A 1 311 ? -10.101 8.081 14.581 1.00 88.75 311 MET A N 1
ATOM 2325 C CA . MET A 1 311 ? -9.435 7.528 15.768 1.00 88.75 311 MET A CA 1
ATOM 2326 C C . MET A 1 311 ? -9.149 8.619 16.812 1.00 88.75 311 MET A C 1
ATOM 2328 O O . MET A 1 311 ? -8.011 9.059 17.001 1.00 88.75 311 MET A O 1
ATOM 2332 N N . THR A 1 312 ? -10.211 9.120 17.445 1.00 86.38 312 THR A N 1
ATOM 2333 C CA . THR A 1 312 ? -10.164 10.326 18.285 1.00 86.38 312 THR A CA 1
ATOM 2334 C C . THR A 1 312 ? -9.957 10.055 19.770 1.00 86.38 312 THR A C 1
ATOM 2336 O O . THR A 1 312 ? -9.476 10.953 20.461 1.00 86.38 312 THR A O 1
ATOM 2339 N N . ARG A 1 313 ? -10.299 8.862 20.276 1.00 80.06 313 ARG A N 1
ATOM 2340 C CA . ARG A 1 313 ? -10.207 8.555 21.709 1.00 80.06 313 ARG A CA 1
ATOM 2341 C C . ARG A 1 313 ? -8.826 7.992 22.058 1.00 80.06 313 ARG A C 1
ATOM 2343 O O . ARG A 1 313 ? -8.433 6.988 21.458 1.00 80.06 313 ARG A O 1
ATOM 2350 N N . PRO A 1 314 ? -8.101 8.602 23.015 1.00 79.94 314 PRO A N 1
ATOM 2351 C CA . PRO A 1 314 ? -6.887 8.020 23.574 1.00 79.94 314 PRO A CA 1
ATOM 2352 C C . PRO A 1 314 ? -7.184 6.691 24.290 1.00 79.94 314 PRO A C 1
ATOM 2354 O O . PRO A 1 314 ? -8.234 6.576 24.933 1.00 79.94 314 PRO A O 1
ATOM 2357 N N . PRO A 1 315 ? -6.261 5.717 24.264 1.00 72.62 315 PRO A N 1
ATOM 2358 C CA . PRO A 1 315 ? -6.420 4.442 24.965 1.00 72.62 315 PRO A CA 1
ATOM 2359 C C . PRO A 1 315 ? -6.611 4.593 26.472 1.00 72.62 315 PRO A C 1
ATOM 2361 O O . PRO A 1 315 ? -7.441 3.892 27.039 1.00 72.62 315 PRO A O 1
ATOM 2364 N N . ALA A 1 316 ? -5.909 5.526 27.125 1.00 69.44 316 ALA A N 1
ATOM 2365 C CA . ALA A 1 316 ? -6.079 5.761 28.559 1.00 69.44 316 ALA A CA 1
ATOM 2366 C C . ALA A 1 316 ? -7.508 6.211 28.911 1.00 69.44 316 ALA A C 1
ATOM 2368 O O . ALA A 1 316 ? -8.080 5.748 29.893 1.00 69.44 316 ALA A O 1
ATOM 2369 N N . ALA A 1 317 ? -8.116 7.057 28.073 1.00 68.19 317 ALA A N 1
ATOM 2370 C CA . ALA A 1 317 ? -9.492 7.509 28.263 1.00 68.19 317 ALA A CA 1
ATOM 2371 C C . ALA A 1 317 ? -10.511 6.380 28.031 1.00 68.19 317 ALA A C 1
ATOM 2373 O O . ALA A 1 317 ? -11.522 6.319 28.726 1.00 68.19 317 ALA A O 1
ATOM 2374 N N . ALA A 1 318 ? -10.240 5.478 27.081 1.00 69.38 318 ALA A N 1
ATOM 2375 C CA . ALA A 1 318 ? -11.066 4.294 26.857 1.00 69.38 318 ALA A CA 1
ATOM 2376 C C . ALA A 1 318 ? -10.991 3.323 28.048 1.00 69.38 318 ALA A C 1
ATOM 2378 O O . ALA A 1 318 ? -12.027 2.990 28.616 1.00 69.38 318 ALA A O 1
ATOM 2379 N N . ARG A 1 319 ? -9.774 2.982 28.506 1.00 69.06 319 ARG A N 1
ATOM 2380 C CA . ARG A 1 319 ? -9.555 2.130 29.690 1.00 69.06 319 ARG A CA 1
ATOM 2381 C C . ARG A 1 319 ? -10.230 2.708 30.938 1.00 69.06 319 ARG A C 1
ATOM 2383 O O . ARG A 1 319 ? -10.880 1.970 31.666 1.00 69.06 319 ARG A O 1
ATOM 2390 N N . ALA A 1 320 ? -10.116 4.018 31.168 1.00 69.06 320 ALA A N 1
ATOM 2391 C CA . ALA A 1 320 ? -10.751 4.685 32.305 1.00 69.06 320 ALA A CA 1
ATOM 2392 C C . ALA A 1 320 ? -12.289 4.645 32.234 1.00 69.06 320 ALA A C 1
ATOM 2394 O O . ALA A 1 320 ? -12.946 4.442 33.253 1.00 69.06 320 ALA A O 1
ATOM 2395 N N . ALA A 1 321 ? -12.874 4.800 31.041 1.00 67.69 321 ALA A N 1
ATOM 2396 C CA . ALA A 1 321 ? -14.320 4.691 30.848 1.00 67.69 321 ALA A CA 1
ATOM 2397 C C . ALA A 1 321 ? -14.827 3.258 31.072 1.00 67.69 321 ALA A C 1
ATOM 2399 O O . ALA A 1 321 ? -15.875 3.072 31.690 1.00 67.69 321 ALA A O 1
ATOM 2400 N N . ASP A 1 322 ? -14.076 2.252 30.619 1.00 68.25 322 ASP A N 1
ATOM 2401 C CA . ASP A 1 322 ? -14.399 0.846 30.868 1.00 68.25 322 ASP A CA 1
ATOM 2402 C C . ASP A 1 322 ? -14.292 0.495 32.354 1.00 68.25 322 ASP A C 1
ATOM 2404 O O . ASP A 1 322 ? -15.195 -0.134 32.898 1.00 68.25 322 ASP A O 1
ATOM 2408 N N . GLN A 1 323 ? -13.242 0.963 33.036 1.00 70.81 323 GLN A N 1
ATOM 2409 C CA . GLN A 1 323 ? -13.081 0.793 34.483 1.00 70.81 323 GLN A CA 1
ATOM 2410 C C . GLN A 1 323 ? -14.216 1.468 35.262 1.00 70.81 323 GLN A C 1
ATOM 2412 O O . GLN A 1 323 ? -14.774 0.866 36.176 1.00 70.81 323 GLN A O 1
ATOM 2417 N N . ALA A 1 324 ? -14.619 2.683 34.875 1.00 69.25 324 ALA A N 1
ATOM 2418 C CA . ALA A 1 324 ? -15.759 3.370 35.480 1.00 69.25 324 ALA A CA 1
ATOM 2419 C C . ALA A 1 324 ? -17.082 2.619 35.241 1.00 69.25 324 ALA A C 1
ATOM 2421 O O . ALA A 1 324 ? -17.921 2.537 36.137 1.00 69.25 324 ALA A O 1
ATOM 2422 N N . ALA A 1 325 ? -17.265 2.029 34.056 1.00 70.06 325 ALA A N 1
ATOM 2423 C CA . ALA A 1 325 ? -18.444 1.231 33.732 1.00 70.06 325 ALA A CA 1
ATOM 2424 C C . ALA A 1 325 ? -18.469 -0.134 34.445 1.00 70.06 325 ALA A C 1
ATOM 2426 O O . ALA A 1 325 ? -19.555 -0.628 34.740 1.00 70.06 325 ALA A O 1
ATOM 2427 N N . GLN A 1 326 ? -17.310 -0.743 34.712 1.00 68.06 326 GLN A N 1
ATOM 2428 C CA . GLN A 1 326 ? -17.178 -1.962 35.524 1.00 68.06 326 GLN A CA 1
ATOM 2429 C C . GLN A 1 326 ? -17.461 -1.666 36.999 1.00 68.06 326 GLN A C 1
ATOM 2431 O O . GLN A 1 326 ? -18.283 -2.342 37.616 1.00 68.06 326 GLN A O 1
ATOM 2436 N N . ALA A 1 327 ? -16.888 -0.579 37.527 1.00 71.75 327 ALA A N 1
ATOM 2437 C CA . ALA A 1 327 ? -17.156 -0.110 38.883 1.00 71.75 327 ALA A CA 1
ATOM 2438 C C . ALA A 1 327 ? -18.650 0.195 39.100 1.00 71.75 327 ALA A C 1
ATOM 2440 O O . ALA A 1 327 ? -19.219 -0.194 40.116 1.00 71.75 327 ALA A O 1
ATOM 2441 N N . ALA A 1 328 ? -19.319 0.811 38.117 1.00 73.62 328 ALA A N 1
ATOM 2442 C CA . ALA A 1 328 ? -20.761 1.063 38.164 1.00 73.62 328 ALA A CA 1
ATOM 2443 C C . ALA A 1 328 ? -21.623 -0.217 38.124 1.00 73.62 328 ALA A C 1
ATOM 2445 O O . ALA A 1 328 ? -22.762 -0.195 38.585 1.00 73.62 328 ALA A O 1
ATOM 2446 N N . ARG A 1 329 ? -21.102 -1.329 37.586 1.00 76.19 329 ARG A N 1
ATOM 2447 C CA . ARG A 1 329 ? -21.767 -2.647 37.583 1.00 76.19 329 ARG A CA 1
ATOM 2448 C C . ARG A 1 329 ? -21.472 -3.476 38.834 1.00 76.19 329 ARG A C 1
ATOM 2450 O O . ARG A 1 329 ? -22.032 -4.559 38.970 1.00 76.19 329 ARG A O 1
ATOM 2457 N N . GLY A 1 330 ? -20.613 -2.988 39.733 1.00 71.25 330 GLY A N 1
ATOM 2458 C CA . GLY A 1 330 ? -20.153 -3.750 40.894 1.00 71.25 330 GLY A CA 1
ATOM 2459 C C . GLY A 1 330 ? -19.256 -4.936 40.528 1.00 71.25 330 GLY A C 1
ATOM 2460 O O . GLY A 1 330 ? -19.082 -5.838 41.344 1.00 71.25 330 GLY A O 1
ATOM 2461 N N . GLU A 1 331 ? -18.697 -4.959 39.315 1.00 65.69 331 GLU A N 1
ATOM 2462 C CA . GLU A 1 331 ? -17.737 -5.982 38.906 1.00 65.69 331 GLU A CA 1
ATOM 2463 C C . GLU A 1 331 ? -16.346 -5.606 39.444 1.00 65.69 331 GLU A C 1
ATOM 2465 O O . GLU A 1 331 ? -15.912 -4.461 39.268 1.00 65.69 331 GLU A O 1
ATOM 2470 N N . PRO A 1 332 ? -15.631 -6.531 40.111 1.00 54.25 332 PRO A N 1
ATOM 2471 C CA . PRO A 1 332 ? -14.292 -6.253 40.603 1.00 54.25 332 PRO A CA 1
ATOM 2472 C C . PRO A 1 332 ? -13.355 -5.943 39.426 1.00 54.25 332 PRO A C 1
ATOM 2474 O O . PRO A 1 332 ? -13.487 -6.548 38.355 1.00 54.25 332 PRO A O 1
ATOM 2477 N N . PRO A 1 333 ? -12.407 -5.004 39.593 1.00 52.84 333 PRO A N 1
ATOM 2478 C CA . PRO A 1 333 ? -11.493 -4.631 38.526 1.00 52.84 333 PRO A CA 1
ATOM 2479 C C . PRO A 1 333 ? -10.723 -5.864 38.045 1.00 52.84 333 PRO A C 1
ATOM 2481 O O . PRO A 1 333 ? -10.212 -6.649 38.849 1.00 52.84 333 PRO A O 1
ATOM 2484 N N . ALA A 1 334 ? -10.643 -6.029 36.723 1.00 51.44 334 ALA A N 1
ATOM 2485 C CA . ALA A 1 334 ? -9.943 -7.146 36.101 1.00 51.44 334 ALA A CA 1
ATOM 2486 C C . ALA A 1 334 ? -8.495 -7.224 36.622 1.00 51.44 334 ALA A C 1
ATOM 2488 O O . ALA A 1 334 ? -7.668 -6.371 36.300 1.00 51.44 334 ALA A O 1
ATOM 2489 N N . GLY A 1 335 ? -8.209 -8.241 37.445 1.00 52.78 335 GLY A N 1
ATOM 2490 C CA . GLY A 1 335 ? -6.891 -8.483 38.041 1.00 52.78 335 GLY A CA 1
ATOM 2491 C C . GLY A 1 335 ? -6.815 -8.429 39.572 1.00 52.78 335 GLY A C 1
ATOM 2492 O O . GLY A 1 335 ? -5.752 -8.738 40.104 1.00 52.78 335 GLY A O 1
ATOM 2493 N N . GLN A 1 336 ? -7.889 -8.092 40.298 1.00 46.88 336 GLN A N 1
ATOM 2494 C CA . GLN A 1 336 ? -7.923 -8.309 41.753 1.00 46.88 336 GLN A CA 1
ATOM 2495 C C . GLN A 1 336 ? -8.311 -9.763 42.079 1.00 46.88 336 GLN A C 1
ATOM 2497 O O . GLN A 1 336 ? -9.309 -10.254 41.542 1.00 46.88 336 GLN A O 1
ATOM 2502 N N . PRO A 1 337 ? -7.559 -10.468 42.948 1.00 42.16 337 PRO A N 1
ATOM 2503 C CA . PRO A 1 337 ? -8.029 -11.717 43.533 1.00 42.16 337 PRO A CA 1
ATOM 2504 C C . PRO A 1 337 ? -9.358 -11.449 44.243 1.00 42.16 337 PRO A C 1
ATOM 2506 O O . PRO A 1 337 ? -9.480 -10.474 44.980 1.00 42.16 337 PRO A O 1
ATOM 2509 N N . LEU A 1 338 ? -10.364 -12.284 43.995 1.00 49.31 338 LEU A N 1
ATOM 2510 C CA . LEU A 1 338 ? -11.666 -12.162 44.643 1.00 49.31 338 LEU A CA 1
ATOM 2511 C C . LEU A 1 338 ? -11.507 -12.390 46.156 1.00 49.31 338 LEU A C 1
ATOM 2513 O O . LEU A 1 338 ? -11.323 -13.528 46.586 1.00 49.31 338 LEU A O 1
ATOM 2517 N N . ASP A 1 339 ? -11.622 -11.328 46.957 1.00 47.50 339 ASP A N 1
ATOM 2518 C CA . ASP A 1 339 ? -11.751 -11.388 48.421 1.00 47.50 339 ASP A CA 1
ATOM 2519 C C . ASP A 1 339 ? -13.165 -11.873 48.813 1.00 47.50 339 ASP A C 1
ATOM 2521 O O . ASP A 1 339 ? -13.972 -11.159 49.406 1.00 47.50 339 ASP A O 1
ATOM 2525 N N . GLY A 1 340 ? -13.509 -13.103 48.425 1.00 49.38 340 GLY A N 1
ATOM 2526 C CA . GLY A 1 340 ? -14.635 -13.845 48.996 1.00 49.38 340 GLY A CA 1
ATOM 2527 C C . GLY A 1 340 ? -14.189 -14.620 50.243 1.00 49.38 340 GLY A C 1
ATOM 2528 O O . GLY A 1 340 ? -12.995 -14.911 50.367 1.00 49.38 340 GLY A O 1
ATOM 2529 N N . PRO A 1 341 ? -15.101 -14.982 51.173 1.00 42.16 341 PRO A N 1
ATOM 2530 C CA . PRO A 1 341 ? -14.749 -15.824 52.312 1.00 42.16 341 PRO A CA 1
ATOM 2531 C C . PRO A 1 341 ? -14.087 -17.090 51.777 1.00 42.16 341 PRO A C 1
ATOM 2533 O O . PRO A 1 341 ? -14.696 -17.840 51.014 1.00 42.16 341 PRO A O 1
ATOM 2536 N N . ARG A 1 342 ? -12.805 -17.258 52.120 1.00 44.06 342 ARG A N 1
ATOM 2537 C CA . ARG A 1 342 ? -11.979 -18.381 51.684 1.00 44.06 342 ARG A CA 1
ATOM 2538 C C . ARG A 1 342 ? -12.754 -19.665 51.965 1.00 44.06 342 ARG A C 1
ATOM 2540 O O . ARG A 1 342 ? -12.894 -20.052 53.121 1.00 44.06 342 ARG A O 1
ATOM 2547 N N . ALA A 1 343 ? -13.215 -20.339 50.913 1.00 44.00 343 ALA A N 1
ATOM 2548 C CA . ALA A 1 343 ? -13.263 -21.787 50.979 1.00 44.00 343 ALA A CA 1
ATOM 2549 C C . ALA A 1 343 ? -11.839 -22.204 51.354 1.00 44.00 343 ALA A C 1
ATOM 2551 O O . ALA A 1 343 ? -10.886 -21.736 50.718 1.00 44.00 343 ALA A O 1
ATOM 2552 N N . GLU A 1 344 ? -11.694 -22.955 52.448 1.00 37.59 344 GLU A N 1
ATOM 2553 C CA . GLU A 1 344 ? -10.400 -23.488 52.858 1.00 37.59 344 GLU A CA 1
ATOM 2554 C C . GLU A 1 344 ? -9.685 -24.021 51.616 1.00 37.59 344 GLU A C 1
ATOM 2556 O O . GLU A 1 344 ? -10.307 -24.733 50.817 1.00 37.59 344 GLU A O 1
ATOM 2561 N N . PRO A 1 345 ? -8.421 -23.634 51.385 1.00 36.44 345 PRO A N 1
ATOM 2562 C CA . PRO A 1 345 ? -7.700 -24.164 50.253 1.00 36.44 345 PRO A CA 1
ATOM 2563 C C . PRO A 1 345 ? -7.653 -25.679 50.438 1.00 36.44 345 PRO A C 1
ATOM 2565 O O . PRO A 1 345 ? -7.007 -26.178 51.360 1.00 36.44 345 PRO A O 1
ATOM 2568 N N . ALA A 1 346 ? -8.334 -26.411 49.553 1.00 44.69 346 ALA A N 1
ATOM 2569 C CA . ALA A 1 346 ? -7.993 -27.802 49.314 1.00 44.69 346 ALA A CA 1
ATOM 2570 C C . ALA A 1 346 ? -6.469 -27.834 49.120 1.00 44.69 346 ALA A C 1
ATOM 2572 O O . ALA A 1 346 ? -5.960 -26.978 48.387 1.00 44.69 346 ALA A O 1
ATOM 2573 N N . PRO A 1 347 ? -5.736 -28.718 49.819 1.00 40.25 347 PRO A N 1
ATOM 2574 C CA . PRO A 1 347 ? -4.287 -28.641 49.914 1.00 40.25 347 PRO A CA 1
ATOM 2575 C C . PRO A 1 347 ? -3.696 -28.580 48.509 1.00 40.25 347 PRO A C 1
ATOM 2577 O O . PRO A 1 347 ? -3.742 -29.547 47.747 1.00 40.25 347 PRO A O 1
ATOM 2580 N N . ALA A 1 348 ? -3.210 -27.393 48.148 1.00 42.72 348 ALA A N 1
ATOM 2581 C CA . ALA A 1 348 ? -2.635 -27.146 46.849 1.00 42.72 348 ALA A CA 1
ATOM 2582 C C . ALA A 1 348 ? -1.400 -28.034 46.702 1.00 42.72 348 ALA A C 1
ATOM 2584 O O . ALA A 1 348 ? -0.534 -28.096 47.572 1.00 42.72 348 ALA A O 1
ATOM 2585 N N . THR A 1 349 ? -1.381 -28.714 45.567 1.00 47.22 349 THR A N 1
ATOM 2586 C CA . THR A 1 349 ? -0.348 -29.497 44.892 1.00 47.22 349 THR A CA 1
ATOM 2587 C C . THR A 1 349 ? 1.077 -28.914 44.937 1.00 47.22 349 THR A C 1
ATOM 2589 O O . THR A 1 349 ? 1.706 -28.717 43.899 1.00 47.22 349 THR A O 1
ATOM 2592 N N . ALA A 1 350 ? 1.651 -28.717 46.124 1.00 41.16 350 ALA A N 1
ATOM 2593 C CA . ALA A 1 350 ? 3.090 -28.519 46.310 1.00 41.16 350 ALA A CA 1
ATOM 2594 C C . ALA A 1 350 ? 3.890 -29.781 45.917 1.00 41.16 350 ALA A C 1
ATOM 2596 O O . ALA A 1 350 ? 5.075 -29.705 45.602 1.00 41.16 350 ALA A O 1
ATOM 2597 N N . GLY A 1 351 ? 3.227 -30.943 45.853 1.00 39.62 351 GLY A N 1
ATOM 2598 C CA . GLY A 1 351 ? 3.815 -32.184 45.353 1.00 39.62 351 GLY A CA 1
ATOM 2599 C C . GLY A 1 351 ? 4.064 -32.195 43.841 1.00 39.62 351 GLY A C 1
ATOM 2600 O O . GLY A 1 351 ? 5.052 -32.772 43.409 1.00 39.62 351 GLY A O 1
ATOM 2601 N N . VAL A 1 352 ? 3.242 -31.521 43.025 1.00 48.16 352 VAL A N 1
ATOM 2602 C CA . VAL A 1 352 ? 3.323 -31.650 41.552 1.00 48.16 352 VAL A CA 1
ATOM 2603 C C . VAL A 1 352 ? 4.463 -30.816 40.967 1.00 48.16 352 VAL A C 1
ATOM 2605 O O . VAL A 1 352 ? 5.193 -31.309 40.117 1.00 48.16 352 VAL A O 1
ATOM 2608 N N . ALA A 1 353 ? 4.687 -29.593 41.458 1.00 44.47 353 ALA A N 1
ATOM 2609 C CA . ALA A 1 353 ? 5.813 -28.770 41.002 1.00 44.47 353 ALA A CA 1
ATOM 2610 C C . ALA A 1 353 ? 7.174 -29.350 41.436 1.00 44.47 353 ALA A C 1
ATOM 2612 O O . ALA A 1 353 ? 8.155 -29.253 40.702 1.00 44.47 353 ALA A O 1
ATOM 2613 N N . THR A 1 354 ? 7.224 -29.997 42.604 1.00 51.69 354 THR A N 1
ATOM 2614 C CA . THR A 1 354 ? 8.434 -30.660 43.114 1.00 51.69 354 THR A CA 1
ATOM 2615 C C . THR A 1 354 ? 8.678 -31.998 42.402 1.00 51.69 354 THR A C 1
ATOM 2617 O O . THR A 1 354 ? 9.816 -32.299 42.056 1.00 51.69 354 THR A O 1
ATOM 2620 N N . SER A 1 355 ? 7.611 -32.746 42.086 1.00 55.62 355 SER A N 1
ATOM 2621 C CA . SER A 1 355 ? 7.648 -33.968 41.266 1.00 55.62 355 SER A CA 1
ATOM 2622 C C . SER A 1 355 ? 8.100 -33.686 39.835 1.00 55.62 355 SER A C 1
ATOM 2624 O O . SER A 1 355 ? 9.004 -34.349 39.347 1.00 55.62 355 SER A O 1
ATOM 2626 N N . GLN A 1 356 ? 7.536 -32.668 39.176 1.00 56.53 356 GLN A N 1
ATOM 2627 C CA . GLN A 1 356 ? 7.920 -32.317 37.805 1.00 56.53 356 GLN A CA 1
ATOM 2628 C C . GLN A 1 356 ? 9.342 -31.763 37.716 1.00 56.53 356 GLN A C 1
ATOM 2630 O O . GLN A 1 356 ? 10.022 -31.991 36.721 1.00 56.53 356 GLN A O 1
ATOM 2635 N N . ARG A 1 357 ? 9.820 -31.062 38.752 1.00 65.12 357 ARG A N 1
ATOM 2636 C CA . ARG A 1 357 ? 11.217 -30.622 38.809 1.00 65.12 357 ARG A CA 1
ATOM 2637 C C . ARG A 1 357 ? 12.177 -31.802 38.986 1.00 65.12 357 ARG A C 1
ATOM 2639 O O . ARG A 1 357 ? 13.185 -31.837 38.293 1.00 65.12 357 ARG A O 1
ATOM 2646 N N . GLY A 1 358 ? 11.833 -32.774 39.835 1.00 73.19 358 GLY A N 1
ATOM 2647 C CA . GLY A 1 358 ? 12.601 -34.013 39.993 1.00 73.19 358 GLY A CA 1
ATOM 2648 C C . GLY A 1 358 ? 12.641 -34.853 38.713 1.00 73.19 358 GLY A C 1
ATOM 2649 O O . GLY A 1 358 ? 13.719 -35.228 38.269 1.00 73.19 358 GLY A O 1
ATOM 2650 N N . GLU A 1 359 ? 11.492 -35.054 38.059 1.00 72.75 359 GLU A N 1
ATOM 2651 C CA . GLU A 1 359 ? 11.400 -35.774 36.776 1.00 72.75 359 GLU A CA 1
ATOM 2652 C C . GLU A 1 359 ? 12.175 -35.072 35.649 1.00 72.75 359 GLU A C 1
ATOM 2654 O O . GLU A 1 359 ? 12.723 -35.721 34.756 1.00 72.75 359 GLU A O 1
ATOM 2659 N N . MET A 1 360 ? 12.230 -33.736 35.666 1.00 69.06 360 MET A N 1
ATOM 2660 C CA . MET A 1 360 ? 12.992 -32.969 34.681 1.00 69.06 360 MET A CA 1
ATOM 2661 C C . MET A 1 360 ? 14.502 -33.050 34.938 1.00 69.06 360 MET A C 1
ATOM 2663 O O . MET A 1 360 ? 15.264 -33.177 33.982 1.00 69.06 360 MET A O 1
ATOM 2667 N N . GLU A 1 361 ? 14.939 -33.022 36.199 1.00 78.31 361 GLU A N 1
ATOM 2668 C CA . GLU A 1 361 ? 16.348 -33.208 36.578 1.00 78.31 361 GLU A CA 1
ATOM 2669 C C . GLU A 1 361 ? 16.828 -34.647 36.287 1.00 78.31 361 GLU A C 1
ATOM 2671 O O . GLU A 1 361 ? 17.929 -34.827 35.766 1.00 78.31 361 GLU A O 1
ATOM 2676 N N . GLU A 1 362 ? 15.981 -35.660 36.497 1.00 80.81 362 GLU A N 1
ATOM 2677 C CA . GLU A 1 362 ? 16.260 -37.060 36.140 1.00 80.81 362 GLU A CA 1
ATOM 2678 C C . GLU A 1 362 ? 16.406 -37.244 34.620 1.00 80.81 362 GLU A C 1
ATOM 2680 O O . GLU A 1 362 ? 17.404 -37.796 34.154 1.00 80.81 362 GLU A O 1
ATOM 2685 N N . ARG A 1 363 ? 15.486 -36.679 33.823 1.00 76.19 363 ARG A N 1
ATOM 2686 C CA . ARG A 1 363 ? 15.571 -36.711 32.349 1.00 76.19 363 ARG A CA 1
ATOM 2687 C C . ARG A 1 363 ? 16.807 -36.005 31.799 1.00 76.19 363 ARG A C 1
ATOM 2689 O O . ARG A 1 363 ? 17.337 -36.429 30.773 1.00 76.19 363 ARG A O 1
ATOM 2696 N N . ILE A 1 364 ? 17.255 -34.925 32.442 1.00 78.31 364 ILE A N 1
ATOM 2697 C CA . ILE A 1 364 ? 18.497 -34.237 32.063 1.00 78.31 364 ILE A CA 1
ATOM 2698 C C . ILE A 1 364 ? 19.703 -35.142 32.353 1.00 78.31 364 ILE A C 1
ATOM 2700 O O . ILE A 1 364 ? 20.554 -35.299 31.478 1.00 78.31 364 ILE A O 1
ATOM 2704 N N . GLY A 1 365 ? 19.738 -35.811 33.509 1.00 84.88 365 GLY A N 1
ATOM 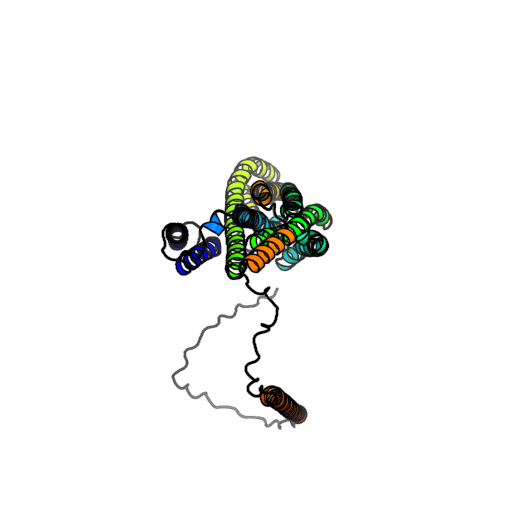2705 C CA . GLY A 1 365 ? 20.789 -36.778 33.844 1.00 84.88 365 GLY A CA 1
ATOM 2706 C C . GLY A 1 365 ? 20.848 -37.978 32.889 1.00 84.88 365 GLY A C 1
ATOM 2707 O O . GLY A 1 365 ? 21.931 -38.371 32.454 1.00 84.88 365 GLY A O 1
ATOM 2708 N N . GLU A 1 366 ? 19.696 -38.528 32.491 1.00 82.12 366 GLU A N 1
ATOM 2709 C CA . GLU A 1 366 ? 19.619 -39.609 31.494 1.00 82.12 366 GLU A CA 1
ATOM 2710 C C . GLU A 1 366 ? 20.133 -39.168 30.113 1.00 82.12 366 GLU A C 1
ATOM 2712 O O . GLU A 1 366 ? 20.846 -39.917 29.436 1.00 82.12 366 GLU A O 1
ATOM 2717 N N . LEU A 1 367 ? 19.817 -37.936 29.699 1.00 73.31 367 LEU A N 1
ATOM 2718 C CA . LEU A 1 367 ? 20.305 -37.344 28.449 1.00 73.31 367 LEU A CA 1
ATOM 2719 C C . LEU A 1 367 ? 21.821 -37.135 28.465 1.00 73.31 367 LEU A C 1
ATOM 2721 O O . LEU A 1 367 ? 22.489 -37.443 27.475 1.00 73.31 367 LEU A O 1
ATOM 2725 N N . GLU A 1 368 ? 22.379 -36.660 29.578 1.00 82.00 368 GLU A N 1
ATOM 2726 C CA . GLU A 1 368 ? 23.826 -36.499 29.742 1.00 82.00 368 GLU A CA 1
ATOM 2727 C C . GLU A 1 368 ? 24.554 -37.850 29.746 1.00 82.00 368 GLU A C 1
ATOM 2729 O O . GLU A 1 368 ? 25.583 -37.995 29.079 1.00 82.00 368 GLU A O 1
ATOM 2734 N N . ALA A 1 369 ? 23.990 -38.873 30.397 1.00 78.38 369 ALA A N 1
ATOM 2735 C CA . ALA A 1 369 ? 24.525 -40.234 30.370 1.00 78.38 369 ALA A CA 1
ATOM 2736 C C . ALA A 1 369 ? 24.469 -40.849 28.958 1.00 78.38 369 ALA A C 1
ATOM 2738 O O . ALA A 1 369 ? 25.438 -41.468 28.504 1.00 78.38 369 ALA A O 1
ATOM 2739 N N . SER A 1 370 ? 23.375 -40.628 28.221 1.00 76.62 370 SER A N 1
ATOM 2740 C CA . SER A 1 370 ? 23.243 -41.072 26.830 1.00 76.62 370 SER A CA 1
ATOM 2741 C C . SER A 1 370 ? 24.229 -40.354 25.901 1.00 76.62 370 SER A C 1
ATOM 2743 O O . SER A 1 370 ? 24.791 -40.983 25.001 1.00 76.62 370 SER A O 1
ATOM 2745 N N . LEU A 1 371 ? 24.472 -39.057 26.113 1.00 74.56 371 LEU A N 1
ATOM 2746 C CA . LEU A 1 371 ? 25.461 -38.279 25.361 1.00 74.56 371 LEU A CA 1
ATOM 2747 C C . LEU A 1 371 ? 26.894 -38.723 25.673 1.00 74.56 371 LEU A C 1
ATOM 2749 O O . LEU A 1 371 ? 27.713 -38.819 24.757 1.00 74.56 371 LEU A O 1
ATOM 2753 N N . ALA A 1 372 ? 27.196 -39.058 26.929 1.00 75.69 372 ALA A N 1
ATOM 2754 C CA . ALA A 1 372 ? 28.484 -39.630 27.314 1.00 75.69 372 ALA A CA 1
ATOM 2755 C C . ALA A 1 372 ? 28.716 -41.005 26.660 1.00 75.69 372 ALA A C 1
ATOM 2757 O O . ALA A 1 372 ? 29.793 -41.256 26.111 1.00 75.69 372 ALA A O 1
ATOM 2758 N N . GLY A 1 373 ? 27.692 -41.866 26.617 1.00 74.44 373 GLY A N 1
ATOM 2759 C CA . GLY A 1 373 ? 27.746 -43.155 25.916 1.00 74.44 373 GLY A CA 1
ATOM 2760 C C . GLY A 1 373 ? 28.007 -43.011 24.411 1.00 74.44 373 GLY A C 1
ATOM 2761 O O . GLY A 1 373 ? 28.858 -43.709 23.857 1.00 74.44 373 GLY A O 1
ATOM 2762 N N . LEU A 1 374 ? 27.348 -42.047 23.761 1.00 66.06 374 LEU A N 1
ATOM 2763 C CA . LEU A 1 374 ? 27.559 -41.709 22.347 1.00 66.06 374 LEU A CA 1
ATOM 2764 C C . LEU A 1 374 ? 28.973 -41.187 22.069 1.00 66.06 374 LEU A C 1
ATOM 2766 O O . LEU A 1 374 ? 29.579 -41.554 21.063 1.00 66.06 374 LEU A O 1
ATOM 2770 N N . ARG A 1 375 ? 29.525 -40.374 22.973 1.00 65.75 375 ARG A N 1
ATOM 2771 C CA . ARG A 1 375 ? 30.897 -39.858 22.862 1.00 65.75 375 ARG A CA 1
ATOM 2772 C C . ARG A 1 375 ? 31.928 -40.981 22.968 1.00 65.75 375 ARG A C 1
ATOM 2774 O O . ARG A 1 375 ? 32.836 -41.058 22.151 1.00 65.75 375 ARG A O 1
ATOM 2781 N N . THR A 1 376 ? 31.701 -41.925 23.879 1.00 67.12 376 THR A N 1
ATOM 2782 C CA . THR A 1 376 ? 32.551 -43.117 24.038 1.00 67.12 376 THR A CA 1
ATOM 2783 C C . THR A 1 376 ? 32.477 -44.050 22.816 1.00 67.12 376 THR A C 1
ATOM 2785 O O . THR A 1 376 ? 33.483 -44.633 22.417 1.00 67.12 376 THR A O 1
ATOM 2788 N N . GLN A 1 377 ? 31.306 -44.169 22.173 1.00 62.38 377 GLN A N 1
ATOM 2789 C CA . GLN A 1 377 ? 31.156 -44.923 20.918 1.00 62.38 377 GLN A CA 1
ATOM 2790 C C . GLN A 1 377 ? 31.837 -44.240 19.725 1.00 62.38 377 GLN A C 1
ATOM 2792 O O . GLN A 1 377 ? 32.391 -44.929 18.869 1.00 62.38 377 GLN A O 1
ATOM 2797 N N . LEU A 1 378 ? 31.810 -42.906 19.667 1.00 57.84 378 LEU A N 1
ATOM 2798 C CA . LEU A 1 378 ? 32.495 -42.125 18.634 1.00 57.84 378 LEU A CA 1
ATOM 2799 C C . LEU A 1 378 ? 34.020 -42.207 18.780 1.00 57.84 378 LEU A C 1
ATOM 2801 O O . LEU A 1 378 ? 34.706 -42.431 17.784 1.00 57.84 378 LEU A O 1
ATOM 2805 N N . ASP A 1 379 ? 34.539 -42.144 20.007 1.00 60.78 379 ASP A N 1
ATOM 2806 C CA . ASP A 1 379 ? 35.974 -42.303 20.273 1.00 60.78 379 ASP A CA 1
ATOM 2807 C C . ASP A 1 379 ? 36.455 -43.745 20.000 1.00 60.78 379 ASP A C 1
ATOM 2809 O O . ASP A 1 379 ? 37.572 -43.956 19.524 1.00 60.78 379 ASP A O 1
ATOM 2813 N N . GLY A 1 380 ? 35.590 -44.751 20.188 1.00 57.28 380 GLY A N 1
ATOM 2814 C CA . GLY A 1 380 ? 35.869 -46.151 19.840 1.00 57.28 380 GLY A CA 1
ATOM 2815 C C . GLY A 1 380 ? 35.908 -46.455 18.333 1.00 57.28 380 GLY A C 1
ATOM 2816 O O . GLY A 1 380 ? 36.506 -47.453 17.928 1.00 57.28 380 GLY A O 1
ATOM 2817 N N . GLN A 1 381 ? 35.313 -45.607 17.484 1.00 51.50 381 GLN A N 1
ATOM 2818 C CA . GLN A 1 381 ? 35.333 -45.764 16.020 1.00 51.50 381 GLN A CA 1
ATOM 2819 C C . GLN A 1 381 ? 36.531 -45.078 15.335 1.00 51.50 381 GLN A C 1
ATOM 2821 O O . GLN A 1 381 ? 36.706 -45.228 14.126 1.00 51.50 381 GLN A O 1
ATOM 2826 N N . GLY A 1 382 ? 37.384 -44.377 16.093 1.00 47.62 382 GLY A N 1
ATOM 2827 C CA . GLY A 1 382 ? 38.585 -43.697 15.592 1.00 47.62 382 GLY A CA 1
ATOM 2828 C C . GLY A 1 382 ? 39.835 -44.575 15.434 1.00 47.62 382 GLY A C 1
ATOM 2829 O O . GLY A 1 382 ? 40.878 -44.072 15.018 1.00 47.62 382 GLY A O 1
ATOM 2830 N N . ALA A 1 383 ? 39.775 -45.873 15.751 1.00 49.03 383 ALA A N 1
ATOM 2831 C CA . ALA A 1 383 ? 40.929 -46.761 15.601 1.00 49.03 383 ALA A CA 1
ATOM 2832 C C . ALA A 1 383 ? 41.168 -47.128 14.115 1.00 49.03 383 ALA A C 1
ATOM 2834 O O . ALA A 1 383 ? 40.243 -47.592 13.439 1.00 49.03 383 ALA A O 1
ATOM 2835 N N . PRO A 1 384 ? 42.393 -46.960 13.578 1.00 43.50 384 PRO A N 1
ATOM 2836 C CA . PRO A 1 384 ? 42.688 -47.250 12.178 1.00 43.50 384 PRO A CA 1
ATOM 2837 C C . PRO A 1 384 ? 42.508 -48.744 11.881 1.00 43.50 384 PRO A C 1
ATOM 2839 O O . PRO A 1 384 ? 43.118 -49.604 12.516 1.00 43.50 384 PRO A O 1
ATOM 2842 N N . ARG A 1 385 ? 41.664 -49.061 10.890 1.00 48.47 385 ARG A N 1
ATOM 2843 C CA . ARG A 1 385 ? 41.512 -50.428 10.371 1.00 48.47 385 ARG A CA 1
ATOM 2844 C C . ARG A 1 385 ? 42.856 -50.917 9.807 1.00 48.47 385 ARG A C 1
ATOM 2846 O O . ARG A 1 385 ? 43.475 -50.173 9.046 1.00 48.47 385 ARG A O 1
ATOM 2853 N N . PRO A 1 386 ? 43.293 -52.154 10.102 1.00 43.53 386 PRO A N 1
ATOM 2854 C CA . PRO A 1 386 ? 44.494 -52.703 9.485 1.00 43.53 386 PRO A CA 1
ATOM 2855 C C . PRO A 1 386 ? 44.288 -52.878 7.968 1.00 43.53 386 PRO A C 1
ATOM 2857 O O . PRO A 1 386 ? 43.166 -53.166 7.529 1.00 43.53 386 PRO A O 1
ATOM 2860 N N . PRO A 1 387 ? 45.340 -52.703 7.148 1.00 42.38 387 PRO A N 1
ATOM 2861 C CA . PRO A 1 387 ? 45.233 -52.847 5.703 1.00 42.38 387 PRO A CA 1
ATOM 2862 C C . PRO A 1 387 ? 44.933 -54.305 5.332 1.00 42.38 387 PRO A C 1
ATOM 2864 O O . PRO A 1 387 ? 45.541 -55.238 5.857 1.00 42.38 387 PRO A O 1
ATOM 2867 N N . ARG A 1 388 ? 43.975 -54.502 4.419 1.00 39.22 388 ARG A N 1
ATOM 2868 C CA . ARG A 1 388 ? 43.669 -55.818 3.839 1.00 39.22 388 ARG A CA 1
ATOM 2869 C C . ARG A 1 388 ? 44.867 -56.320 3.017 1.00 39.22 388 ARG A C 1
ATOM 2871 O O . ARG A 1 388 ? 45.451 -55.517 2.289 1.00 39.22 388 ARG A O 1
ATOM 2878 N N . PRO A 1 389 ? 45.208 -57.620 3.075 1.00 36.03 389 PRO A N 1
ATOM 2879 C CA . PRO A 1 389 ? 46.241 -58.182 2.220 1.00 36.03 389 PRO A CA 1
ATOM 2880 C C . PRO A 1 389 ? 45.752 -58.229 0.768 1.00 36.03 389 PRO A C 1
ATOM 2882 O O . PRO A 1 389 ? 44.615 -58.609 0.488 1.00 36.03 389 PRO A O 1
ATOM 2885 N N . VAL A 1 390 ? 46.628 -57.821 -0.147 1.00 42.12 390 VAL A N 1
ATOM 2886 C CA . VAL A 1 390 ? 46.444 -57.944 -1.593 1.00 42.12 390 VAL A CA 1
ATOM 2887 C C . VAL A 1 390 ? 46.760 -59.389 -1.978 1.00 42.12 390 VAL A C 1
ATOM 2889 O O . VAL A 1 390 ? 47.901 -59.822 -1.838 1.00 42.12 390 VAL A O 1
ATOM 2892 N N . SER A 1 391 ? 45.765 -60.131 -2.461 1.00 36.81 391 SER A N 1
ATOM 2893 C CA . SER A 1 391 ? 45.958 -61.393 -3.182 1.00 36.81 391 SER A CA 1
ATOM 2894 C C . SER A 1 391 ? 45.526 -61.194 -4.632 1.00 36.81 391 SER A C 1
ATOM 2896 O O . SER A 1 391 ? 44.403 -60.754 -4.883 1.00 36.81 391 SER A O 1
ATOM 2898 N N . GLY A 1 392 ? 46.446 -61.463 -5.556 1.00 32.56 392 GLY A N 1
ATOM 2899 C CA . GLY A 1 392 ? 46.238 -61.365 -6.996 1.00 32.56 392 GLY A CA 1
ATOM 2900 C C . GLY A 1 392 ? 45.538 -62.575 -7.623 1.00 32.56 392 GLY A C 1
ATOM 2901 O O . GLY A 1 392 ? 45.384 -63.616 -6.991 1.00 32.56 392 GLY A O 1
ATOM 2902 N N . ASP A 1 393 ? 45.182 -62.350 -8.889 1.00 35.56 393 ASP A N 1
ATOM 2903 C CA . ASP A 1 393 ? 44.876 -63.255 -10.006 1.00 35.56 393 ASP A CA 1
ATOM 2904 C C . ASP A 1 393 ? 43.764 -64.312 -9.917 1.00 35.56 393 ASP A C 1
ATOM 2906 O O . ASP A 1 393 ? 43.872 -65.321 -9.227 1.00 35.56 393 ASP A O 1
ATOM 2910 N N . SER A 1 394 ? 42.741 -64.099 -10.760 1.00 34.12 394 SER A N 1
ATOM 2911 C CA . SER A 1 394 ? 42.121 -65.005 -11.766 1.00 34.12 394 SER A CA 1
ATOM 2912 C C . SER A 1 394 ? 40.674 -64.525 -12.001 1.00 34.12 394 SER A C 1
ATOM 2914 O O . SER A 1 394 ? 39.916 -64.350 -11.057 1.00 34.12 394 SER A O 1
ATOM 2916 N N . ALA A 1 395 ? 40.332 -63.943 -13.155 1.00 40.66 395 ALA A N 1
ATOM 2917 C CA . ALA A 1 395 ? 40.006 -64.586 -14.434 1.00 40.66 395 ALA A CA 1
ATOM 2918 C C . ALA A 1 395 ? 38.782 -65.526 -14.349 1.00 40.66 395 ALA A C 1
ATOM 2920 O O . ALA A 1 395 ? 38.830 -66.541 -13.668 1.00 40.66 395 ALA A O 1
ATOM 2921 N N . ASP A 1 396 ? 37.747 -65.147 -15.109 1.00 43.47 396 ASP A N 1
ATOM 2922 C CA . ASP A 1 396 ? 36.558 -65.907 -15.526 1.00 43.47 396 ASP A CA 1
ATOM 2923 C C . ASP A 1 396 ? 35.489 -66.281 -14.483 1.00 43.47 396 ASP A C 1
ATOM 2925 O O . ASP A 1 396 ? 35.523 -67.346 -13.883 1.00 43.47 396 ASP A O 1
ATOM 2929 N N . ASP A 1 397 ? 34.437 -65.451 -14.401 1.00 38.50 397 ASP A N 1
ATOM 2930 C CA . ASP A 1 397 ? 33.067 -65.934 -14.161 1.00 38.50 397 ASP A CA 1
ATOM 2931 C C . ASP A 1 397 ? 32.018 -64.941 -14.730 1.00 38.50 397 ASP A C 1
ATOM 2933 O O . ASP A 1 397 ? 32.084 -63.739 -14.440 1.00 38.50 397 ASP A O 1
ATOM 2937 N N . PRO A 1 398 ? 31.050 -65.376 -15.568 1.00 50.78 398 PRO A N 1
ATOM 2938 C CA . PRO A 1 398 ? 30.010 -64.505 -16.118 1.00 50.78 398 PRO A CA 1
ATOM 2939 C C . PRO A 1 398 ? 28.863 -64.252 -15.112 1.00 50.78 398 PRO A C 1
ATOM 2941 O O . PRO A 1 398 ? 28.560 -65.104 -14.275 1.00 50.78 398 PRO A O 1
ATOM 2944 N N . PRO A 1 399 ? 28.163 -63.101 -15.189 1.00 48.16 399 PRO A N 1
ATOM 2945 C CA . PRO A 1 399 ? 27.165 -62.723 -14.192 1.00 48.16 399 PRO A CA 1
ATOM 2946 C C . PRO A 1 399 ? 25.865 -63.536 -14.308 1.00 48.16 399 PRO A C 1
ATOM 2948 O O . PRO A 1 399 ? 25.282 -63.680 -15.383 1.00 48.16 399 PRO A O 1
ATOM 2951 N N . SER A 1 400 ? 25.375 -64.014 -13.163 1.00 49.38 400 SER A N 1
ATOM 2952 C CA . SER A 1 400 ? 24.057 -64.640 -12.999 1.00 49.38 400 SER A CA 1
ATOM 2953 C C . SER A 1 400 ? 22.909 -63.637 -13.250 1.00 49.38 400 SER A C 1
ATOM 2955 O O . SER A 1 400 ? 23.065 -62.448 -12.958 1.00 49.38 400 SER A O 1
ATOM 2957 N N . PRO A 1 401 ? 21.739 -64.074 -13.761 1.00 52.06 401 PRO A N 1
ATOM 2958 C CA . PRO A 1 401 ? 20.648 -63.169 -14.128 1.00 52.06 401 PRO A CA 1
ATOM 2959 C C . PRO A 1 401 ? 19.910 -62.587 -12.902 1.00 52.06 401 PRO A C 1
ATOM 2961 O O . PRO A 1 401 ? 19.841 -63.234 -11.855 1.00 52.06 401 PRO A O 1
ATOM 2964 N N . PRO A 1 402 ? 19.321 -61.379 -13.016 1.00 48.47 402 PRO A N 1
ATOM 2965 C CA . PRO A 1 402 ? 18.686 -60.690 -11.895 1.00 48.47 402 PRO A CA 1
ATOM 2966 C C . PRO A 1 402 ? 17.282 -61.229 -11.574 1.00 48.47 402 PRO A C 1
ATOM 2968 O O . PRO A 1 402 ? 16.486 -61.531 -12.464 1.00 48.47 402 PRO A O 1
ATOM 2971 N N . ALA A 1 403 ? 16.961 -61.281 -10.278 1.00 42.56 403 ALA A N 1
ATOM 2972 C CA . ALA A 1 403 ? 15.627 -61.583 -9.766 1.00 42.56 403 ALA A CA 1
ATOM 2973 C C . ALA A 1 403 ? 14.606 -60.477 -10.137 1.00 42.56 403 ALA A C 1
ATOM 2975 O O . ALA A 1 403 ? 14.958 -59.293 -10.164 1.00 42.56 403 ALA A O 1
ATOM 2976 N N . PRO A 1 404 ? 13.334 -60.825 -10.411 1.00 37.53 404 PRO A N 1
ATOM 2977 C CA . PRO A 1 404 ? 12.351 -59.884 -10.931 1.00 37.53 404 PRO A CA 1
ATOM 2978 C C . PRO A 1 404 ? 11.708 -59.060 -9.808 1.00 37.53 404 PRO A C 1
ATOM 2980 O O . PRO A 1 404 ? 11.063 -59.610 -8.920 1.00 37.53 404 PRO A O 1
ATOM 2983 N N . GLY A 1 405 ? 11.808 -57.730 -9.893 1.00 46.91 405 GLY A N 1
ATOM 2984 C CA . GLY A 1 405 ? 10.916 -56.835 -9.147 1.00 46.91 405 GLY A CA 1
ATOM 2985 C C . GLY A 1 405 ? 11.570 -55.642 -8.458 1.00 46.91 405 GLY A C 1
ATOM 2986 O O . GLY A 1 405 ? 11.522 -55.541 -7.241 1.00 46.91 405 GLY A O 1
ATOM 2987 N N . ALA A 1 406 ? 12.085 -54.677 -9.220 1.00 39.81 406 ALA A N 1
ATOM 2988 C CA . ALA A 1 406 ? 12.202 -53.297 -8.744 1.00 39.81 406 ALA A CA 1
ATOM 2989 C C . ALA A 1 406 ? 12.212 -52.345 -9.946 1.00 39.81 406 ALA A C 1
ATOM 2991 O O . ALA A 1 406 ? 13.180 -52.273 -10.700 1.00 39.81 406 ALA A O 1
ATOM 2992 N N . ARG A 1 407 ? 11.094 -51.644 -10.164 1.00 38.38 407 ARG A N 1
ATOM 2993 C CA . ARG A 1 407 ? 10.961 -50.647 -11.232 1.00 38.38 407 ARG A CA 1
ATOM 2994 C C . ARG A 1 407 ? 11.874 -49.458 -10.940 1.00 38.38 407 ARG A C 1
ATOM 2996 O O . ARG A 1 407 ? 11.789 -48.834 -9.884 1.00 38.38 407 ARG A O 1
ATOM 3003 N N . VAL A 1 408 ? 12.716 -49.163 -11.919 1.00 37.84 408 VAL A N 1
ATOM 3004 C CA . VAL A 1 408 ? 13.656 -48.046 -11.985 1.00 37.84 408 VAL A CA 1
ATOM 3005 C C . VAL A 1 408 ? 12.890 -46.720 -12.062 1.00 37.84 408 VAL A C 1
ATOM 3007 O O . VAL A 1 408 ? 12.086 -46.513 -12.966 1.00 37.84 408 VAL A O 1
ATOM 3010 N N . ARG A 1 409 ? 13.154 -45.804 -11.119 1.00 38.22 409 ARG A N 1
ATOM 3011 C CA . ARG A 1 409 ? 12.875 -44.368 -11.276 1.00 38.22 409 ARG A CA 1
ATOM 3012 C C . ARG A 1 409 ? 14.045 -43.745 -12.034 1.00 38.22 409 ARG A C 1
ATOM 3014 O O . ARG A 1 409 ? 15.132 -43.599 -11.478 1.00 38.22 409 ARG A O 1
ATOM 3021 N N . GLU A 1 410 ? 13.815 -43.370 -13.286 1.00 35.12 410 GLU A N 1
ATOM 3022 C CA . GLU A 1 410 ? 14.741 -42.559 -14.075 1.00 35.12 410 GLU A CA 1
ATOM 3023 C C . GLU A 1 410 ? 14.952 -41.187 -13.412 1.00 35.12 410 GLU A C 1
ATOM 3025 O O . GLU A 1 410 ? 14.026 -40.387 -13.282 1.00 35.12 410 GLU A O 1
ATOM 3030 N N . ARG A 1 411 ? 16.191 -40.887 -13.011 1.00 36.03 411 ARG A N 1
ATOM 3031 C CA . ARG A 1 411 ? 16.677 -39.509 -12.860 1.00 36.03 411 ARG A CA 1
ATOM 3032 C C . ARG A 1 411 ? 17.644 -39.248 -14.009 1.00 36.03 411 ARG A C 1
ATOM 3034 O O . ARG A 1 411 ? 18.763 -39.756 -14.002 1.00 36.03 411 ARG A O 1
ATOM 3041 N N . ARG A 1 412 ? 17.204 -38.464 -14.998 1.00 34.59 412 ARG A N 1
ATOM 3042 C CA . ARG A 1 412 ? 18.065 -37.951 -16.071 1.00 34.59 412 ARG A CA 1
ATOM 3043 C C . ARG A 1 412 ? 19.130 -37.028 -15.474 1.00 34.59 412 ARG A C 1
ATOM 3045 O O . ARG A 1 412 ? 18.808 -36.031 -14.833 1.00 34.59 412 ARG A O 1
ATOM 3052 N N . ARG A 1 413 ? 20.397 -37.389 -15.689 1.00 34.19 413 ARG A N 1
ATOM 3053 C CA . ARG A 1 413 ? 21.565 -36.510 -15.556 1.00 34.19 413 ARG A CA 1
ATOM 3054 C C . ARG A 1 413 ? 21.680 -35.652 -16.816 1.00 34.19 413 ARG A C 1
ATOM 3056 O O . ARG A 1 413 ? 21.578 -36.183 -17.918 1.00 34.19 413 ARG A O 1
ATOM 3063 N N . TRP A 1 414 ? 21.949 -34.365 -16.634 1.00 35.84 414 TRP A N 1
ATOM 3064 C CA . TRP A 1 414 ? 22.427 -33.465 -17.682 1.00 35.84 414 TRP A CA 1
ATOM 3065 C C . TRP A 1 414 ? 23.944 -33.640 -17.890 1.00 35.84 414 TRP A C 1
ATOM 3067 O O . TRP A 1 414 ? 24.657 -33.883 -16.907 1.00 35.84 414 TRP A O 1
ATOM 3077 N N . PRO A 1 415 ? 24.461 -33.542 -19.130 1.00 50.66 415 PRO A N 1
ATOM 3078 C CA . PRO A 1 415 ? 25.886 -33.649 -19.406 1.00 50.66 415 PRO A CA 1
ATOM 3079 C C . PRO A 1 415 ? 26.607 -32.311 -19.191 1.00 50.66 415 PRO A C 1
ATOM 3081 O O . PRO A 1 415 ? 26.111 -31.247 -19.544 1.00 50.66 415 PRO A O 1
ATOM 3084 N N . ARG A 1 416 ? 27.818 -32.399 -18.633 1.00 37.88 416 ARG A N 1
ATOM 3085 C CA . ARG A 1 416 ? 28.829 -31.336 -18.640 1.00 37.88 416 ARG A CA 1
ATOM 3086 C C . ARG A 1 416 ? 29.507 -31.314 -20.010 1.00 37.88 416 ARG A C 1
ATOM 3088 O O . ARG A 1 416 ? 30.047 -32.344 -20.411 1.00 37.88 416 ARG A O 1
ATOM 3095 N N . SER A 1 417 ? 29.583 -30.155 -20.653 1.00 48.47 417 SER A N 1
ATOM 3096 C CA . SER A 1 417 ? 30.568 -29.875 -21.701 1.00 48.47 417 SER A CA 1
ATOM 3097 C C . SER A 1 417 ? 31.583 -28.857 -21.187 1.00 48.47 417 SER A C 1
ATOM 3099 O O . SER A 1 417 ? 31.221 -27.805 -20.668 1.00 48.47 417 SER A O 1
ATOM 3101 N N . ARG A 1 418 ? 32.860 -29.226 -21.304 1.00 44.38 418 ARG A N 1
ATOM 3102 C CA . ARG A 1 418 ? 34.018 -28.331 -21.277 1.00 44.38 418 ARG A CA 1
ATOM 3103 C C . ARG A 1 418 ? 34.206 -27.762 -22.682 1.00 44.38 418 ARG A C 1
ATOM 3105 O O . ARG A 1 418 ? 34.225 -28.569 -23.608 1.00 44.38 418 ARG A O 1
ATOM 3112 N N . THR A 1 419 ? 34.441 -26.460 -22.777 1.00 45.56 419 THR A N 1
ATOM 3113 C CA . THR A 1 419 ? 35.564 -25.805 -23.481 1.00 45.56 419 THR A CA 1
ATOM 3114 C C . THR A 1 419 ? 35.583 -24.353 -23.062 1.00 45.56 419 THR A C 1
ATOM 3116 O O . THR A 1 419 ? 34.477 -23.772 -23.036 1.00 45.56 419 THR A O 1
#

Radius of gyration: 31.78 Å; Cα contacts (8 Å, |Δi|>4): 500; chains: 1; bounding box: 76×79×92 Å

Mean predicted aligned error: 15.08 Å

pLDDT: mean 78.06, std 17.6, range [32.56, 98.25]

Nearest PDB structures (foldseek):
  8ufe-assembly1_A  TM=8.158E-01  e=6.350E-06  Mycolicibacterium smegmatis
  7y58-assembly1_A  TM=7.756E-01  e=1.660E-05  Staphylococcus aureus
  8ufd-assembly1_A  TM=8.056E-01  e=3.151E-05  Mycobacterium tuberculosis
  8pnl-assembly1_A  TM=8.011E-01  e=5.304E-05  Mycolicibacterium hassiacum DSM 44199
  8tgj-assembly1_B  TM=5.002E-01  e=2.113E-01  Homo sapiens

Sequence (419 aa):
GMALLTLAVFSLTFALAEANARGWDDALILFLLQGSVLLAGAFYLSQRYGRWPMITRALMKNKQFTGANTAMVLFAAGAFGALFLLSLVFQNLWGYDHWEAALALIPVPVTGMLVWPLIGKGADTRPPRQLAVPALIIMAVGLVWFSFVPSTSESWWDYLIVLPGLTMIGIGLGIVFPSTNVGAMGAVSGQELGLASGIVNTARQLGAALGIALLVATLITASGYTLEYAKEDIIDANDQAELPPEMALGLGMRAFADYSGASHSERFELGPGFDEIAARETAGAARDAYGWGFRMAALAVLLAVPFARTMTRPPAAARAADQAAQAARGEPPAGQPLDGPRAEPAPATAGVATSQRGEMEERIGELEASLAGLRTQLDGQGAPRPPRPVSGDSADDPPSPPAPGARVRERRRWPRSRT

Solvent-accessible surface area (backbone atoms only — not comparable to full-atom values): 22147 Å² total; per-residue (Å²): 90,68,70,34,47,54,51,14,51,48,30,38,54,50,26,64,67,44,24,81,81,66,38,74,85,30,67,65,33,48,48,26,45,52,48,13,54,51,27,43,49,50,26,51,50,36,44,74,71,42,96,78,39,87,64,46,72,67,55,70,65,32,56,26,31,45,16,17,37,52,16,35,20,26,36,24,13,14,52,49,16,40,54,51,52,50,44,44,41,31,33,35,39,50,61,35,52,78,68,52,27,55,58,72,50,46,52,23,62,54,35,11,58,72,47,35,63,62,43,72,77,36,51,51,78,36,30,28,24,75,54,23,43,60,22,34,51,43,19,24,52,14,29,43,48,56,41,69,57,78,38,59,63,91,47,82,68,55,56,65,69,46,45,62,25,38,37,25,38,6,38,15,55,34,37,28,56,57,25,34,50,49,23,30,51,43,62,52,64,78,86,47,42,65,55,45,52,51,50,46,54,48,29,31,54,51,13,25,52,52,16,36,52,53,34,50,52,40,25,57,54,35,36,57,53,32,47,62,65,41,45,61,61,43,48,58,40,26,58,75,44,72,43,58,68,75,57,39,54,54,50,48,54,50,50,27,27,32,32,60,58,73,48,90,64,81,81,77,73,81,54,98,66,68,45,72,65,35,52,51,53,35,28,39,32,26,39,51,9,52,16,52,21,23,44,51,21,18,48,34,22,53,64,14,39,73,27,30,60,43,17,62,70,22,37,49,60,36,53,51,51,51,51,53,54,33,54,74,68,72,45,78,63,94,85,64,81,81,88,59,86,73,71,76,76,71,83,74,67,68,62,54,63,53,49,53,51,49,55,50,54,50,53,49,52,53,50,52,52,51,50,49,53,53,49,54,54,56,62,66,66,67,65,81,77,80,83,79,84,89,78,83,90,81,84,90,81,85,85,80,84,84,84,91,84,77,88,81,82,88,76,87,80,82,84,87,81,90,132